Protein AF-Q6PI32-F1 (afdb_monomer_lite)

InterPro domains:
  IPR016024 Armadillo-type fold [SSF48371] (20-415)
  IPR022707 Mot1, central domain [PF12054] (116-418)
  IPR044972 TATA-binding protein-associated factor Mot1 [PTHR36498] (2-419)

Organism: Homo sapiens (NCBI:txid9606)

Structure (mmCIF, N/CA/C/O backbone):
data_AF-Q6PI32-F1
#
_entry.id   AF-Q6PI32-F1
#
loop_
_atom_site.group_PDB
_atom_site.id
_atom_site.type_symbol
_atom_site.label_atom_id
_atom_site.label_alt_id
_atom_site.label_comp_id
_atom_site.label_asym_id
_atom_site.label_entity_id
_atom_site.label_seq_id
_atom_site.pdbx_PDB_ins_code
_atom_site.Cartn_x
_atom_site.Cartn_y
_atom_site.Cartn_z
_atom_site.occupancy
_atom_site.B_iso_or_equiv
_atom_site.auth_seq_id
_atom_site.auth_comp_id
_atom_site.auth_asym_id
_atom_site.auth_atom_id
_atom_site.pdbx_PDB_model_num
ATOM 1 N N . PHE A 1 1 ? 12.747 5.910 -41.314 1.00 77.00 1 PHE A N 1
ATOM 2 C CA . PHE A 1 1 ? 11.598 6.782 -41.638 1.00 77.00 1 PHE A CA 1
ATOM 3 C C . PHE A 1 1 ? 10.379 6.405 -40.803 1.00 77.00 1 PHE A C 1
ATOM 5 O O . PHE A 1 1 ? 10.133 7.112 -39.843 1.00 77.00 1 PHE A O 1
ATOM 12 N N . ILE A 1 2 ? 9.716 5.266 -41.060 1.00 84.56 2 ILE A N 1
ATOM 13 C CA . ILE A 1 2 ? 8.474 4.855 -40.362 1.00 84.56 2 ILE A CA 1
ATOM 14 C C . ILE A 1 2 ? 8.604 4.899 -38.829 1.00 84.56 2 ILE A C 1
ATOM 16 O O . ILE A 1 2 ? 7.782 5.523 -38.170 1.00 84.56 2 ILE A O 1
ATOM 20 N N . ILE A 1 3 ? 9.660 4.302 -38.261 1.00 85.81 3 ILE A N 1
ATOM 21 C CA . ILE A 1 3 ? 9.850 4.261 -36.801 1.00 85.81 3 ILE A CA 1
ATOM 22 C C . ILE A 1 3 ? 10.022 5.658 -36.180 1.00 85.81 3 ILE A C 1
ATOM 24 O O . ILE A 1 3 ? 9.440 5.941 -35.140 1.00 85.81 3 ILE A O 1
ATOM 28 N N . ASN A 1 4 ? 10.750 6.556 -36.852 1.00 85.31 4 ASN A N 1
ATOM 29 C CA . ASN A 1 4 ? 10.937 7.934 -36.393 1.00 85.31 4 ASN A CA 1
ATOM 30 C C . ASN A 1 4 ? 9.609 8.696 -36.444 1.00 85.31 4 ASN A C 1
ATOM 32 O O . ASN A 1 4 ? 9.271 9.385 -35.494 1.00 85.31 4 ASN A O 1
ATOM 36 N N . THR A 1 5 ? 8.814 8.501 -37.503 1.00 87.56 5 THR A N 1
ATOM 37 C CA . THR A 1 5 ? 7.480 9.103 -37.618 1.00 87.56 5 THR A CA 1
ATOM 38 C C . THR A 1 5 ? 6.547 8.647 -36.498 1.00 87.56 5 THR A C 1
ATOM 40 O O . THR A 1 5 ? 5.811 9.467 -35.966 1.00 87.56 5 THR A O 1
ATOM 43 N N . LEU A 1 6 ? 6.587 7.368 -36.105 1.00 88.69 6 LEU A N 1
ATOM 44 C CA . LEU A 1 6 ? 5.784 6.870 -34.983 1.00 88.69 6 LEU A CA 1
ATOM 45 C C . LEU A 1 6 ? 6.231 7.478 -33.650 1.00 88.69 6 LEU A C 1
ATOM 47 O O . LEU A 1 6 ? 5.391 7.918 -32.872 1.00 88.69 6 LEU A O 1
ATOM 51 N N . TRP A 1 7 ? 7.541 7.564 -33.407 1.00 89.12 7 TRP A N 1
ATOM 52 C CA . TRP A 1 7 ? 8.077 8.230 -32.219 1.00 89.12 7 TRP A CA 1
ATOM 53 C C . TRP A 1 7 ? 7.748 9.723 -32.172 1.00 89.12 7 TRP A C 1
ATOM 55 O O . TRP A 1 7 ? 7.496 10.260 -31.093 1.00 89.12 7 TRP A O 1
ATOM 65 N N . ASP A 1 8 ? 7.787 10.411 -33.310 1.00 88.00 8 ASP A N 1
ATOM 66 C CA . ASP A 1 8 ? 7.443 11.831 -33.410 1.00 88.00 8 ASP A CA 1
ATOM 67 C C . ASP A 1 8 ? 5.937 12.052 -33.254 1.00 88.00 8 ASP A C 1
ATOM 69 O O . ASP A 1 8 ? 5.539 13.014 -32.603 1.00 88.00 8 ASP A O 1
ATOM 73 N N . ALA A 1 9 ? 5.103 11.123 -33.734 1.00 87.50 9 ALA A N 1
ATOM 74 C CA . ALA A 1 9 ? 3.660 11.168 -33.518 1.00 87.50 9 ALA A CA 1
ATOM 75 C C . ALA A 1 9 ? 3.305 11.164 -32.024 1.00 87.50 9 ALA A C 1
ATOM 77 O O . ALA A 1 9 ? 2.401 11.888 -31.627 1.00 87.50 9 ALA A O 1
ATOM 78 N N . LEU A 1 10 ? 4.053 10.445 -31.173 1.00 86.62 10 LEU A N 1
ATOM 79 C CA . LEU A 1 10 ? 3.825 10.447 -29.718 1.00 86.62 10 LEU A CA 1
ATOM 80 C C . LEU A 1 10 ? 3.944 11.836 -29.067 1.00 86.62 10 LEU A C 1
ATOM 82 O O . LEU A 1 10 ? 3.420 12.034 -27.977 1.00 86.62 10 LEU A O 1
ATOM 86 N N . LEU A 1 11 ? 4.623 12.793 -29.708 1.00 85.00 11 LEU A N 1
ATOM 87 C CA . LEU A 1 11 ? 4.718 14.173 -29.219 1.00 85.00 11 LEU A CA 1
ATOM 88 C C . LEU A 1 11 ? 3.478 15.017 -29.544 1.00 85.00 11 LEU A C 1
ATOM 90 O O . LEU A 1 11 ? 3.326 16.098 -28.980 1.00 85.00 11 LEU A O 1
ATOM 94 N N . GLU A 1 12 ? 2.650 14.570 -30.488 1.00 81.88 12 GLU A N 1
ATOM 95 C CA . GLU A 1 12 ? 1.494 15.313 -31.005 1.00 81.88 12 GLU A CA 1
ATOM 96 C C . GLU A 1 12 ? 0.153 14.646 -30.666 1.00 81.88 12 GLU A C 1
ATOM 98 O O . GLU A 1 12 ? -0.896 15.193 -31.000 1.00 81.88 12 GLU A O 1
ATOM 103 N N . LEU A 1 13 ? 0.172 13.470 -30.031 1.00 78.81 13 LEU A N 1
ATOM 104 C CA . LEU A 1 13 ? -1.039 12.763 -29.623 1.00 78.81 13 LEU A CA 1
ATOM 105 C C . LEU A 1 13 ? -1.577 13.322 -28.305 1.00 78.81 13 LEU A C 1
ATOM 107 O O . LEU A 1 13 ? -0.883 13.308 -27.291 1.00 78.81 13 LEU A O 1
ATOM 111 N N . ASP A 1 14 ? -2.844 13.730 -28.332 1.00 66.69 14 ASP A N 1
ATOM 112 C CA . ASP A 1 14 ? -3.612 14.102 -27.145 1.00 66.69 14 ASP A CA 1
ATOM 113 C C . ASP A 1 14 ? -4.444 12.907 -26.633 1.00 66.69 14 ASP A C 1
ATOM 115 O O . ASP A 1 14 ? -4.755 11.974 -27.390 1.00 66.69 14 ASP A O 1
ATOM 119 N N . ASP A 1 15 ? -4.884 12.975 -25.369 1.00 59.81 15 ASP A N 1
ATOM 120 C CA . ASP A 1 15 ? -5.652 11.928 -24.659 1.00 59.81 15 ASP A CA 1
ATOM 121 C C . ASP A 1 15 ? -7.009 11.563 -25.302 1.00 59.81 15 ASP A C 1
ATOM 123 O O . ASP A 1 15 ? -7.668 10.593 -24.924 1.00 59.81 15 ASP A O 1
ATOM 127 N N . LEU A 1 16 ? -7.461 12.351 -26.281 1.00 58.12 16 LEU A N 1
ATOM 128 C CA . LEU 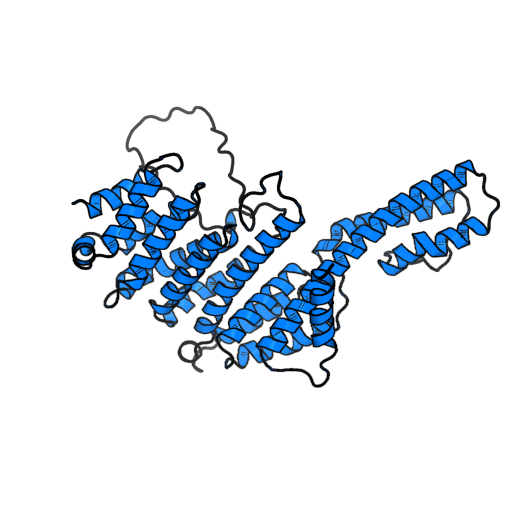A 1 16 ? -8.753 12.189 -26.957 1.00 58.12 16 LEU A CA 1
ATOM 129 C C . LEU A 1 16 ? -8.635 11.549 -28.348 1.00 58.12 16 LEU A C 1
ATOM 131 O O . LEU A 1 16 ? -9.643 11.341 -29.028 1.00 58.12 16 LEU A O 1
ATOM 135 N N . THR A 1 17 ? -7.420 11.243 -28.809 1.00 67.25 17 THR A N 1
ATOM 136 C CA . THR A 1 17 ? -7.209 10.784 -30.186 1.00 67.25 17 THR A CA 1
ATOM 137 C C . THR A 1 17 ? -7.493 9.283 -30.312 1.00 67.25 17 THR A C 1
ATOM 139 O O . THR A 1 17 ? -6.769 8.447 -29.778 1.00 67.25 17 THR A O 1
ATOM 142 N N . ALA A 1 18 ? -8.521 8.900 -31.079 1.00 68.62 18 A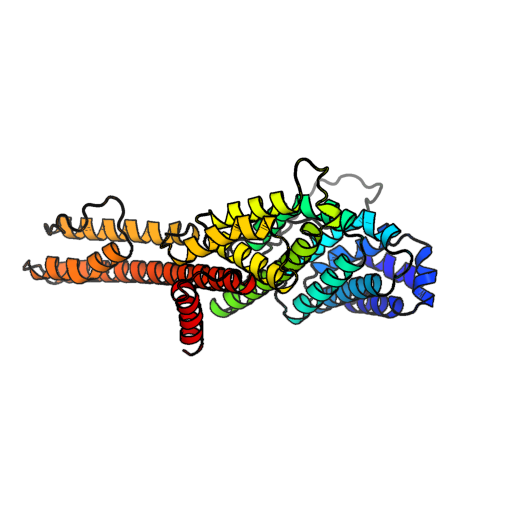LA A N 1
ATOM 143 C CA . ALA A 1 18 ? -8.895 7.490 -31.281 1.00 68.62 18 ALA A CA 1
ATOM 144 C C . ALA A 1 18 ? -7.765 6.623 -31.888 1.00 68.62 18 ALA A C 1
ATOM 146 O O . ALA A 1 18 ? -7.756 5.402 -31.735 1.00 68.62 18 ALA A O 1
ATOM 147 N N . SER A 1 19 ? -6.797 7.245 -32.569 1.00 79.69 19 SER A N 1
ATOM 148 C CA . SER A 1 19 ? -5.639 6.582 -33.179 1.00 79.69 19 SER A CA 1
ATOM 149 C C . SER A 1 19 ? -4.493 6.288 -32.206 1.00 79.69 19 SER A C 1
ATOM 151 O O . SER A 1 19 ? -3.597 5.525 -32.576 1.00 79.69 19 SER A O 1
ATOM 153 N N . THR A 1 20 ? -4.510 6.831 -30.981 1.00 83.81 20 THR A N 1
ATOM 154 C CA . THR A 1 20 ? -3.416 6.688 -30.004 1.00 83.81 20 THR A CA 1
ATOM 155 C C . THR A 1 20 ? -3.093 5.222 -29.726 1.00 83.81 20 THR A C 1
ATOM 157 O O . THR A 1 20 ? -1.938 4.805 -29.812 1.00 83.81 20 THR A O 1
ATOM 160 N N . ASN A 1 21 ? -4.123 4.403 -29.492 1.00 84.56 21 ASN A N 1
ATOM 161 C CA . ASN A 1 21 ? -3.960 2.969 -29.255 1.00 84.56 21 ASN A CA 1
ATOM 162 C C . ASN A 1 21 ? -3.295 2.255 -30.442 1.00 84.56 21 ASN A C 1
ATOM 164 O O . ASN A 1 21 ? -2.370 1.466 -30.258 1.00 84.56 21 ASN A O 1
ATOM 168 N N . SER A 1 22 ? -3.745 2.547 -31.665 1.00 87.44 22 SER A N 1
ATOM 169 C CA . SER A 1 22 ? -3.228 1.923 -32.887 1.00 87.44 22 SER A CA 1
ATOM 170 C C . SER A 1 22 ? -1.769 2.295 -33.147 1.00 87.44 22 SER A C 1
ATOM 172 O O . SER A 1 22 ? -0.979 1.427 -33.512 1.00 87.44 22 SER A O 1
ATOM 174 N N . ILE A 1 23 ? -1.396 3.561 -32.925 1.00 88.31 23 ILE A N 1
ATOM 175 C CA . ILE A 1 23 ? -0.017 4.044 -33.090 1.00 88.31 23 ILE A CA 1
ATOM 176 C C . ILE A 1 23 ? 0.908 3.376 -32.070 1.00 88.31 23 ILE A C 1
ATOM 178 O O . ILE A 1 23 ? 1.947 2.843 -32.456 1.00 88.31 23 ILE A O 1
ATOM 182 N N . MET A 1 24 ? 0.508 3.339 -30.796 1.00 87.31 24 MET A N 1
ATOM 183 C CA . MET A 1 24 ? 1.278 2.695 -29.726 1.00 87.31 24 MET A CA 1
ATOM 184 C C . MET A 1 24 ? 1.436 1.188 -29.957 1.00 87.31 24 MET A C 1
ATOM 186 O O . MET A 1 24 ? 2.535 0.650 -29.845 1.00 87.31 24 MET A O 1
ATOM 190 N N . THR A 1 25 ? 0.360 0.507 -30.356 1.00 87.38 25 THR A N 1
ATOM 191 C CA . THR A 1 25 ? 0.389 -0.935 -30.652 1.00 87.38 25 THR A CA 1
ATOM 192 C C . THR A 1 25 ? 1.296 -1.242 -31.844 1.00 87.38 25 THR A C 1
ATOM 194 O O . THR A 1 25 ? 2.084 -2.191 -31.801 1.00 87.38 25 THR A O 1
ATOM 197 N N . LEU A 1 26 ? 1.225 -0.430 -32.905 1.00 90.00 26 LEU A N 1
ATOM 198 C CA . LEU A 1 26 ? 2.095 -0.569 -34.071 1.00 90.00 26 LEU A CA 1
ATOM 199 C C . LEU A 1 26 ? 3.561 -0.323 -33.702 1.00 90.00 26 LEU A C 1
ATOM 201 O O . LEU A 1 26 ? 4.423 -1.085 -34.131 1.00 90.00 26 LEU A O 1
ATOM 205 N N . LEU A 1 27 ? 3.843 0.702 -32.893 1.00 88.69 27 LEU A N 1
ATOM 206 C CA . LEU A 1 27 ? 5.189 0.991 -32.405 1.00 88.69 27 LEU A CA 1
ATOM 207 C C . LEU A 1 27 ? 5.751 -0.191 -31.604 1.00 88.69 27 LEU A C 1
ATOM 209 O O . LEU A 1 27 ? 6.821 -0.688 -31.948 1.00 88.69 27 LEU A O 1
ATOM 213 N N . SER A 1 28 ? 5.005 -0.681 -30.609 1.00 86.88 28 SER A N 1
ATOM 214 C CA . SER A 1 28 ? 5.365 -1.867 -29.817 1.00 86.88 28 SER A CA 1
ATOM 215 C C . SER A 1 28 ? 5.679 -3.069 -30.715 1.00 86.88 28 SER A C 1
ATOM 217 O O . SER A 1 28 ? 6.752 -3.663 -30.622 1.00 86.88 28 SER A O 1
ATOM 219 N N . SER A 1 29 ? 4.790 -3.359 -31.671 1.00 88.94 29 SER A N 1
ATOM 220 C CA . SER A 1 29 ? 4.931 -4.490 -32.595 1.00 88.94 29 SER A CA 1
ATOM 221 C C . SER A 1 29 ? 6.136 -4.347 -33.524 1.00 88.94 29 SER A C 1
ATOM 223 O O . SER A 1 29 ? 6.818 -5.321 -33.810 1.00 88.94 29 SER A O 1
ATOM 225 N N . LEU A 1 30 ? 6.434 -3.144 -34.019 1.00 88.50 30 LEU A N 1
ATOM 226 C CA . LEU A 1 30 ? 7.605 -2.931 -34.872 1.00 88.50 30 LEU A CA 1
ATOM 227 C C . LEU A 1 30 ? 8.915 -3.065 -34.088 1.00 88.50 30 LEU A C 1
ATOM 229 O O . LEU A 1 30 ? 9.913 -3.525 -34.641 1.00 88.50 30 LEU A O 1
ATOM 233 N N . LEU A 1 31 ? 8.915 -2.710 -32.802 1.00 86.31 31 LEU A N 1
ATOM 234 C CA . LEU A 1 31 ? 10.084 -2.832 -31.934 1.00 86.31 31 LEU A CA 1
ATOM 235 C C . LEU A 1 31 ? 10.437 -4.286 -31.596 1.00 86.31 31 LEU A C 1
ATOM 237 O O . LEU A 1 31 ? 11.552 -4.520 -31.140 1.00 86.31 31 LEU A O 1
ATOM 241 N N . THR A 1 32 ? 9.576 -5.274 -31.869 1.00 86.94 32 THR A N 1
ATOM 242 C CA . THR A 1 32 ? 9.932 -6.695 -31.699 1.00 86.94 32 THR A CA 1
ATOM 243 C C . THR A 1 32 ? 10.891 -7.205 -32.780 1.00 86.94 32 THR A C 1
ATOM 245 O O . THR A 1 32 ? 11.496 -8.260 -32.607 1.00 86.94 32 THR A O 1
ATOM 248 N N . TYR A 1 33 ? 11.036 -6.494 -33.906 1.00 87.19 33 TYR A N 1
ATOM 249 C CA . TYR A 1 33 ? 11.891 -6.911 -35.020 1.00 87.19 33 TYR A CA 1
ATOM 250 C C . TYR A 1 33 ? 13.336 -6.406 -34.835 1.00 87.19 33 TYR A C 1
ATOM 252 O O . TYR A 1 33 ? 13.550 -5.189 -34.794 1.00 87.19 33 TYR A O 1
ATOM 260 N N . PRO A 1 34 ? 14.358 -7.289 -34.814 1.00 81.50 34 PRO A N 1
ATOM 261 C CA . PRO A 1 34 ? 15.756 -6.891 -34.606 1.00 81.50 34 PRO A CA 1
ATOM 262 C C . PRO A 1 34 ? 16.269 -5.854 -35.615 1.00 81.50 34 PRO A C 1
ATOM 264 O O . PRO A 1 34 ? 17.057 -4.974 -35.271 1.00 81.50 34 PRO A O 1
ATOM 267 N N . GLN A 1 35 ? 15.792 -5.913 -36.863 1.00 81.62 35 GLN A N 1
ATOM 268 C CA . GLN A 1 35 ? 16.173 -4.964 -37.913 1.00 81.62 35 GLN A CA 1
ATOM 269 C C . GLN A 1 35 ? 15.710 -3.536 -37.585 1.00 81.62 35 GLN A C 1
ATOM 271 O O . GLN A 1 35 ? 16.422 -2.572 -37.852 1.00 81.62 35 GLN A O 1
ATOM 276 N N . VAL A 1 36 ? 14.529 -3.391 -36.975 1.00 80.69 36 VAL A N 1
ATOM 277 C CA . VAL A 1 36 ? 13.971 -2.085 -36.593 1.00 80.69 36 VAL A CA 1
ATOM 278 C C . VAL A 1 36 ? 14.725 -1.507 -35.399 1.00 80.69 36 VAL A C 1
ATOM 280 O O . VAL A 1 36 ? 15.013 -0.311 -35.376 1.00 80.69 36 VAL A O 1
ATOM 283 N N . GLN A 1 37 ? 15.110 -2.354 -34.444 1.00 74.19 37 GLN A N 1
ATOM 284 C CA . GLN A 1 37 ? 15.891 -1.951 -33.273 1.00 74.19 37 GLN A CA 1
ATOM 285 C C . GLN A 1 37 ? 17.246 -1.354 -33.674 1.00 74.19 37 GLN A C 1
ATOM 287 O O . GLN A 1 37 ? 17.633 -0.308 -33.158 1.00 74.19 37 GLN A O 1
ATOM 292 N N . GLN A 1 38 ? 17.921 -1.956 -34.659 1.00 70.25 38 GLN A N 1
ATOM 293 C CA . GLN A 1 38 ? 19.178 -1.433 -35.207 1.00 70.25 38 GLN A CA 1
ATOM 294 C C . GLN A 1 38 ? 18.995 -0.072 -35.898 1.00 70.25 38 GLN A C 1
ATOM 296 O O . GLN A 1 38 ? 19.867 0.792 -35.821 1.00 70.25 38 GLN A O 1
ATOM 301 N N . CYS A 1 39 ? 17.848 0.163 -36.542 1.00 66.94 39 CYS A N 1
ATOM 302 C CA . CYS A 1 39 ? 17.530 1.457 -37.151 1.00 66.94 39 CYS A CA 1
ATOM 303 C C . CYS A 1 39 ? 17.144 2.537 -36.128 1.00 66.94 39 CYS A C 1
ATOM 305 O O . CYS A 1 39 ? 17.340 3.723 -36.400 1.00 66.94 39 CYS A O 1
ATOM 307 N N . SER A 1 40 ? 16.623 2.151 -34.957 1.00 61.22 40 SER A N 1
ATOM 308 C CA . SER A 1 40 ? 16.214 3.079 -33.892 1.00 61.22 40 SER A CA 1
ATOM 309 C C . SER A 1 40 ? 17.395 3.801 -33.224 1.00 61.22 40 SER A C 1
ATOM 311 O O . SER A 1 40 ? 17.173 4.689 -32.411 1.00 61.22 40 SER A O 1
ATOM 313 N N . ILE A 1 41 ? 18.638 3.467 -33.592 1.00 54.97 41 ILE A N 1
ATOM 314 C CA . ILE A 1 41 ? 19.886 4.030 -33.050 1.00 54.97 41 ILE A CA 1
ATOM 315 C C . ILE A 1 41 ? 20.146 5.476 -33.535 1.00 54.97 41 ILE A C 1
ATOM 317 O O . ILE A 1 41 ? 20.977 6.175 -32.963 1.00 54.97 41 ILE A O 1
ATOM 321 N N . GLN A 1 42 ? 19.428 5.978 -34.553 1.00 54.41 42 GLN A N 1
ATOM 322 C CA . GLN A 1 42 ? 19.621 7.358 -35.043 1.00 54.41 42 GLN A CA 1
ATOM 323 C C . GLN A 1 42 ? 19.273 8.439 -34.004 1.00 54.41 42 GLN A C 1
ATOM 325 O O . GLN A 1 42 ? 19.863 9.518 -34.025 1.00 54.41 42 GLN A O 1
ATOM 330 N N . GLN A 1 43 ? 18.333 8.163 -33.096 1.00 64.50 43 GLN A N 1
ATOM 331 C CA . GLN A 1 43 ? 18.036 8.996 -31.930 1.00 64.50 43 GLN A CA 1
ATOM 332 C C . GLN A 1 43 ? 18.175 8.130 -30.678 1.00 64.50 43 GLN A C 1
ATOM 334 O O . GLN A 1 43 ? 17.699 7.000 -30.651 1.00 64.50 43 GLN A O 1
ATOM 339 N N . SER A 1 44 ? 18.832 8.642 -29.634 1.00 82.00 44 SER A N 1
ATOM 340 C CA . SER A 1 44 ? 19.037 7.858 -28.411 1.00 82.00 44 SER A CA 1
ATOM 341 C C . SER A 1 44 ? 17.700 7.471 -27.770 1.00 82.00 44 SER A C 1
ATOM 343 O O . SER A 1 44 ? 16.821 8.321 -27.596 1.00 82.00 44 SER A O 1
ATOM 345 N N . LEU A 1 45 ? 17.575 6.213 -27.335 1.00 87.31 45 LEU A N 1
ATOM 346 C CA . LEU A 1 45 ? 16.429 5.735 -26.552 1.00 87.31 45 LEU A CA 1
ATOM 347 C C . LEU A 1 45 ? 16.219 6.560 -25.270 1.00 87.31 45 LEU A C 1
ATOM 349 O O . LEU A 1 45 ? 15.081 6.729 -24.843 1.00 87.31 45 LEU A O 1
ATOM 353 N N . THR A 1 46 ? 17.274 7.189 -24.740 1.00 88.56 46 THR A N 1
ATOM 354 C CA . THR A 1 46 ? 17.209 8.170 -23.641 1.00 88.56 46 THR A CA 1
ATOM 355 C C . THR A 1 46 ? 16.249 9.329 -23.924 1.00 88.56 46 THR A C 1
ATOM 357 O O . THR A 1 46 ? 15.725 9.919 -22.991 1.00 88.56 46 THR A O 1
ATOM 360 N N . VAL A 1 47 ? 16.022 9.673 -25.197 1.00 88.62 47 VAL A N 1
ATOM 361 C CA . VAL A 1 47 ? 15.118 10.753 -25.636 1.00 88.62 47 VAL A CA 1
ATOM 362 C C . VAL A 1 47 ? 13.762 10.211 -26.099 1.00 88.62 47 VAL A C 1
ATOM 364 O O . VAL A 1 47 ? 12.751 10.905 -25.993 1.00 88.62 47 VAL A O 1
ATOM 367 N N . LEU A 1 48 ? 13.733 8.991 -26.639 1.00 89.25 48 LEU A N 1
ATOM 368 C CA . LEU A 1 48 ? 12.539 8.397 -27.244 1.00 89.25 48 LEU A CA 1
ATOM 369 C C . LEU A 1 48 ? 11.603 7.762 -26.216 1.00 89.25 48 LEU A C 1
ATOM 371 O O . LEU A 1 48 ? 10.425 8.104 -26.184 1.00 89.25 48 LEU A O 1
ATOM 375 N N . VAL A 1 49 ? 12.127 6.891 -25.349 1.00 90.88 49 VAL A N 1
ATOM 376 C CA . VAL A 1 49 ? 11.367 6.222 -24.276 1.00 90.88 49 VAL A CA 1
ATOM 377 C C . VAL A 1 49 ? 10.575 7.212 -23.416 1.00 90.88 49 VAL A C 1
ATOM 379 O O . VAL A 1 49 ? 9.400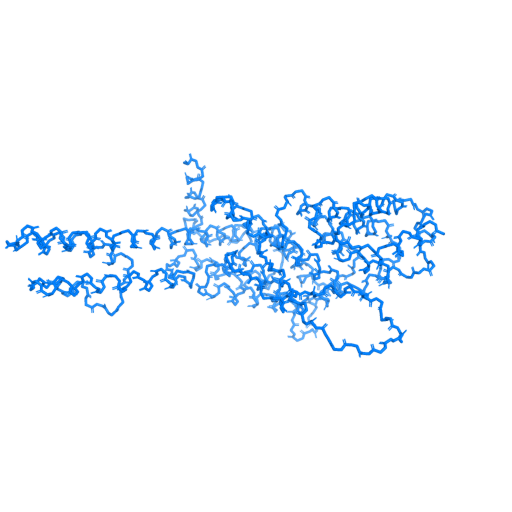 6.949 -23.160 1.00 90.88 49 VAL A O 1
ATOM 382 N N . PRO A 1 50 ? 11.135 8.387 -23.065 1.00 92.00 50 PRO A N 1
ATOM 383 C CA . PRO A 1 50 ? 10.385 9.488 -22.488 1.00 92.00 50 PRO A CA 1
ATOM 384 C C . PRO A 1 50 ? 8.998 9.798 -23.043 1.00 92.00 50 PRO A C 1
ATOM 386 O O . PRO A 1 50 ? 8.067 10.164 -22.329 1.00 92.00 50 PRO A O 1
ATOM 389 N N . ARG A 1 51 ? 8.830 9.648 -24.350 1.00 90.94 51 ARG A N 1
ATOM 390 C CA . ARG A 1 51 ? 7.582 9.995 -25.022 1.00 90.94 51 ARG A CA 1
ATOM 391 C C . ARG A 1 51 ? 6.439 9.053 -24.635 1.00 90.94 51 ARG A C 1
ATOM 393 O O . ARG A 1 51 ? 5.296 9.376 -24.907 1.00 90.94 51 ARG A O 1
ATOM 400 N N . VAL A 1 52 ? 6.729 7.922 -23.984 1.00 91.56 52 VAL A N 1
ATOM 401 C CA . VAL A 1 52 ? 5.737 6.930 -23.546 1.00 91.56 52 VAL A CA 1
ATOM 402 C C . VAL A 1 52 ? 5.067 7.303 -22.214 1.00 91.56 52 VAL A C 1
ATOM 404 O O . VAL A 1 52 ? 3.931 6.895 -21.981 1.00 91.56 52 VAL A O 1
ATOM 407 N N . TRP A 1 53 ? 5.712 8.091 -21.342 1.00 91.12 53 TRP A N 1
ATOM 408 C CA . TRP A 1 53 ? 5.193 8.374 -19.990 1.00 91.12 53 TRP A CA 1
ATOM 409 C C . TRP A 1 53 ? 3.782 8.978 -19.924 1.00 91.12 53 TRP A C 1
ATOM 411 O O . TRP A 1 53 ? 3.031 8.558 -19.038 1.00 91.12 53 TRP A O 1
ATOM 421 N N . PRO A 1 54 ? 3.370 9.900 -20.825 1.00 89.38 54 PRO A N 1
ATOM 422 C CA . PRO A 1 54 ? 2.002 10.424 -20.816 1.00 89.38 54 PRO A CA 1
ATOM 423 C C . PRO A 1 54 ? 0.966 9.306 -20.974 1.00 89.38 54 PRO A C 1
ATOM 425 O O . PRO A 1 54 ? -0.031 9.262 -20.261 1.00 89.38 54 PRO A O 1
ATOM 428 N N . PHE A 1 55 ? 1.259 8.329 -21.835 1.00 90.38 55 PHE A N 1
ATOM 429 C CA . PHE A 1 55 ? 0.337 7.246 -22.167 1.00 90.38 55 PHE A CA 1
ATOM 430 C C . PHE A 1 55 ? 0.165 6.220 -21.044 1.00 90.38 55 PHE A C 1
ATOM 432 O O . PHE A 1 55 ? -0.819 5.484 -21.052 1.00 90.38 55 PHE A O 1
ATOM 439 N N . LEU A 1 56 ? 1.072 6.185 -20.060 1.00 89.88 56 LEU A N 1
ATOM 440 C CA . LEU A 1 56 ? 0.889 5.376 -18.850 1.00 89.88 56 LEU A CA 1
ATOM 441 C C . LEU A 1 56 ? -0.275 5.886 -17.994 1.00 89.88 56 LEU A C 1
ATOM 443 O O . LEU A 1 56 ? -0.889 5.095 -17.299 1.00 89.88 56 LEU A O 1
ATOM 447 N N . HIS A 1 57 ? -0.617 7.173 -18.076 1.00 85.38 57 HIS A N 1
ATOM 448 C CA . HIS A 1 57 ? -1.692 7.791 -17.288 1.00 85.38 57 HIS A CA 1
ATOM 449 C C . HIS A 1 57 ? -2.948 8.050 -18.132 1.00 85.38 57 HIS A C 1
ATOM 451 O O . HIS A 1 57 ? -3.865 8.748 -17.714 1.00 85.38 57 HIS A O 1
ATOM 457 N N . HIS A 1 58 ? -3.000 7.480 -19.337 1.00 86.69 58 HIS A N 1
ATOM 458 C CA . HIS A 1 58 ? -4.085 7.714 -20.276 1.00 86.69 58 HIS A CA 1
ATOM 459 C C . HIS A 1 58 ? -5.418 7.161 -19.750 1.00 86.69 58 HIS A C 1
ATOM 461 O O . HIS A 1 58 ? -5.480 6.059 -19.207 1.00 86.69 58 HIS A O 1
ATOM 467 N N . THR A 1 59 ? -6.521 7.868 -19.981 1.00 85.12 59 THR A N 1
ATOM 468 C CA . THR A 1 59 ? -7.864 7.482 -19.497 1.00 85.12 59 THR A CA 1
ATOM 469 C C . THR A 1 59 ? -8.315 6.110 -20.025 1.00 85.12 59 THR A C 1
ATOM 471 O O . THR A 1 59 ? -8.889 5.301 -19.294 1.00 85.12 59 THR A O 1
ATOM 474 N N . ILE A 1 60 ? -7.988 5.802 -21.284 1.00 87.19 60 ILE A N 1
ATOM 475 C CA . ILE A 1 60 ? -8.277 4.517 -21.944 1.00 87.19 60 ILE A CA 1
ATOM 476 C C . ILE A 1 60 ? -7.277 3.424 -21.526 1.00 87.19 60 ILE A C 1
ATOM 478 O O . ILE A 1 60 ? -6.085 3.511 -21.822 1.00 87.19 60 ILE A O 1
ATOM 482 N N . SER A 1 61 ? -7.782 2.337 -20.936 1.00 90.62 61 SER A N 1
ATOM 483 C CA . SER A 1 61 ? -6.989 1.194 -20.449 1.00 90.62 61 SER A CA 1
ATOM 484 C C . SER A 1 61 ? -6.156 0.499 -21.531 1.00 90.62 61 SER A C 1
ATOM 486 O O . SER A 1 61 ? -5.014 0.118 -21.277 1.00 90.62 61 SER A O 1
ATOM 488 N N . SER A 1 62 ? -6.679 0.368 -22.755 1.00 91.00 62 SER A N 1
ATOM 489 C CA . SER A 1 62 ? -5.944 -0.253 -23.866 1.00 91.00 62 SER A CA 1
ATOM 490 C C . SER A 1 62 ? -4.695 0.547 -24.256 1.00 91.00 62 SER A C 1
ATOM 492 O O . SER A 1 62 ? -3.667 -0.047 -24.570 1.00 91.00 62 SER A O 1
ATOM 494 N N . VAL A 1 63 ? -4.751 1.882 -24.166 1.00 90.94 63 VAL A N 1
ATOM 495 C CA . VAL A 1 63 ? -3.601 2.761 -24.427 1.00 90.94 63 VAL A CA 1
ATOM 496 C C . VAL A 1 63 ? -2.534 2.570 -23.353 1.00 90.94 63 VAL A C 1
ATOM 498 O O . VAL A 1 63 ? -1.367 2.371 -23.693 1.00 90.94 63 VAL A O 1
ATOM 501 N N . ARG A 1 64 ? -2.929 2.542 -22.072 1.00 92.88 64 ARG A N 1
ATOM 502 C CA . ARG A 1 64 ? -2.000 2.278 -20.960 1.00 92.88 64 ARG A CA 1
ATOM 503 C C . ARG A 1 64 ? -1.320 0.919 -21.097 1.00 92.88 64 ARG A C 1
ATOM 505 O O . ARG A 1 64 ? -0.108 0.799 -20.927 1.00 92.88 64 ARG A O 1
ATOM 512 N N . ARG A 1 65 ? -2.088 -0.103 -21.482 1.00 93.81 65 ARG A N 1
ATOM 513 C CA . ARG A 1 65 ? -1.562 -1.436 -21.786 1.00 93.81 65 ARG A CA 1
ATOM 514 C C . ARG A 1 65 ? -0.552 -1.400 -22.938 1.00 93.81 65 ARG A C 1
ATOM 516 O O . ARG A 1 65 ? 0.550 -1.908 -22.768 1.00 93.81 65 ARG A O 1
ATOM 523 N N . ALA A 1 66 ? -0.882 -0.771 -24.067 1.00 92.50 66 ALA A N 1
ATOM 524 C CA . ALA A 1 66 ? 0.027 -0.661 -25.212 1.00 92.50 66 ALA A CA 1
ATOM 525 C C . ALA A 1 66 ? 1.324 0.098 -24.861 1.00 92.50 66 ALA A C 1
ATOM 527 O O . ALA A 1 66 ? 2.406 -0.258 -25.333 1.00 92.50 66 ALA A O 1
ATOM 528 N N . ALA A 1 67 ? 1.241 1.109 -23.990 1.00 93.75 67 ALA A N 1
ATOM 529 C CA . ALA A 1 67 ? 2.402 1.813 -23.450 1.00 93.75 67 ALA A CA 1
ATOM 530 C C . ALA A 1 67 ? 3.318 0.888 -22.644 1.00 93.75 67 ALA A C 1
ATOM 532 O O . ALA A 1 67 ? 4.520 0.831 -22.908 1.00 93.75 67 ALA A O 1
ATOM 533 N N . LEU A 1 68 ? 2.762 0.097 -21.726 1.00 96.25 68 LEU A N 1
ATOM 534 C CA . LEU A 1 68 ? 3.536 -0.891 -20.976 1.00 96.25 68 LEU A CA 1
ATOM 535 C C . LEU A 1 68 ? 4.111 -2.002 -21.863 1.00 96.25 68 LEU A C 1
ATOM 537 O O . LEU A 1 68 ? 5.258 -2.387 -21.663 1.00 96.25 68 LEU A O 1
ATOM 541 N N . GLU A 1 69 ? 3.361 -2.503 -22.849 1.00 95.06 69 GLU A N 1
ATOM 542 C CA . GLU A 1 69 ? 3.855 -3.507 -23.806 1.00 95.06 69 GLU A CA 1
ATOM 543 C C . GLU A 1 69 ? 5.036 -2.956 -24.621 1.00 95.06 69 GLU A C 1
ATOM 545 O O . GLU A 1 69 ? 6.018 -3.667 -24.854 1.00 95.06 69 GLU A O 1
ATOM 550 N N . THR A 1 70 ? 4.986 -1.668 -24.981 1.00 92.62 70 THR A N 1
ATOM 551 C CA . THR A 1 70 ? 6.098 -0.967 -25.637 1.00 92.62 70 THR A CA 1
ATOM 552 C C . THR A 1 70 ? 7.332 -0.939 -24.731 1.00 92.62 70 THR A C 1
ATOM 554 O O . THR A 1 70 ? 8.421 -1.316 -25.165 1.00 92.62 70 THR A O 1
ATOM 557 N N . LEU A 1 71 ? 7.174 -0.544 -23.459 1.00 94.00 71 LEU A N 1
ATOM 558 C CA . LEU A 1 71 ? 8.275 -0.525 -22.485 1.00 94.00 71 LEU A CA 1
ATOM 559 C C . LEU A 1 71 ? 8.847 -1.926 -22.241 1.00 94.00 71 LEU A C 1
ATOM 561 O O . LEU A 1 71 ? 10.065 -2.096 -22.243 1.00 94.00 71 LEU A O 1
ATOM 565 N N . PHE A 1 72 ? 7.986 -2.931 -22.079 1.00 94.31 72 PHE A N 1
ATOM 566 C CA . PHE A 1 72 ? 8.399 -4.319 -21.887 1.00 94.31 72 PHE A CA 1
ATOM 567 C C . PHE A 1 72 ? 9.224 -4.827 -23.071 1.00 94.31 72 PHE A C 1
ATOM 569 O O . PHE A 1 72 ? 10.294 -5.402 -22.879 1.00 94.31 72 PHE A O 1
ATOM 576 N N . THR A 1 73 ? 8.756 -4.574 -24.296 1.00 90.88 73 THR A N 1
ATOM 577 C CA . THR A 1 73 ? 9.450 -4.968 -25.530 1.00 90.88 73 THR A CA 1
ATOM 578 C C . THR A 1 73 ? 10.824 -4.310 -25.620 1.00 90.88 73 THR A C 1
ATOM 580 O O . THR A 1 73 ? 11.810 -4.983 -25.920 1.00 90.88 73 THR A O 1
ATOM 583 N N . LEU A 1 74 ? 10.918 -3.014 -25.311 1.00 89.44 74 LEU A N 1
ATOM 584 C CA . LEU A 1 74 ? 12.186 -2.281 -25.303 1.00 89.44 74 LEU A CA 1
ATOM 585 C C . LEU A 1 74 ? 13.176 -2.830 -24.273 1.00 89.44 74 LEU A C 1
ATOM 587 O O . LEU A 1 74 ? 14.353 -2.975 -24.585 1.00 89.44 74 LEU A O 1
ATOM 591 N N . LEU A 1 75 ? 12.717 -3.156 -23.064 1.00 90.00 75 LEU A N 1
ATOM 592 C CA . LEU A 1 75 ? 13.582 -3.728 -22.033 1.00 90.00 75 LEU A CA 1
ATOM 593 C C . LEU A 1 75 ? 14.034 -5.149 -22.397 1.00 90.00 75 LEU A C 1
ATOM 595 O O . LEU A 1 75 ? 15.224 -5.450 -22.330 1.00 90.00 75 LEU A O 1
ATOM 599 N N . SER A 1 76 ? 13.106 -5.993 -22.853 1.00 88.94 76 SER A N 1
ATOM 600 C CA . SER A 1 76 ? 13.358 -7.418 -23.102 1.00 88.94 76 SER A CA 1
ATOM 601 C C . SER A 1 76 ? 14.291 -7.664 -24.286 1.00 88.94 76 SER A C 1
ATOM 603 O O . SER A 1 76 ? 15.046 -8.629 -24.286 1.00 88.94 76 SER A O 1
ATOM 605 N N . THR A 1 77 ? 14.248 -6.804 -25.306 1.00 82.56 77 THR A N 1
ATOM 606 C CA . THR A 1 77 ? 14.956 -7.035 -26.578 1.00 82.56 77 THR A CA 1
ATOM 607 C C . THR A 1 77 ? 16.342 -6.397 -26.662 1.00 82.56 77 THR A C 1
ATOM 609 O O . THR A 1 77 ? 17.122 -6.734 -27.551 1.00 82.56 77 THR A O 1
ATOM 612 N N . GLN A 1 78 ? 16.673 -5.474 -25.758 1.00 73.25 78 GLN A N 1
ATOM 613 C CA . GLN A 1 78 ? 17.995 -4.856 -25.705 1.00 73.25 78 GLN A CA 1
ATOM 614 C C . GLN A 1 78 ? 18.878 -5.666 -24.743 1.00 73.25 78 GLN A C 1
ATOM 616 O O . GLN A 1 78 ? 18.643 -5.657 -23.532 1.00 73.25 78 GLN A O 1
ATOM 621 N N . ASP A 1 79 ? 19.879 -6.378 -25.274 1.00 63.34 79 ASP A N 1
ATOM 622 C CA . ASP A 1 79 ? 20.743 -7.268 -24.473 1.00 63.34 79 ASP A CA 1
ATOM 623 C C . ASP A 1 79 ? 22.184 -6.767 -24.292 1.00 63.34 79 ASP A C 1
ATOM 625 O O . ASP A 1 79 ? 22.798 -7.053 -23.270 1.00 63.34 79 ASP A O 1
ATOM 629 N N . GLN A 1 80 ? 22.748 -6.004 -25.237 1.00 61.25 80 GLN A N 1
ATOM 630 C CA . GLN A 1 80 ? 24.182 -5.652 -25.199 1.00 61.25 80 GLN A CA 1
ATOM 631 C C . GLN A 1 80 ? 24.481 -4.195 -24.801 1.00 61.25 80 GLN A C 1
ATOM 633 O O . GLN A 1 80 ? 25.592 -3.913 -24.369 1.00 61.25 80 GLN A O 1
ATOM 638 N N . ASN A 1 81 ? 23.509 -3.274 -24.892 1.00 64.06 81 ASN A N 1
ATOM 639 C CA . ASN A 1 81 ? 23.732 -1.823 -24.719 1.00 64.06 81 ASN A CA 1
ATOM 640 C C . ASN A 1 81 ? 22.711 -1.112 -23.808 1.00 64.06 81 ASN A C 1
ATOM 642 O O . ASN A 1 81 ? 22.657 0.122 -23.769 1.00 64.06 81 ASN A O 1
ATOM 646 N N . SER A 1 82 ? 21.911 -1.865 -23.055 1.00 69.88 82 SER A N 1
ATOM 647 C CA . SER A 1 82 ? 20.760 -1.351 -22.296 1.00 69.88 82 SER A CA 1
ATOM 648 C C . SER A 1 82 ? 21.156 -0.288 -21.275 1.00 69.88 82 SER A C 1
ATOM 650 O O . SER A 1 82 ? 20.508 0.748 -21.170 1.00 69.88 82 SER A O 1
ATOM 652 N N . SER A 1 83 ? 22.304 -0.469 -20.622 1.00 75.56 83 SER A N 1
ATOM 653 C CA . SER A 1 83 ? 22.845 0.468 -19.635 1.00 75.56 83 SER A CA 1
ATOM 654 C C . SER A 1 83 ? 23.045 1.887 -20.175 1.00 75.56 83 SER A C 1
ATOM 656 O O . SER A 1 83 ? 22.818 2.849 -19.448 1.00 75.56 83 SER A O 1
ATOM 658 N N . SER A 1 84 ? 23.444 2.039 -21.444 1.00 83.44 84 SER A N 1
ATOM 659 C CA . SER A 1 84 ? 23.819 3.349 -21.999 1.00 83.44 84 SER A CA 1
ATOM 660 C C . SER A 1 84 ? 22.640 4.317 -22.097 1.00 83.44 84 SER A C 1
ATOM 662 O O . SER A 1 84 ? 22.797 5.506 -21.822 1.00 83.44 84 SER A O 1
ATOM 664 N N . TRP A 1 85 ? 21.455 3.810 -22.444 1.00 87.81 85 TRP A N 1
ATOM 665 C CA . TRP A 1 85 ? 20.254 4.630 -22.551 1.00 87.81 85 TRP A CA 1
ATOM 666 C C . TRP A 1 85 ? 19.381 4.585 -21.303 1.00 87.81 85 TRP A C 1
ATOM 668 O O . TRP A 1 85 ? 18.679 5.564 -21.045 1.00 87.81 85 TRP A O 1
ATOM 678 N N . LEU A 1 86 ? 19.423 3.475 -20.556 1.00 90.62 86 LEU A N 1
ATOM 679 C CA . LEU A 1 86 ? 18.552 3.231 -19.412 1.00 90.62 86 LEU A CA 1
ATOM 680 C C . LEU A 1 86 ? 19.001 4.007 -18.178 1.00 90.62 86 LEU A C 1
ATOM 682 O O . LEU A 1 86 ? 18.171 4.655 -17.555 1.00 90.62 86 LEU A O 1
ATOM 686 N N . ILE A 1 87 ? 20.299 3.992 -17.841 1.00 91.12 87 ILE A N 1
ATOM 687 C CA . ILE A 1 87 ? 20.817 4.634 -16.618 1.00 91.12 87 ILE A CA 1
ATOM 688 C C . ILE A 1 87 ? 20.365 6.104 -16.491 1.00 91.12 87 ILE A C 1
ATOM 690 O O . ILE A 1 87 ? 19.883 6.463 -15.417 1.00 91.12 87 ILE A O 1
ATOM 694 N N . PRO A 1 88 ? 20.440 6.951 -17.541 1.00 93.19 88 PRO A N 1
ATOM 695 C CA . PRO A 1 88 ? 20.027 8.351 -17.434 1.00 93.19 88 PRO A CA 1
ATOM 696 C C . PRO A 1 88 ? 18.534 8.572 -17.150 1.00 93.19 88 PRO A C 1
ATOM 698 O O . PRO A 1 88 ? 18.187 9.615 -16.608 1.00 93.19 88 PRO A O 1
ATOM 701 N N . ILE A 1 89 ? 17.657 7.629 -17.517 1.00 94.00 89 ILE A N 1
ATOM 702 C CA . ILE A 1 89 ? 16.198 7.738 -17.314 1.00 94.00 89 ILE A CA 1
ATOM 703 C C . ILE A 1 89 ? 15.659 6.763 -16.263 1.00 94.00 89 ILE A C 1
ATOM 705 O O . ILE A 1 89 ? 14.464 6.765 -15.981 1.00 94.00 89 ILE A O 1
ATOM 709 N N . LEU A 1 90 ? 16.522 5.930 -15.679 1.00 94.94 90 LEU A N 1
ATOM 710 C CA . LEU A 1 90 ? 16.153 4.901 -14.712 1.00 94.94 90 LEU A CA 1
ATOM 711 C C . LEU A 1 90 ? 15.395 5.470 -13.500 1.00 94.94 90 LEU A C 1
ATOM 713 O O . LEU A 1 90 ? 14.366 4.887 -13.154 1.00 94.94 90 LEU A O 1
ATOM 717 N N . PRO A 1 91 ? 15.812 6.600 -12.880 1.00 95.25 91 PRO A N 1
ATOM 718 C CA . PRO A 1 91 ? 15.062 7.179 -11.767 1.00 95.25 91 PRO A CA 1
ATOM 719 C C . PRO A 1 91 ? 13.621 7.532 -12.151 1.00 95.25 91 PRO A C 1
ATOM 721 O O . PRO A 1 91 ? 12.688 7.146 -11.452 1.00 95.25 91 PRO A O 1
ATOM 724 N N . ASP A 1 92 ? 13.421 8.206 -13.285 1.00 94.81 92 ASP A N 1
ATOM 725 C CA . ASP A 1 92 ? 12.088 8.624 -13.732 1.00 94.81 92 ASP A CA 1
ATOM 726 C C . ASP A 1 92 ? 11.241 7.428 -14.175 1.00 94.81 92 ASP A C 1
ATOM 728 O O . ASP A 1 92 ? 10.051 7.365 -13.874 1.00 94.81 92 ASP A O 1
ATOM 732 N N . MET A 1 93 ? 11.850 6.433 -14.826 1.00 95.50 93 MET A N 1
ATOM 733 C CA . MET A 1 93 ? 11.158 5.215 -15.243 1.00 95.50 93 MET A CA 1
ATOM 734 C C . MET A 1 93 ? 10.644 4.413 -14.041 1.00 95.50 93 MET A C 1
ATOM 736 O O . MET A 1 93 ? 9.476 4.024 -14.034 1.00 95.50 93 MET A O 1
ATOM 740 N N . LEU A 1 94 ? 11.467 4.224 -13.002 1.00 97.50 94 LEU A N 1
ATOM 741 C CA . LEU A 1 94 ? 11.036 3.583 -11.755 1.00 97.50 94 LEU A CA 1
ATOM 742 C C . LEU A 1 94 ? 9.891 4.368 -11.101 1.00 97.50 94 LEU A C 1
ATOM 744 O O . LEU A 1 94 ? 8.874 3.787 -10.728 1.00 97.50 94 LEU A O 1
ATOM 748 N N . ARG A 1 95 ? 10.013 5.698 -11.010 1.00 96.25 95 ARG A N 1
ATOM 749 C CA . ARG A 1 95 ? 8.973 6.552 -10.415 1.00 96.25 95 ARG A CA 1
ATOM 750 C C . ARG A 1 95 ? 7.652 6.462 -11.177 1.00 96.25 95 ARG A C 1
ATOM 752 O O . ARG A 1 95 ? 6.615 6.267 -10.548 1.00 96.25 95 ARG A O 1
ATOM 759 N N . HIS A 1 96 ? 7.685 6.546 -12.507 1.00 95.56 96 HIS A N 1
ATOM 760 C CA . HIS A 1 96 ? 6.487 6.460 -13.341 1.00 95.56 96 HIS A CA 1
ATOM 761 C C . HIS A 1 96 ? 5.813 5.089 -13.277 1.00 95.56 96 HIS A C 1
ATOM 763 O O . HIS A 1 96 ? 4.591 5.024 -13.185 1.00 95.56 96 HIS A O 1
ATOM 769 N N . ILE A 1 97 ? 6.575 3.992 -13.286 1.00 97.38 97 ILE A N 1
ATOM 770 C CA . ILE A 1 97 ? 5.983 2.652 -13.175 1.00 97.38 97 ILE A CA 1
ATOM 771 C C . ILE A 1 97 ? 5.375 2.451 -11.783 1.00 97.38 97 ILE A C 1
ATOM 773 O O . ILE A 1 97 ? 4.263 1.935 -11.675 1.00 97.38 97 ILE A O 1
ATOM 777 N N . PHE A 1 98 ? 6.063 2.888 -10.723 1.00 98.19 98 PHE A N 1
ATOM 778 C CA . PHE A 1 98 ? 5.557 2.737 -9.362 1.00 98.19 98 PHE A CA 1
ATOM 779 C C . PHE A 1 98 ? 4.296 3.574 -9.113 1.00 98.19 98 PHE A C 1
ATOM 781 O O . PHE A 1 98 ? 3.301 3.042 -8.626 1.00 98.19 98 PHE A O 1
ATOM 788 N N . GLN A 1 99 ? 4.296 4.861 -9.478 1.00 95.50 99 GLN A N 1
ATOM 789 C CA . GLN A 1 99 ? 3.105 5.699 -9.305 1.00 95.50 99 GLN A CA 1
ATOM 790 C C . GLN A 1 99 ? 1.931 5.152 -10.124 1.00 95.50 99 GLN A C 1
ATOM 792 O O . GLN A 1 99 ? 0.815 5.078 -9.620 1.00 95.50 99 GLN A O 1
ATOM 797 N N . PHE A 1 100 ? 2.190 4.673 -11.345 1.00 94.94 100 PHE A N 1
ATOM 798 C CA . PHE A 1 100 ? 1.145 4.097 -12.177 1.00 94.94 100 PHE A CA 1
ATOM 799 C C . PHE A 1 100 ? 0.579 2.803 -11.574 1.00 94.94 100 PHE A C 1
ATOM 801 O O . PHE A 1 100 ? -0.632 2.614 -11.557 1.00 94.94 100 PHE A O 1
ATOM 808 N N . CYS A 1 101 ? 1.425 1.959 -10.977 1.00 97.56 101 CYS A N 1
ATOM 809 C CA . CYS A 1 101 ? 0.977 0.789 -10.220 1.00 97.56 101 CYS A CA 1
ATOM 810 C C . CYS A 1 101 ? -0.025 1.152 -9.119 1.00 97.56 101 CYS A C 1
ATOM 812 O O . CYS A 1 101 ? -0.989 0.425 -8.890 1.00 97.56 101 CYS A O 1
ATOM 814 N N . VAL A 1 102 ? 0.219 2.258 -8.416 1.00 96.62 102 VAL A N 1
ATOM 815 C CA . VAL A 1 102 ? -0.638 2.716 -7.320 1.00 96.62 102 VAL A CA 1
ATOM 816 C C . VAL A 1 102 ? -1.974 3.264 -7.837 1.00 96.62 102 VAL A C 1
ATOM 818 O O . VAL A 1 102 ? -2.987 3.132 -7.150 1.00 96.62 102 VAL A O 1
ATOM 821 N N . LEU A 1 103 ? -1.990 3.845 -9.038 1.00 94.06 103 LEU A N 1
ATOM 822 C CA . LEU A 1 103 ? -3.167 4.457 -9.665 1.00 94.06 103 LEU A CA 1
ATOM 823 C C . LEU A 1 103 ? -3.972 3.490 -10.554 1.00 94.06 103 LEU A C 1
ATOM 825 O O . LEU A 1 103 ? -5.065 3.832 -10.992 1.00 94.06 103 LEU A O 1
ATOM 829 N N . GLU A 1 104 ? -3.476 2.286 -10.839 1.00 94.38 104 GLU A N 1
ATOM 830 C CA . GLU A 1 104 ? -4.145 1.352 -11.750 1.00 94.38 104 GLU A CA 1
ATOM 831 C C . GLU A 1 104 ? -5.156 0.446 -11.030 1.00 94.38 104 GLU A C 1
ATOM 833 O O . GLU A 1 104 ? -4.864 -0.178 -10.007 1.00 94.38 104 GLU A O 1
ATOM 838 N N . SER A 1 105 ? -6.351 0.323 -11.611 1.00 92.12 105 SER A N 1
ATOM 839 C CA . SER A 1 105 ? -7.418 -0.544 -11.109 1.00 92.12 105 SER A CA 1
ATOM 840 C C . SER A 1 105 ? -7.431 -1.916 -11.779 1.00 92.12 105 SER A C 1
ATOM 842 O O . SER A 1 105 ? -7.820 -2.894 -11.143 1.00 92.12 105 SER A O 1
ATOM 844 N N . SER A 1 106 ? -7.011 -2.036 -13.038 1.00 93.44 106 SER A N 1
ATOM 845 C CA . SER A 1 106 ? -7.108 -3.264 -13.830 1.00 93.44 106 SER A CA 1
ATOM 846 C C . SER A 1 106 ? -6.075 -4.321 -13.429 1.00 93.44 106 SER A C 1
ATOM 848 O O . SER A 1 106 ? -4.870 -4.090 -13.505 1.00 93.44 106 SER A O 1
ATOM 850 N N . GLN A 1 107 ? -6.542 -5.530 -13.090 1.00 94.56 107 GLN A N 1
ATOM 851 C CA . GLN A 1 107 ? -5.678 -6.679 -12.772 1.00 94.56 107 GLN A CA 1
ATOM 852 C C . GLN A 1 107 ? -4.718 -7.018 -13.921 1.00 94.56 107 GLN A C 1
ATOM 854 O O . GLN A 1 107 ? -3.532 -7.212 -13.679 1.00 94.56 107 GLN A O 1
ATOM 859 N N . GLU A 1 108 ? -5.208 -7.054 -15.163 1.00 96.25 108 GLU A N 1
ATOM 860 C CA . GLU A 1 108 ? -4.378 -7.400 -16.325 1.00 96.25 108 GLU A CA 1
ATOM 861 C C . GLU A 1 108 ? -3.232 -6.402 -16.528 1.00 96.25 108 GLU A C 1
ATOM 863 O O . GLU A 1 108 ? -2.113 -6.788 -16.871 1.00 96.25 108 GLU A O 1
ATOM 868 N N . ILE A 1 109 ? -3.506 -5.113 -16.299 1.00 96.88 109 ILE A N 1
ATOM 869 C CA . ILE A 1 109 ? -2.501 -4.056 -16.422 1.00 96.88 109 ILE A CA 1
ATOM 870 C C . ILE A 1 109 ? -1.523 -4.129 -15.251 1.00 96.88 109 ILE A C 1
ATOM 872 O O . ILE A 1 109 ? -0.321 -4.069 -15.482 1.00 96.88 109 ILE A O 1
ATOM 876 N N . LEU A 1 110 ? -1.999 -4.341 -14.020 1.00 98.00 110 LEU A N 1
ATOM 877 C CA . LEU A 1 110 ? -1.137 -4.551 -12.852 1.00 98.00 110 LEU A CA 1
ATOM 878 C C . LEU A 1 110 ? -0.168 -5.729 -13.057 1.00 98.00 110 LEU A C 1
ATOM 880 O O . LEU A 1 110 ? 1.015 -5.619 -12.733 1.00 98.00 110 LEU A O 1
ATOM 884 N N . ASP A 1 111 ? -0.628 -6.838 -13.640 1.00 98.31 111 ASP A N 1
ATOM 885 C CA . ASP A 1 111 ? 0.236 -7.984 -13.952 1.00 98.31 111 ASP A CA 1
ATOM 886 C C . ASP A 1 111 ? 1.309 -7.634 -14.992 1.00 98.31 111 ASP A C 1
ATOM 888 O O . ASP A 1 111 ? 2.451 -8.093 -14.898 1.00 98.31 111 ASP A O 1
ATOM 892 N N . LEU A 1 112 ? 0.969 -6.800 -15.977 1.00 98.25 112 LEU A N 1
ATOM 893 C CA . LEU A 1 112 ? 1.929 -6.300 -16.956 1.00 98.25 112 LEU A CA 1
ATOM 894 C C . LEU A 1 112 ? 2.916 -5.296 -16.337 1.00 98.25 112 LEU A C 1
ATOM 896 O O . LEU A 1 112 ? 4.107 -5.373 -16.630 1.00 98.25 112 LEU A O 1
ATOM 900 N N . ILE A 1 113 ? 2.458 -4.414 -15.444 1.00 98.50 113 ILE A N 1
ATOM 901 C CA . ILE A 1 113 ? 3.309 -3.504 -14.664 1.00 98.50 113 ILE A CA 1
ATOM 902 C C . ILE A 1 113 ? 4.364 -4.303 -13.899 1.00 98.50 113 ILE A C 1
ATOM 904 O O . ILE A 1 113 ? 5.546 -3.973 -13.964 1.00 98.50 113 ILE A O 1
ATOM 908 N N . HIS A 1 114 ? 3.961 -5.385 -13.231 1.00 98.56 114 HIS A N 1
ATOM 909 C CA . HIS A 1 114 ? 4.892 -6.252 -12.516 1.00 98.56 114 HIS A CA 1
ATOM 910 C C . HIS A 1 114 ? 5.943 -6.871 -13.444 1.00 98.56 114 HIS A C 1
ATOM 912 O O . HIS A 1 114 ? 7.126 -6.857 -13.113 1.00 98.56 114 HIS A O 1
ATOM 918 N N . LYS A 1 115 ? 5.549 -7.347 -14.633 1.00 98.00 115 LYS A N 1
ATOM 919 C CA . LYS A 1 115 ? 6.504 -7.859 -15.634 1.00 98.00 115 LYS A CA 1
ATOM 920 C C . LYS A 1 115 ? 7.502 -6.789 -16.074 1.00 98.00 115 LYS A C 1
ATOM 922 O O . LYS A 1 115 ? 8.699 -7.055 -16.088 1.00 98.00 115 LYS A O 1
ATOM 927 N N . VAL A 1 116 ? 7.022 -5.584 -16.395 1.00 97.94 116 VAL A N 1
ATOM 928 C CA . VAL A 1 116 ? 7.877 -4.447 -16.778 1.00 97.94 116 VAL A CA 1
ATOM 929 C C . VAL A 1 116 ? 8.836 -4.088 -15.646 1.00 97.94 116 VAL A C 1
ATOM 931 O O . VAL A 1 116 ? 10.013 -3.861 -15.901 1.00 97.94 116 VAL A O 1
ATOM 934 N N . TRP A 1 117 ? 8.357 -4.063 -14.403 1.00 98.25 117 TRP A N 1
ATOM 935 C CA . TRP A 1 117 ? 9.177 -3.769 -13.232 1.00 98.25 117 TRP A CA 1
ATOM 936 C C . TRP A 1 117 ? 10.294 -4.795 -13.037 1.00 98.25 117 TRP A C 1
ATOM 938 O O . TRP A 1 117 ? 11.450 -4.415 -12.885 1.00 98.25 117 TRP A O 1
ATOM 948 N N . MET A 1 118 ? 9.975 -6.090 -13.095 1.00 97.38 118 MET A N 1
ATOM 949 C CA . MET A 1 118 ? 10.977 -7.150 -12.952 1.00 97.38 118 MET A CA 1
ATOM 950 C C . MET A 1 118 ? 12.024 -7.105 -14.069 1.00 97.38 118 MET A C 1
ATOM 952 O O . MET A 1 118 ? 13.214 -7.241 -13.792 1.00 97.38 118 MET A O 1
ATOM 956 N N . GLU A 1 119 ? 11.598 -6.854 -15.309 1.00 95.56 119 GLU A N 1
ATOM 957 C CA . GLU A 1 119 ? 12.512 -6.689 -16.443 1.00 95.56 119 GLU A CA 1
ATOM 958 C C . GLU A 1 119 ? 13.388 -5.435 -16.288 1.00 95.56 119 GLU A C 1
ATOM 960 O O . GLU A 1 119 ? 14.579 -5.442 -16.583 1.00 95.56 119 GLU A O 1
ATOM 965 N N . LEU A 1 120 ? 12.829 -4.344 -15.764 1.00 95.25 120 LEU A N 1
ATOM 966 C CA . LEU A 1 120 ? 13.575 -3.117 -15.500 1.00 95.25 120 LEU A CA 1
ATOM 967 C C . LEU A 1 120 ? 14.672 -3.334 -14.448 1.00 95.25 120 LEU A C 1
ATOM 969 O O . LEU A 1 120 ? 15.811 -2.906 -14.652 1.00 95.25 120 LEU A O 1
ATOM 973 N N . LEU A 1 121 ? 14.341 -4.012 -13.343 1.00 95.12 121 LEU A N 1
ATOM 974 C CA . LEU A 1 121 ? 15.300 -4.324 -12.282 1.00 95.12 121 LEU A CA 1
ATOM 975 C C . LEU A 1 121 ? 16.394 -5.296 -12.750 1.00 95.12 121 LEU A C 1
ATOM 977 O O . LEU A 1 121 ? 17.520 -5.198 -12.270 1.00 95.12 121 LEU A O 1
ATOM 981 N N . SER A 1 122 ? 16.093 -6.213 -13.678 1.00 92.81 122 SER A N 1
ATOM 982 C CA . SER A 1 122 ? 17.067 -7.191 -14.186 1.00 92.81 122 SER A CA 1
ATOM 983 C C . SER A 1 122 ? 18.037 -6.606 -15.220 1.00 92.81 122 SER A C 1
ATOM 985 O O . SER A 1 122 ? 19.175 -7.067 -15.324 1.00 92.81 122 SER A O 1
ATOM 987 N N . LYS A 1 123 ? 17.615 -5.585 -15.982 1.00 90.69 123 LYS A N 1
ATOM 988 C CA . LYS A 1 123 ? 18.409 -4.991 -17.074 1.00 90.69 123 LYS A CA 1
ATOM 989 C C . LYS A 1 123 ? 19.409 -3.929 -16.618 1.00 90.69 123 LYS A C 1
ATOM 991 O O . LYS A 1 123 ? 20.402 -3.698 -17.309 1.00 90.69 123 LYS A O 1
ATOM 996 N N . ALA A 1 124 ? 19.168 -3.264 -15.490 1.00 89.62 124 ALA A N 1
ATOM 997 C CA . ALA A 1 124 ? 20.110 -2.312 -14.903 1.00 89.62 124 ALA A CA 1
ATOM 998 C C . ALA A 1 124 ? 20.997 -3.002 -13.857 1.00 89.62 124 ALA A C 1
ATOM 1000 O O . ALA A 1 124 ? 20.544 -3.873 -13.120 1.00 89.62 124 ALA A O 1
ATOM 1001 N N . SER A 1 125 ? 22.269 -2.601 -13.745 1.00 91.44 125 SER A N 1
ATOM 1002 C CA . SER A 1 125 ? 23.104 -3.149 -12.673 1.00 91.44 125 SER A CA 1
ATOM 1003 C C . SER A 1 125 ? 22.595 -2.692 -11.303 1.00 91.44 125 SER A C 1
ATOM 1005 O O . SER A 1 125 ? 22.149 -1.552 -11.134 1.00 91.44 125 SER A O 1
ATOM 1007 N N . VAL A 1 126 ? 22.692 -3.583 -10.313 1.00 93.31 126 VAL A N 1
ATOM 1008 C CA . VAL A 1 126 ? 22.111 -3.392 -8.974 1.00 93.31 126 VAL A CA 1
ATOM 1009 C C . VAL A 1 126 ? 22.535 -2.073 -8.319 1.00 93.31 126 VAL A C 1
ATOM 1011 O O . VAL A 1 126 ? 21.711 -1.385 -7.727 1.00 93.31 126 VAL A O 1
ATOM 1014 N N . GLN A 1 127 ? 23.787 -1.649 -8.513 1.00 93.38 127 GLN A N 1
ATOM 1015 C CA . GLN A 1 127 ? 24.301 -0.372 -8.006 1.00 93.38 127 GLN A CA 1
ATOM 1016 C C . GLN A 1 127 ? 23.522 0.844 -8.538 1.00 93.38 127 GLN A C 1
ATOM 1018 O O . GLN A 1 127 ? 23.239 1.767 -7.777 1.00 93.38 127 GLN A O 1
ATOM 1023 N N . TYR A 1 128 ? 23.141 0.849 -9.823 1.00 93.88 128 TYR A N 1
ATOM 1024 C CA . TYR A 1 128 ? 22.400 1.960 -10.423 1.00 93.88 128 TYR A CA 1
ATOM 1025 C C . TYR A 1 128 ? 20.928 1.919 -10.027 1.00 93.88 128 TYR A C 1
ATOM 1027 O O . TYR A 1 128 ? 20.350 2.971 -9.768 1.00 93.88 128 TYR A O 1
ATOM 1035 N N . VAL A 1 129 ? 20.342 0.721 -9.916 1.00 95.69 129 VAL A N 1
ATOM 1036 C CA . VAL A 1 129 ? 18.981 0.537 -9.389 1.00 95.69 129 VAL A CA 1
ATOM 1037 C C . VAL A 1 129 ? 18.883 1.099 -7.973 1.00 95.69 129 VAL A C 1
ATOM 1039 O O . VAL A 1 129 ? 18.028 1.936 -7.699 1.00 95.69 129 VAL A O 1
ATOM 1042 N N . VAL A 1 130 ? 19.792 0.695 -7.085 1.00 95.31 130 VAL A N 1
ATOM 1043 C CA . VAL A 1 130 ? 19.805 1.130 -5.683 1.00 95.31 130 VAL A CA 1
ATOM 1044 C C . VAL A 1 130 ? 20.042 2.635 -5.580 1.00 95.31 130 VAL A C 1
ATOM 1046 O O . VAL A 1 130 ? 19.295 3.314 -4.879 1.00 95.31 130 VAL A O 1
ATOM 1049 N N . ALA A 1 131 ? 21.004 3.185 -6.327 1.00 94.56 131 ALA A N 1
ATOM 1050 C CA . ALA A 1 131 ? 21.260 4.625 -6.347 1.00 94.56 131 ALA A CA 1
ATOM 1051 C C . ALA A 1 131 ? 20.052 5.441 -6.847 1.00 94.56 131 ALA A C 1
ATOM 1053 O O . ALA A 1 131 ? 19.765 6.507 -6.304 1.00 94.56 131 ALA A O 1
ATOM 1054 N N . ALA A 1 132 ? 19.331 4.940 -7.855 1.00 96.19 132 ALA A N 1
ATOM 1055 C CA . ALA A 1 132 ? 18.148 5.597 -8.404 1.00 96.19 132 ALA A CA 1
ATOM 1056 C C . ALA A 1 132 ? 16.923 5.492 -7.481 1.00 96.19 132 ALA A C 1
ATOM 1058 O O . ALA A 1 132 ? 16.111 6.413 -7.443 1.00 96.19 132 ALA A O 1
ATOM 1059 N N . ALA A 1 133 ? 16.778 4.383 -6.754 1.00 96.25 133 ALA A N 1
ATOM 1060 C CA . ALA A 1 133 ? 15.556 4.041 -6.035 1.00 96.25 133 ALA A CA 1
ATOM 1061 C C . ALA A 1 133 ? 15.585 4.373 -4.536 1.00 96.25 133 ALA A C 1
ATOM 1063 O O . ALA A 1 133 ? 14.572 4.813 -3.994 1.00 96.25 133 ALA A O 1
ATOM 1064 N N . CYS A 1 134 ? 16.723 4.192 -3.851 1.00 93.12 134 CYS A N 1
ATOM 1065 C CA . CYS A 1 134 ? 16.820 4.392 -2.399 1.00 93.12 134 CYS A CA 1
ATOM 1066 C C . CYS A 1 134 ? 16.305 5.761 -1.919 1.00 93.12 134 CYS A C 1
ATOM 1068 O O . CYS A 1 134 ? 15.549 5.774 -0.945 1.00 93.12 134 CYS A O 1
ATOM 1070 N N . PRO A 1 135 ? 16.620 6.895 -2.584 1.00 94.50 135 PRO A N 1
ATOM 1071 C CA . PRO A 1 135 ? 16.098 8.203 -2.179 1.00 94.50 135 PRO A CA 1
ATOM 1072 C C . PRO A 1 135 ? 14.565 8.307 -2.215 1.00 94.50 135 PRO A C 1
ATOM 1074 O O . PRO A 1 135 ? 13.989 9.128 -1.506 1.00 94.50 135 PRO A O 1
ATOM 1077 N N . TRP A 1 136 ? 13.901 7.476 -3.023 1.00 95.75 136 TRP A N 1
ATOM 1078 C CA . TRP A 1 136 ? 12.453 7.504 -3.235 1.00 95.75 136 TRP A CA 1
ATOM 1079 C C . TRP A 1 136 ? 11.691 6.440 -2.447 1.00 95.75 136 TRP A C 1
ATOM 1081 O O . TRP A 1 136 ? 10.471 6.540 -2.353 1.00 95.75 136 TRP A O 1
ATOM 1091 N N . MET A 1 137 ? 12.372 5.467 -1.832 1.00 96.62 137 MET A N 1
ATOM 1092 C CA . MET A 1 137 ? 11.729 4.367 -1.100 1.00 96.62 137 MET A CA 1
ATOM 1093 C C . MET A 1 137 ? 10.720 4.871 -0.053 1.00 96.62 137 MET A C 1
ATOM 1095 O O . MET A 1 137 ? 9.583 4.406 -0.013 1.00 96.62 137 MET A O 1
ATOM 1099 N N . GLY A 1 138 ? 11.100 5.867 0.755 1.00 97.19 138 GLY A N 1
ATOM 1100 C CA . GLY A 1 138 ? 10.193 6.467 1.740 1.00 97.19 138 GLY A CA 1
ATOM 1101 C C . GLY A 1 138 ? 8.986 7.158 1.096 1.00 97.19 138 GLY A C 1
ATOM 1102 O O . GLY A 1 138 ? 7.857 6.965 1.535 1.00 97.19 138 GLY A O 1
ATOM 1103 N N . ALA A 1 139 ? 9.199 7.908 0.011 1.00 97.06 139 ALA A N 1
ATOM 1104 C CA . ALA A 1 139 ? 8.120 8.582 -0.712 1.00 97.06 139 ALA A CA 1
ATOM 1105 C C . ALA A 1 139 ? 7.139 7.583 -1.354 1.00 97.06 139 ALA A C 1
ATOM 1107 O O . ALA A 1 139 ? 5.929 7.794 -1.319 1.00 97.06 139 ALA A O 1
ATOM 1108 N N . TRP A 1 140 ? 7.643 6.474 -1.893 1.00 98.12 140 TRP A N 1
ATOM 1109 C CA . TRP A 1 140 ? 6.837 5.410 -2.491 1.00 98.12 140 TRP A CA 1
ATOM 1110 C C . TRP A 1 140 ? 6.027 4.622 -1.461 1.00 98.12 140 TRP A C 1
ATOM 1112 O O . TRP A 1 140 ? 4.852 4.337 -1.702 1.00 98.12 140 TRP A O 1
ATOM 1122 N N . LEU A 1 141 ? 6.602 4.353 -0.285 1.00 98.19 141 LEU A N 1
ATOM 1123 C CA . LEU A 1 141 ? 5.848 3.832 0.855 1.00 98.19 141 LEU A CA 1
ATOM 1124 C C . LEU A 1 141 ? 4.715 4.795 1.236 1.00 98.19 141 LEU A C 1
ATOM 1126 O O . LEU A 1 141 ? 3.558 4.384 1.284 1.00 98.19 141 LEU A O 1
ATOM 1130 N N . CYS A 1 142 ? 5.012 6.086 1.405 1.00 97.31 142 CYS A N 1
ATOM 1131 C CA . CYS A 1 142 ? 3.996 7.096 1.708 1.00 97.31 142 CYS A CA 1
ATOM 1132 C C . CYS A 1 142 ? 2.900 7.190 0.634 1.00 97.31 142 CYS A C 1
ATOM 1134 O O . CYS A 1 142 ? 1.737 7.409 0.977 1.00 97.31 142 CYS A O 1
ATOM 1136 N N . LEU A 1 143 ? 3.243 7.015 -0.647 1.00 96.94 143 LEU A N 1
ATOM 1137 C CA . LEU A 1 143 ? 2.288 7.046 -1.754 1.00 96.94 143 LEU A CA 1
ATOM 1138 C C . LEU A 1 143 ? 1.291 5.880 -1.677 1.00 96.94 143 LEU A C 1
ATOM 1140 O O . LEU A 1 14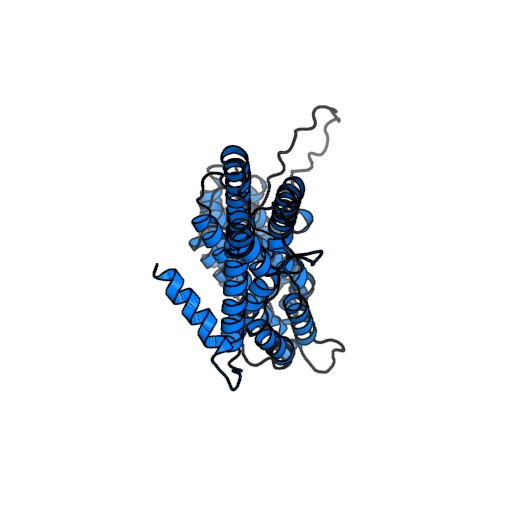3 ? 0.086 6.106 -1.732 1.00 96.94 143 LEU A O 1
ATOM 1144 N N . MET A 1 144 ? 1.750 4.639 -1.476 1.00 96.81 144 MET A N 1
ATOM 1145 C CA . MET A 1 144 ? 0.827 3.496 -1.341 1.00 96.81 144 MET A CA 1
ATOM 1146 C C . MET A 1 144 ? 0.030 3.506 -0.020 1.00 96.81 144 MET A C 1
ATOM 1148 O O . MET A 1 144 ? -1.034 2.885 0.076 1.00 96.81 144 MET A O 1
ATOM 1152 N N . MET A 1 145 ? 0.533 4.228 0.988 1.00 96.62 145 MET A N 1
ATOM 1153 C CA . MET A 1 145 ? -0.104 4.444 2.291 1.00 96.62 145 MET A CA 1
ATOM 1154 C C . MET A 1 145 ? -1.133 5.585 2.292 1.00 96.62 145 MET A C 1
ATOM 1156 O O . MET A 1 145 ? -1.672 5.888 3.355 1.00 96.62 145 MET A O 1
ATOM 1160 N N . GLN A 1 146 ? -1.435 6.231 1.159 1.00 94.88 146 GLN A N 1
ATOM 1161 C CA . GLN A 1 146 ? -2.486 7.252 1.142 1.00 94.88 146 GLN A CA 1
ATOM 1162 C C . GLN A 1 146 ? -3.869 6.634 1.426 1.00 94.88 146 GLN A C 1
ATOM 1164 O O . GLN A 1 146 ? -4.161 5.527 0.944 1.00 94.88 146 GLN A O 1
ATOM 1169 N N . PRO A 1 147 ? -4.742 7.315 2.194 1.00 92.62 147 PRO A N 1
ATOM 1170 C CA . PRO A 1 147 ? -6.135 6.911 2.360 1.00 92.62 147 PRO A CA 1
ATOM 1171 C C . PRO A 1 147 ? -6.843 6.846 1.004 1.00 92.62 147 PRO A C 1
ATOM 1173 O O . PRO A 1 147 ? -6.718 7.748 0.188 1.00 92.62 147 PRO A O 1
ATOM 1176 N N . SER A 1 148 ? -7.611 5.787 0.752 1.00 91.25 148 SER A N 1
ATOM 1177 C CA . SER A 1 148 ? -8.219 5.564 -0.570 1.00 91.25 148 SER A CA 1
ATOM 1178 C C . SER A 1 148 ? -9.390 6.490 -0.892 1.00 91.25 148 SER A C 1
ATOM 1180 O O . SER A 1 148 ? -9.727 6.652 -2.058 1.00 91.25 148 SER A O 1
ATOM 1182 N N . HIS A 1 149 ? -10.014 7.072 0.131 1.00 87.94 149 HIS A N 1
ATOM 1183 C CA . HIS A 1 149 ? -11.143 7.993 -0.002 1.00 87.94 149 HIS A CA 1
ATOM 1184 C C . HIS A 1 149 ? -10.703 9.460 -0.132 1.00 87.94 149 HIS A C 1
ATOM 1186 O O . HIS A 1 149 ? -11.549 10.339 -0.275 1.00 87.94 149 HIS A O 1
ATOM 1192 N N . LEU A 1 150 ? -9.396 9.740 -0.052 1.00 89.94 150 LEU A N 1
ATOM 1193 C CA . LEU A 1 150 ? -8.847 11.081 -0.220 1.00 89.94 150 LEU A CA 1
ATOM 1194 C C . LEU A 1 150 ? -8.066 11.167 -1.534 1.00 89.94 150 LEU A C 1
ATOM 1196 O O . LEU A 1 150 ? -7.388 10.202 -1.898 1.00 89.94 150 LEU A O 1
ATOM 1200 N N . PRO A 1 151 ? -8.143 12.309 -2.239 1.00 91.06 151 PRO A N 1
ATOM 1201 C CA . PRO A 1 151 ? -7.300 12.542 -3.398 1.00 91.06 151 PRO A CA 1
ATOM 1202 C C . PRO A 1 151 ? -5.828 12.601 -2.971 1.00 91.06 151 PRO A C 1
ATOM 1204 O O . PRO A 1 151 ? -5.491 13.133 -1.910 1.00 91.06 151 PRO A O 1
ATOM 1207 N N . ILE A 1 152 ? -4.954 12.057 -3.812 1.00 91.50 152 ILE A N 1
ATOM 1208 C CA . ILE A 1 152 ? -3.504 12.075 -3.619 1.00 91.50 152 ILE A CA 1
ATOM 1209 C C . ILE A 1 152 ? -2.999 13.506 -3.824 1.00 91.50 152 ILE A C 1
ATOM 1211 O O . ILE A 1 152 ? -3.369 14.174 -4.791 1.00 91.50 152 ILE A O 1
ATOM 1215 N N . ASP A 1 153 ? -2.119 13.969 -2.933 1.00 89.56 153 ASP A N 1
ATOM 1216 C CA . ASP A 1 153 ? -1.399 15.224 -3.146 1.00 89.56 153 ASP A CA 1
ATOM 1217 C C . ASP A 1 153 ? -0.516 15.098 -4.394 1.00 89.56 153 ASP A C 1
ATOM 1219 O O . ASP A 1 153 ? 0.397 14.271 -4.454 1.00 89.56 153 ASP A O 1
ATOM 1223 N N . LEU A 1 154 ? -0.776 15.941 -5.393 1.00 86.62 154 LEU A N 1
ATOM 1224 C CA . LEU A 1 154 ? -0.064 15.935 -6.669 1.00 86.62 154 LEU A CA 1
ATOM 1225 C C . LEU A 1 154 ? 1.444 16.172 -6.512 1.00 86.62 154 LEU A C 1
ATOM 1227 O O . LEU A 1 154 ? 2.209 15.712 -7.354 1.00 86.62 154 LEU A O 1
ATOM 1231 N N . ASN A 1 155 ? 1.897 16.793 -5.416 1.00 87.69 155 ASN A N 1
ATOM 1232 C CA . ASN A 1 155 ? 3.327 16.937 -5.120 1.00 87.69 155 ASN A CA 1
ATOM 1233 C C . ASN A 1 155 ? 4.030 15.592 -4.860 1.00 87.69 155 ASN A C 1
ATOM 1235 O O . ASN A 1 155 ? 5.258 15.508 -4.934 1.00 87.69 155 ASN A O 1
ATOM 1239 N N . MET A 1 156 ? 3.271 14.536 -4.550 1.00 88.06 156 MET A N 1
ATOM 1240 C CA . MET A 1 156 ? 3.789 13.173 -4.404 1.00 88.06 156 MET A CA 1
ATOM 1241 C C . MET A 1 156 ? 4.008 12.480 -5.754 1.00 88.06 156 MET A C 1
ATOM 1243 O O . MET A 1 156 ? 4.709 11.467 -5.812 1.00 88.06 156 MET A O 1
ATOM 1247 N N . LEU A 1 157 ? 3.411 13.001 -6.827 1.00 88.69 157 LEU A N 1
ATOM 1248 C CA . LEU A 1 157 ? 3.456 12.419 -8.162 1.00 88.69 157 LEU A CA 1
ATOM 1249 C C . LEU A 1 157 ? 4.507 13.120 -9.021 1.00 88.69 157 LEU A C 1
ATOM 1251 O O . LEU A 1 157 ? 4.739 14.326 -8.932 1.00 88.69 157 LEU A O 1
ATOM 1255 N N . LEU A 1 158 ? 5.161 12.350 -9.888 1.00 87.81 158 LEU A N 1
ATOM 1256 C CA . LEU A 1 158 ? 6.011 12.923 -10.918 1.00 87.81 158 LEU A CA 1
ATOM 1257 C C . LEU A 1 158 ? 5.123 13.428 -12.057 1.00 87.81 158 LEU A C 1
ATOM 1259 O O . LEU A 1 158 ? 4.541 12.628 -12.796 1.00 87.81 158 LEU A O 1
ATOM 1263 N N . GLU A 1 159 ? 5.046 14.752 -12.204 1.00 79.94 159 GLU A N 1
ATOM 1264 C CA . GLU A 1 159 ? 4.364 15.379 -13.333 1.00 79.94 159 GLU A CA 1
ATOM 1265 C C . GLU A 1 159 ? 5.014 14.967 -14.654 1.00 79.94 159 GLU A C 1
ATOM 1267 O O . GLU A 1 159 ? 6.193 15.232 -14.914 1.00 79.94 159 GLU A O 1
ATOM 1272 N N . VAL A 1 160 ? 4.210 14.388 -15.542 1.00 72.25 160 VAL A N 1
ATOM 1273 C CA . VAL A 1 160 ? 4.605 14.224 -16.935 1.00 72.25 160 VAL A CA 1
ATOM 1274 C C . VAL A 1 160 ? 4.412 15.570 -17.623 1.00 72.25 160 VAL A C 1
ATOM 1276 O O . VAL A 1 160 ? 3.308 15.930 -18.030 1.00 72.25 160 VAL A O 1
ATOM 1279 N N . LYS A 1 161 ? 5.487 16.350 -17.759 1.00 58.28 161 LYS A N 1
ATOM 1280 C CA . LYS A 1 161 ? 5.441 17.574 -18.566 1.00 58.28 161 LYS A CA 1
ATOM 1281 C C . LYS A 1 161 ? 5.227 17.191 -20.027 1.00 58.28 161 LYS A C 1
ATOM 1283 O O . LYS A 1 161 ? 6.188 16.891 -20.736 1.00 58.28 161 LYS A O 1
ATOM 1288 N N . ALA A 1 162 ? 3.984 17.248 -20.499 1.00 52.34 162 ALA A N 1
ATOM 1289 C CA . ALA A 1 162 ? 3.719 17.324 -21.926 1.00 52.34 162 ALA A CA 1
ATOM 1290 C C . ALA A 1 162 ? 4.463 18.563 -22.439 1.00 52.34 162 ALA A C 1
ATOM 1292 O O . ALA A 1 162 ? 4.150 19.691 -22.048 1.00 52.34 162 ALA A O 1
ATOM 1293 N N . ARG A 1 163 ? 5.515 18.374 -23.244 1.00 42.88 163 ARG A N 1
ATOM 1294 C CA . ARG A 1 163 ? 6.192 19.488 -23.916 1.00 42.88 163 ARG A CA 1
ATOM 1295 C C . ARG A 1 163 ? 5.224 20.060 -24.947 1.00 42.88 163 ARG A C 1
ATOM 1297 O O . ARG A 1 163 ? 5.316 19.756 -26.131 1.00 42.88 163 ARG A O 1
ATOM 1304 N N . ALA A 1 164 ? 4.300 20.904 -24.500 1.00 38.19 164 ALA A N 1
ATOM 1305 C CA . ALA A 1 164 ? 3.593 21.805 -25.384 1.00 38.19 164 ALA A CA 1
ATOM 1306 C C . ALA A 1 164 ? 4.663 22.638 -26.099 1.00 38.19 164 ALA A C 1
ATOM 1308 O O . ALA A 1 164 ? 5.496 23.265 -25.442 1.00 38.19 164 ALA A O 1
ATOM 1309 N N . LYS A 1 165 ? 4.688 22.586 -27.437 1.00 40.44 165 LYS A N 1
ATOM 1310 C CA . LYS A 1 165 ? 5.559 23.426 -28.269 1.00 40.44 165 LYS A CA 1
ATOM 1311 C C . LYS A 1 165 ? 5.502 24.859 -27.729 1.00 40.44 165 LYS A C 1
ATOM 1313 O O . LYS A 1 165 ? 4.446 25.489 -27.801 1.00 40.44 165 LYS A O 1
ATOM 1318 N N . GLU A 1 166 ? 6.621 25.380 -27.222 1.00 32.72 166 GLU A N 1
ATOM 1319 C CA . GLU A 1 166 ? 6.810 26.823 -27.094 1.00 32.72 166 GLU A CA 1
ATOM 1320 C C . GLU A 1 166 ? 6.637 27.399 -28.501 1.00 32.72 166 GLU A C 1
ATOM 1322 O O . GLU A 1 166 ? 7.526 27.313 -29.349 1.00 32.72 166 GLU A O 1
ATOM 1327 N N . LYS A 1 167 ? 5.444 27.922 -28.795 1.00 37.25 167 LYS A N 1
ATOM 1328 C CA . LYS A 1 167 ? 5.226 28.722 -29.994 1.00 37.25 167 LYS A CA 1
ATOM 1329 C C . LYS A 1 167 ? 6.017 30.006 -29.799 1.00 37.25 167 LYS A C 1
ATOM 1331 O O . LYS A 1 167 ? 5.573 30.936 -29.130 1.00 37.25 167 LYS A O 1
ATOM 1336 N N . THR A 1 168 ? 7.207 30.036 -30.375 1.00 36.56 168 THR A N 1
ATOM 1337 C CA . THR A 1 168 ? 7.967 31.254 -30.606 1.00 36.56 168 THR A CA 1
ATOM 1338 C C . THR A 1 168 ? 7.089 32.259 -31.357 1.00 36.56 168 THR A C 1
ATOM 1340 O O . THR A 1 168 ? 6.668 32.026 -32.485 1.00 36.56 168 THR A O 1
ATOM 1343 N N . GLY A 1 169 ? 6.814 33.393 -30.707 1.00 41.91 169 GLY A N 1
ATOM 1344 C CA . GLY A 1 169 ? 6.301 34.607 -31.344 1.00 41.91 169 GLY A CA 1
ATOM 1345 C C . GLY A 1 169 ? 4.779 34.699 -31.498 1.00 41.91 169 GLY A C 1
ATOM 1346 O O . GLY A 1 169 ? 4.208 34.281 -32.499 1.00 41.91 169 GLY A O 1
ATOM 1347 N N . GLY A 1 170 ? 4.122 35.383 -30.560 1.00 36.25 170 GLY A N 1
ATOM 1348 C CA . GLY A 1 170 ? 2.743 35.843 -30.733 1.00 36.25 170 GLY A CA 1
ATOM 1349 C C . GLY A 1 170 ? 2.250 36.621 -29.519 1.00 36.25 170 GLY A C 1
ATOM 1350 O O . GLY A 1 170 ? 2.159 36.070 -28.431 1.00 36.25 170 GLY A O 1
ATOM 1351 N N . LYS A 1 171 ? 1.977 37.916 -29.705 1.00 35.78 171 LYS A N 1
ATOM 1352 C CA . LYS A 1 171 ? 1.600 38.903 -28.679 1.00 35.78 171 LYS A CA 1
ATOM 1353 C C . LYS A 1 171 ? 0.622 38.372 -27.619 1.00 35.78 171 LYS A C 1
ATOM 1355 O O . LYS A 1 171 ? -0.438 37.845 -27.941 1.00 35.78 171 LYS A O 1
ATOM 1360 N N . VAL A 1 172 ? 0.973 38.648 -26.363 1.00 38.38 172 VAL A N 1
ATOM 1361 C CA . VAL A 1 172 ? 0.160 38.495 -25.151 1.00 38.38 172 VAL A CA 1
ATOM 1362 C C . VAL A 1 172 ? -1.233 39.099 -25.362 1.00 38.38 172 VAL A C 1
ATOM 1364 O O . VAL A 1 172 ? -1.392 40.317 -25.416 1.00 38.38 172 VAL A O 1
ATOM 1367 N N . ARG A 1 173 ? -2.254 38.243 -25.450 1.00 32.47 173 ARG A N 1
ATOM 1368 C CA . ARG A 1 173 ? -3.627 38.599 -25.083 1.00 32.47 173 ARG A CA 1
ATOM 1369 C C . ARG A 1 173 ? -3.873 38.032 -23.689 1.00 32.47 173 ARG A C 1
ATOM 1371 O O . ARG A 1 173 ? -4.025 36.828 -23.529 1.00 32.47 173 ARG A O 1
ATOM 1378 N N . GLN A 1 174 ? -3.876 38.915 -22.691 1.00 40.66 174 GLN A N 1
ATOM 1379 C CA . GLN A 1 174 ? -4.491 38.640 -21.396 1.00 40.66 174 GLN A CA 1
ATOM 1380 C C . GLN A 1 174 ? -5.974 38.348 -21.635 1.00 40.66 174 GLN A C 1
ATOM 1382 O O . GLN A 1 174 ? -6.698 39.199 -22.148 1.00 40.66 174 GLN A O 1
ATOM 1387 N N . GLY A 1 175 ? -6.414 37.138 -21.307 1.00 32.62 175 GLY A N 1
ATOM 1388 C CA . GLY A 1 175 ? -7.810 36.757 -21.440 1.00 32.62 175 GLY A CA 1
ATOM 1389 C C . GLY A 1 175 ? -8.043 35.301 -21.071 1.00 32.62 175 GLY A C 1
ATOM 1390 O O . GLY A 1 175 ? -7.677 34.416 -21.830 1.00 32.62 175 GLY A O 1
ATOM 1391 N N . GLN A 1 176 ? -8.717 35.119 -19.934 1.00 30.58 176 GLN A N 1
ATOM 1392 C CA . GLN A 1 176 ? -9.360 33.897 -19.438 1.00 30.58 176 GLN A CA 1
ATOM 1393 C C . GLN A 1 176 ? -8.423 32.827 -18.860 1.00 30.58 176 GLN A C 1
ATOM 1395 O O . GLN A 1 176 ? -7.880 31.974 -19.553 1.00 30.58 176 GLN A O 1
ATOM 1400 N N . SER A 1 177 ? -8.324 32.858 -17.526 1.00 33.03 177 SER A N 1
ATOM 1401 C CA . SER A 1 177 ? -8.022 31.693 -16.696 1.00 33.03 177 SER A CA 1
ATOM 1402 C C . SER A 1 177 ? -9.021 30.591 -17.045 1.00 33.03 177 SER A C 1
ATOM 1404 O O . SER A 1 177 ? -10.145 30.583 -16.546 1.00 33.03 177 SER A O 1
ATOM 1406 N N . GLN A 1 178 ? -8.642 29.698 -17.958 1.00 36.62 178 GLN A N 1
ATOM 1407 C CA . GLN A 1 178 ? -9.305 28.412 -18.085 1.00 36.62 178 GLN A CA 1
ATOM 1408 C C . GLN A 1 178 ? -9.090 27.710 -16.747 1.00 36.62 178 GLN A C 1
ATOM 1410 O O . GLN A 1 178 ? -7.951 27.425 -16.378 1.00 36.62 178 GLN A O 1
ATOM 1415 N N . ASN A 1 179 ? -10.171 27.495 -15.997 1.00 34.59 179 ASN A N 1
ATOM 1416 C CA . ASN A 1 179 ? -10.181 26.543 -14.897 1.00 34.59 179 ASN A CA 1
ATOM 1417 C C . ASN A 1 179 ? -9.757 25.194 -15.490 1.00 34.59 179 ASN A C 1
ATOM 1419 O O . ASN A 1 179 ? -10.586 24.480 -16.045 1.00 34.59 179 ASN A O 1
ATOM 1423 N N . LYS A 1 180 ? -8.459 24.873 -15.445 1.00 42.44 180 LYS A N 1
ATOM 1424 C CA . LYS A 1 180 ? -8.006 23.493 -15.579 1.00 42.44 180 LYS A CA 1
ATOM 1425 C C . LYS A 1 180 ? -8.651 22.774 -14.406 1.00 42.44 180 LYS A C 1
ATOM 1427 O O . LYS A 1 180 ? -8.243 23.002 -13.270 1.00 42.44 180 LYS A O 1
ATOM 1432 N N . GLU A 1 181 ? -9.694 21.994 -14.670 1.00 48.69 181 GLU A N 1
ATOM 1433 C CA . GLU A 1 181 ? -10.144 20.986 -13.719 1.00 48.69 181 GLU A CA 1
ATOM 1434 C C . GLU A 1 181 ? -8.906 20.169 -13.357 1.00 48.69 181 GLU A C 1
ATOM 1436 O O . GLU A 1 181 ? -8.295 19.520 -14.208 1.00 48.69 181 GLU A O 1
ATOM 1441 N N . VAL A 1 182 ? -8.442 20.331 -12.121 1.00 58.94 182 VAL A N 1
ATOM 1442 C CA . VAL A 1 182 ? -7.309 19.571 -11.615 1.00 58.94 182 VAL A CA 1
ATOM 1443 C C . VAL A 1 182 ? -7.828 18.152 -11.468 1.00 58.94 182 VAL A C 1
ATOM 1445 O O . VAL A 1 182 ? -8.645 17.890 -10.585 1.00 58.94 182 VAL A O 1
ATOM 1448 N N . LEU A 1 183 ? -7.420 17.271 -12.382 1.00 72.38 183 LEU A N 1
ATOM 1449 C CA . LEU A 1 183 ? -7.776 15.860 -12.330 1.00 72.38 183 LEU A CA 1
ATOM 1450 C C . LEU A 1 183 ? -7.300 15.314 -10.978 1.00 72.38 183 LEU A C 1
ATOM 1452 O O . LEU A 1 183 ? -6.107 15.343 -10.674 1.00 72.38 183 LEU A O 1
ATOM 1456 N N . GLN A 1 184 ? -8.248 14.910 -10.137 1.00 85.19 184 GLN A N 1
ATOM 1457 C CA . GLN A 1 184 ? -7.948 14.330 -8.836 1.00 85.19 184 GLN A CA 1
ATOM 1458 C C . GLN A 1 184 ? -7.578 12.863 -9.025 1.00 85.19 184 GLN A C 1
ATOM 1460 O O . GLN A 1 184 ? -8.354 12.086 -9.579 1.00 85.19 184 GLN A O 1
ATOM 1465 N N . GLU A 1 185 ? -6.396 12.497 -8.546 1.00 89.06 185 GLU A N 1
ATOM 1466 C CA . GLU A 1 185 ? -5.892 11.130 -8.597 1.00 89.06 185 GLU A CA 1
ATOM 1467 C C . GLU A 1 185 ? -6.164 10.417 -7.274 1.00 89.06 185 GLU A C 1
ATOM 1469 O O . GLU A 1 185 ? -6.007 10.993 -6.196 1.00 89.06 185 GLU A O 1
ATOM 1474 N N . TYR A 1 186 ? -6.548 9.147 -7.350 1.00 92.44 186 TYR A N 1
ATOM 1475 C CA . TYR A 1 186 ? -6.873 8.318 -6.190 1.00 92.44 186 TYR A CA 1
ATOM 1476 C C . TYR A 1 186 ? -6.162 6.970 -6.290 1.00 92.44 186 TYR A C 1
ATOM 1478 O O . TYR A 1 186 ? -5.839 6.492 -7.379 1.00 92.44 186 TYR A O 1
ATOM 1486 N N . ILE A 1 187 ? -5.960 6.314 -5.142 1.00 93.25 187 ILE A N 1
ATOM 1487 C CA . ILE A 1 187 ? -5.438 4.943 -5.116 1.00 93.25 187 ILE A CA 1
ATOM 1488 C C . ILE A 1 187 ? -6.367 4.036 -5.923 1.00 93.25 187 ILE A C 1
ATOM 1490 O O . ILE A 1 187 ? -7.570 3.974 -5.653 1.00 93.25 187 ILE A O 1
ATOM 1494 N N . ALA A 1 188 ? -5.775 3.298 -6.857 1.00 92.50 188 ALA A N 1
ATOM 1495 C CA . ALA A 1 188 ? -6.446 2.428 -7.810 1.00 92.50 188 ALA A CA 1
ATOM 1496 C C . ALA A 1 188 ? -7.467 3.152 -8.708 1.00 92.50 188 ALA A C 1
ATOM 1498 O O . ALA A 1 188 ? -8.511 2.591 -9.034 1.00 92.50 188 ALA A O 1
ATOM 1499 N N . GLY A 1 189 ? -7.156 4.388 -9.103 1.00 87.31 189 GLY A N 1
ATOM 1500 C CA . GLY A 1 189 ? -7.911 5.156 -10.086 1.00 87.31 189 GLY A CA 1
ATOM 1501 C C . GLY A 1 189 ? -9.083 5.918 -9.479 1.00 87.31 189 GLY A C 1
ATOM 1502 O O . GLY A 1 189 ? -9.398 5.770 -8.296 1.00 87.31 189 GLY A O 1
ATOM 1503 N N . ALA A 1 190 ? -9.697 6.772 -10.304 1.00 73.69 190 ALA A N 1
ATOM 1504 C CA . ALA A 1 190 ? -10.768 7.665 -9.885 1.00 73.69 190 ALA A CA 1
ATOM 1505 C C . ALA A 1 190 ? -11.910 6.913 -9.192 1.00 73.69 190 ALA A C 1
ATOM 1507 O O . ALA A 1 190 ? -12.338 5.844 -9.631 1.00 73.69 190 ALA A O 1
ATOM 1508 N N . ASP A 1 191 ? -12.417 7.534 -8.130 1.00 62.28 191 ASP A N 1
ATOM 1509 C CA . ASP A 1 191 ? -13.610 7.116 -7.411 1.00 62.28 191 ASP A CA 1
ATOM 1510 C C . ASP A 1 191 ? -14.815 7.306 -8.340 1.00 62.28 191 ASP A C 1
ATOM 1512 O O . ASP A 1 191 ? -15.462 8.353 -8.353 1.00 62.28 191 ASP A O 1
ATOM 1516 N N . THR A 1 192 ? -15.077 6.346 -9.232 1.00 58.28 192 THR A N 1
ATOM 1517 C CA . THR A 1 192 ? -16.345 6.380 -9.957 1.00 58.28 192 THR A CA 1
ATOM 1518 C C . THR A 1 192 ? -17.426 6.229 -8.894 1.00 58.28 192 THR A C 1
ATOM 1520 O O . THR A 1 192 ? -17.461 5.234 -8.177 1.00 58.28 192 THR A O 1
ATOM 1523 N N . ILE A 1 193 ? -18.257 7.266 -8.753 1.00 51.06 193 ILE A N 1
ATOM 1524 C CA . ILE A 1 193 ? -19.213 7.546 -7.658 1.00 51.06 193 ILE A CA 1
ATOM 1525 C C . ILE A 1 193 ? -20.295 6.438 -7.490 1.00 51.06 193 ILE A C 1
ATOM 1527 O O . ILE A 1 193 ? -21.294 6.603 -6.798 1.00 51.06 193 ILE A O 1
ATOM 1531 N N . MET A 1 194 ? -20.121 5.280 -8.127 1.00 53.03 194 MET A N 1
ATOM 1532 C CA . MET A 1 194 ? -21.079 4.185 -8.232 1.00 53.03 194 MET A CA 1
ATOM 1533 C C . MET A 1 194 ? -20.524 2.804 -7.847 1.00 53.03 194 MET A C 1
ATOM 1535 O O . MET A 1 194 ? -21.284 1.839 -7.912 1.00 53.03 194 MET A O 1
ATOM 1539 N N . GLU A 1 195 ? -19.249 2.664 -7.464 1.00 64.50 195 GLU A N 1
ATOM 1540 C CA . GLU A 1 195 ? -18.740 1.371 -6.980 1.00 64.50 195 GLU A CA 1
ATOM 1541 C C . GLU A 1 195 ? -19.175 1.109 -5.532 1.00 64.50 195 GLU A C 1
ATOM 1543 O O . GLU A 1 195 ? -19.129 1.991 -4.673 1.00 64.50 195 GLU A O 1
ATOM 1548 N N . ASP A 1 196 ? -19.609 -0.120 -5.243 1.00 83.31 196 ASP A N 1
ATOM 1549 C CA . ASP A 1 196 ? -19.929 -0.511 -3.876 1.00 83.31 196 ASP A CA 1
ATOM 1550 C C . ASP A 1 196 ? -18.659 -0.492 -2.993 1.00 83.31 196 ASP A C 1
ATOM 1552 O O . ASP A 1 196 ? -17.564 -0.818 -3.472 1.00 83.31 196 ASP A O 1
ATOM 1556 N N . PRO A 1 197 ? -18.766 -0.149 -1.691 1.00 86.69 197 PRO A N 1
ATOM 1557 C CA . PRO A 1 197 ? -17.597 -0.006 -0.821 1.00 86.69 197 PRO A CA 1
ATOM 1558 C C . PRO A 1 197 ? -16.707 -1.255 -0.740 1.00 86.69 197 PRO A C 1
ATOM 1560 O O . PRO A 1 197 ? -15.500 -1.134 -0.520 1.00 86.69 197 PRO A O 1
ATOM 1563 N N . ALA A 1 198 ? -17.274 -2.453 -0.923 1.00 88.31 198 ALA A N 1
ATOM 1564 C CA . ALA A 1 198 ? -16.513 -3.697 -0.882 1.00 88.31 198 ALA A CA 1
ATOM 1565 C C . ALA A 1 198 ? -15.679 -3.904 -2.154 1.00 88.31 198 ALA A C 1
ATOM 1567 O O . ALA A 1 198 ? -14.505 -4.270 -2.054 1.00 88.31 198 ALA A O 1
ATOM 1568 N N . THR A 1 199 ? -16.231 -3.617 -3.335 1.00 89.12 199 THR A N 1
ATOM 1569 C CA . THR A 1 199 ? -15.473 -3.605 -4.593 1.00 89.12 199 THR A CA 1
ATOM 1570 C C . THR A 1 199 ? -14.359 -2.566 -4.547 1.00 89.12 199 THR A C 1
ATOM 1572 O O . THR A 1 199 ? -13.212 -2.892 -4.863 1.00 89.12 199 THR A O 1
ATOM 1575 N N . ARG A 1 200 ? -14.644 -1.353 -4.057 1.00 90.19 200 ARG A N 1
ATOM 1576 C CA . ARG A 1 200 ? -13.630 -0.299 -3.917 1.00 90.19 200 ARG A CA 1
ATOM 1577 C C . ARG A 1 200 ? -12.476 -0.744 -3.015 1.00 90.19 200 ARG A C 1
ATOM 1579 O O . ARG A 1 200 ? -11.313 -0.642 -3.409 1.00 90.19 200 ARG A O 1
ATOM 1586 N N . ASP A 1 201 ? -12.777 -1.295 -1.837 1.00 91.62 201 ASP A N 1
ATOM 1587 C CA . ASP A 1 201 ? -11.766 -1.835 -0.917 1.00 91.62 201 ASP A CA 1
ATOM 1588 C C . ASP A 1 201 ? -10.949 -2.971 -1.554 1.00 91.62 201 ASP A C 1
ATOM 1590 O O . ASP A 1 201 ? -9.723 -2.996 -1.422 1.00 91.62 201 ASP A O 1
ATOM 1594 N N . PHE A 1 202 ? -11.595 -3.870 -2.302 1.00 92.62 202 PHE A N 1
ATOM 1595 C CA . PHE A 1 202 ? -10.921 -4.959 -3.008 1.00 92.62 202 PHE A CA 1
ATOM 1596 C C . PHE A 1 202 ? -9.919 -4.444 -4.050 1.00 92.62 202 PHE A C 1
ATOM 1598 O O . PHE A 1 202 ? -8.771 -4.898 -4.083 1.00 92.62 202 PHE A O 1
ATOM 1605 N N . VAL A 1 203 ? -10.325 -3.482 -4.883 1.00 93.38 203 VAL A N 1
ATOM 1606 C CA . VAL A 1 203 ? -9.482 -2.915 -5.945 1.00 93.38 203 VAL A CA 1
ATOM 1607 C C . VAL A 1 203 ? -8.316 -2.111 -5.355 1.00 93.38 203 VAL A C 1
ATOM 1609 O O . VAL A 1 203 ? -7.173 -2.285 -5.782 1.00 93.38 203 VAL A O 1
ATOM 1612 N N . VAL A 1 204 ? -8.565 -1.318 -4.307 1.00 94.94 204 VAL A N 1
ATOM 1613 C CA . VAL A 1 204 ? -7.523 -0.599 -3.549 1.00 94.94 204 VAL A CA 1
ATOM 1614 C C . VAL A 1 204 ? -6.520 -1.567 -2.939 1.00 94.94 204 VAL A C 1
ATOM 1616 O O . VAL A 1 204 ? -5.307 -1.373 -3.050 1.00 94.94 204 VAL A O 1
ATOM 1619 N N . MET A 1 205 ? -7.011 -2.620 -2.282 1.00 95.12 205 MET A N 1
ATOM 1620 C CA . MET A 1 205 ? -6.149 -3.615 -1.661 1.00 95.12 205 MET A CA 1
ATOM 1621 C C . MET A 1 205 ? -5.302 -4.328 -2.717 1.00 95.12 205 MET A C 1
ATOM 1623 O O . MET A 1 205 ? -4.110 -4.527 -2.502 1.00 95.12 205 MET A O 1
ATOM 1627 N N . ARG A 1 206 ? -5.874 -4.651 -3.883 1.00 96.12 206 ARG A N 1
ATOM 1628 C CA . ARG A 1 206 ? -5.136 -5.214 -5.020 1.00 96.12 206 ARG A CA 1
ATOM 1629 C C . ARG A 1 206 ? -4.013 -4.287 -5.496 1.00 96.12 206 ARG A C 1
ATOM 1631 O O . ARG A 1 206 ? -2.891 -4.763 -5.662 1.00 96.12 206 ARG A O 1
ATOM 1638 N N . ALA A 1 207 ? -4.280 -2.994 -5.682 1.00 97.12 207 ALA A N 1
ATOM 1639 C CA . ALA A 1 207 ? -3.254 -2.033 -6.092 1.00 97.12 207 ALA A CA 1
ATOM 1640 C C . ALA A 1 207 ? -2.124 -1.935 -5.051 1.00 97.12 207 ALA A C 1
ATOM 1642 O O . ALA A 1 207 ? -0.949 -2.015 -5.404 1.00 97.12 207 ALA A O 1
ATOM 1643 N N . ARG A 1 208 ? -2.458 -1.878 -3.752 1.00 97.94 208 ARG A N 1
ATOM 1644 C CA . ARG A 1 208 ? -1.464 -1.888 -2.660 1.00 97.94 208 ARG A CA 1
ATOM 1645 C C . ARG A 1 208 ? -0.655 -3.182 -2.601 1.00 97.94 208 ARG A C 1
ATOM 1647 O O . ARG A 1 208 ? 0.550 -3.122 -2.387 1.00 97.94 208 ARG A O 1
ATOM 1654 N N . MET A 1 209 ? -1.287 -4.338 -2.814 1.00 97.94 209 MET A N 1
ATOM 1655 C CA . MET A 1 209 ? -0.585 -5.623 -2.924 1.00 97.94 209 MET A CA 1
ATOM 1656 C C . MET A 1 209 ? 0.401 -5.615 -4.094 1.00 97.94 209 MET A C 1
ATOM 1658 O O . MET A 1 209 ? 1.524 -6.085 -3.946 1.00 97.94 209 MET A O 1
ATOM 1662 N N . MET A 1 210 ? 0.006 -5.079 -5.253 1.00 98.69 210 MET A N 1
ATOM 1663 C CA . MET A 1 210 ? 0.908 -4.998 -6.401 1.00 98.69 210 MET A CA 1
ATOM 1664 C C . MET A 1 210 ? 2.058 -4.019 -6.146 1.00 98.69 210 MET A C 1
ATOM 1666 O O . MET A 1 210 ? 3.211 -4.364 -6.385 1.00 98.69 210 MET A O 1
ATOM 1670 N N . ALA A 1 211 ? 1.783 -2.848 -5.569 1.00 98.69 211 ALA A N 1
ATOM 1671 C CA . ALA A 1 211 ? 2.821 -1.906 -5.159 1.00 98.69 211 ALA A CA 1
ATOM 1672 C C . ALA A 1 211 ? 3.799 -2.544 -4.154 1.00 98.69 211 ALA A C 1
ATOM 1674 O O . ALA A 1 211 ? 5.013 -2.391 -4.290 1.00 98.69 211 ALA A O 1
ATOM 1675 N N . ALA A 1 212 ? 3.289 -3.331 -3.198 1.00 98.69 212 ALA A N 1
ATOM 1676 C CA . ALA A 1 212 ? 4.115 -4.090 -2.265 1.00 98.69 212 ALA A CA 1
ATOM 1677 C C . ALA A 1 212 ? 4.997 -5.132 -2.965 1.00 98.69 212 ALA A C 1
ATOM 1679 O O . ALA A 1 212 ? 6.151 -5.282 -2.578 1.00 98.69 212 ALA A O 1
ATOM 1680 N N . LYS A 1 213 ? 4.502 -5.802 -4.017 1.00 98.50 213 LYS A N 1
ATOM 1681 C CA . LYS A 1 213 ? 5.313 -6.707 -4.852 1.00 98.50 213 LYS A CA 1
ATOM 1682 C C . LYS A 1 213 ? 6.468 -5.981 -5.521 1.00 98.50 213 LYS A C 1
ATOM 1684 O O . LYS A 1 213 ? 7.598 -6.462 -5.475 1.00 98.50 213 LYS A O 1
ATOM 1689 N N . LEU A 1 214 ? 6.200 -4.806 -6.095 1.00 98.75 214 LEU A N 1
ATOM 1690 C CA . LEU A 1 214 ? 7.232 -4.004 -6.753 1.00 98.75 214 LEU A CA 1
ATOM 1691 C C . LEU A 1 214 ? 8.316 -3.577 -5.753 1.00 98.75 214 LEU A C 1
ATOM 1693 O O . LEU A 1 214 ? 9.508 -3.781 -5.997 1.00 98.75 214 LEU A O 1
ATOM 1697 N N . LEU A 1 215 ? 7.909 -3.037 -4.598 1.00 98.56 215 LEU A N 1
ATOM 1698 C CA . LEU A 1 215 ? 8.853 -2.641 -3.551 1.00 98.56 215 LEU A CA 1
ATOM 1699 C C . LEU A 1 215 ? 9.566 -3.842 -2.931 1.00 98.56 215 LEU A C 1
ATOM 1701 O O . LEU A 1 215 ? 10.752 -3.739 -2.652 1.00 98.56 215 LEU A O 1
ATOM 1705 N N . GLY A 1 216 ? 8.895 -4.983 -2.770 1.00 97.88 216 GLY A N 1
ATOM 1706 C CA . GLY A 1 216 ? 9.501 -6.215 -2.272 1.00 97.88 216 GLY A CA 1
ATOM 1707 C C . GLY A 1 216 ? 10.629 -6.714 -3.177 1.00 97.88 216 GLY A C 1
ATOM 1708 O O . GLY A 1 216 ? 11.716 -7.024 -2.691 1.00 97.88 216 GLY A O 1
ATOM 1709 N N . ALA A 1 217 ? 10.420 -6.693 -4.498 1.00 97.94 217 ALA A N 1
ATOM 1710 C CA . ALA A 1 217 ? 11.466 -6.994 -5.475 1.00 97.94 217 ALA A CA 1
ATOM 1711 C C . ALA A 1 217 ? 12.620 -5.980 -5.428 1.00 97.94 217 ALA A C 1
ATOM 1713 O O . ALA A 1 217 ? 13.790 -6.356 -5.492 1.00 97.94 217 ALA A O 1
ATOM 1714 N N . LEU A 1 218 ? 12.316 -4.693 -5.250 1.00 97.62 218 LEU A N 1
ATOM 1715 C CA . LEU A 1 218 ? 13.338 -3.660 -5.084 1.00 97.62 218 LEU A CA 1
ATOM 1716 C C . LEU A 1 218 ? 14.132 -3.823 -3.778 1.00 97.62 218 LEU A C 1
ATOM 1718 O O . LEU A 1 218 ? 15.342 -3.588 -3.759 1.00 97.62 218 LEU A O 1
ATOM 1722 N N . CYS A 1 219 ? 13.488 -4.255 -2.692 1.00 97.38 219 CYS A N 1
ATOM 1723 C CA . CYS A 1 219 ? 14.163 -4.587 -1.443 1.00 97.38 219 CYS A CA 1
ATOM 1724 C C . CYS A 1 219 ? 15.219 -5.677 -1.660 1.00 97.38 219 CYS A C 1
ATOM 1726 O O . CYS A 1 219 ? 16.273 -5.599 -1.036 1.00 97.38 219 CYS A O 1
ATOM 1728 N N . CYS A 1 220 ? 15.018 -6.626 -2.584 1.00 96.25 220 CYS A N 1
ATOM 1729 C CA . CYS A 1 220 ? 16.059 -7.594 -2.938 1.00 96.25 220 CYS A CA 1
ATOM 1730 C C . CYS A 1 220 ? 17.317 -6.914 -3.498 1.00 96.25 220 CYS A C 1
ATOM 1732 O O . CYS A 1 220 ? 18.425 -7.207 -3.054 1.00 96.25 220 CYS A O 1
ATOM 1734 N N . CYS A 1 221 ? 17.156 -5.940 -4.400 1.00 95.69 221 CYS A N 1
ATOM 1735 C CA . CYS A 1 221 ? 18.275 -5.151 -4.926 1.00 95.69 221 CYS A CA 1
ATOM 1736 C C . CYS A 1 221 ? 18.990 -4.360 -3.819 1.00 95.69 221 CYS A C 1
ATOM 1738 O O . CYS A 1 221 ? 20.216 -4.331 -3.764 1.00 95.69 221 CYS A O 1
ATOM 1740 N N . ILE A 1 222 ? 18.233 -3.734 -2.912 1.00 95.56 222 ILE A N 1
ATOM 1741 C CA . ILE A 1 222 ? 18.785 -2.954 -1.789 1.00 95.56 222 ILE A CA 1
ATOM 1742 C C . ILE A 1 222 ? 19.515 -3.854 -0.786 1.00 95.56 222 ILE A C 1
ATOM 1744 O O . ILE A 1 222 ? 20.495 -3.431 -0.175 1.00 95.56 222 ILE A O 1
ATOM 1748 N N . CYS A 1 223 ? 19.057 -5.092 -0.620 1.00 95.12 223 CYS A N 1
ATOM 1749 C CA . CYS A 1 223 ? 19.657 -6.097 0.249 1.00 95.12 223 CYS A CA 1
ATOM 1750 C C . CYS A 1 223 ? 20.798 -6.889 -0.405 1.00 95.12 223 CYS A C 1
ATOM 1752 O O . CYS A 1 223 ? 21.351 -7.777 0.248 1.00 95.12 223 CYS A O 1
ATOM 1754 N N . ASP A 1 224 ? 21.152 -6.601 -1.659 1.00 93.44 224 ASP A N 1
ATOM 1755 C CA . ASP A 1 224 ? 22.202 -7.322 -2.371 1.00 93.44 224 ASP A CA 1
ATOM 1756 C C . ASP A 1 224 ? 23.563 -7.179 -1.650 1.00 93.44 224 ASP A C 1
ATOM 1758 O O . ASP A 1 224 ? 23.956 -6.067 -1.272 1.00 93.44 224 ASP A O 1
ATOM 1762 N N . PRO A 1 225 ? 24.318 -8.272 -1.429 1.00 91.00 225 PRO A N 1
ATOM 1763 C CA . PRO A 1 225 ? 25.608 -8.202 -0.744 1.00 91.00 225 PRO A CA 1
ATOM 1764 C C . PRO A 1 225 ? 26.629 -7.289 -1.437 1.00 91.00 225 PRO A C 1
ATOM 1766 O O . PRO A 1 225 ? 27.445 -6.666 -0.758 1.00 91.00 225 PRO A O 1
ATOM 1769 N N . GLY A 1 226 ? 26.572 -7.176 -2.768 1.00 90.56 226 GLY A N 1
ATOM 1770 C CA . GLY A 1 226 ? 27.479 -6.363 -3.574 1.00 90.56 226 GLY A CA 1
ATOM 1771 C C . GLY A 1 226 ? 27.339 -4.861 -3.333 1.00 90.56 226 GLY A C 1
ATOM 1772 O O . GLY A 1 226 ? 28.319 -4.134 -3.486 1.00 90.56 226 GLY A O 1
ATOM 1773 N N . VAL A 1 227 ? 26.166 -4.390 -2.895 1.00 91.31 227 VAL A N 1
ATOM 1774 C CA . VAL A 1 227 ? 25.945 -2.977 -2.524 1.00 91.31 227 VAL A CA 1
ATOM 1775 C C . VAL A 1 227 ? 26.056 -2.723 -1.016 1.00 91.31 227 VAL A C 1
ATOM 1777 O O . VAL A 1 227 ? 26.101 -1.570 -0.603 1.00 91.31 227 VAL A O 1
ATOM 1780 N N . ASN A 1 228 ? 26.141 -3.775 -0.192 1.00 91.31 228 ASN A N 1
ATOM 1781 C CA . ASN A 1 228 ? 26.207 -3.705 1.277 1.00 91.31 228 ASN A CA 1
ATOM 1782 C C . ASN A 1 228 ? 27.594 -4.093 1.833 1.00 91.31 228 ASN A C 1
ATOM 1784 O O . ASN A 1 228 ? 27.713 -4.724 2.890 1.00 91.31 228 ASN A O 1
ATOM 1788 N N . VAL A 1 229 ? 28.660 -3.728 1.119 1.00 84.62 229 VAL A N 1
ATOM 1789 C CA . VAL A 1 229 ? 30.045 -4.025 1.515 1.00 84.62 229 VAL A CA 1
ATOM 1790 C C . VAL A 1 229 ? 30.440 -3.230 2.771 1.00 84.62 229 VAL A C 1
ATOM 1792 O O . VAL A 1 229 ? 29.989 -2.110 2.999 1.00 84.62 229 VAL A O 1
ATOM 1795 N N . VAL A 1 230 ? 31.307 -3.818 3.604 1.00 64.00 230 VAL A N 1
ATOM 1796 C CA . VAL A 1 230 ? 31.686 -3.352 4.958 1.00 64.00 230 VAL A CA 1
ATOM 1797 C C . VAL A 1 230 ? 32.303 -1.941 4.999 1.00 64.00 230 VAL A C 1
ATOM 1799 O O . VAL A 1 230 ? 32.348 -1.334 6.060 1.00 64.00 230 VAL A O 1
ATOM 1802 N N . THR A 1 231 ? 32.756 -1.395 3.870 1.00 71.94 231 THR A N 1
ATOM 1803 C CA . THR A 1 231 ? 33.450 -0.098 3.803 1.00 71.94 231 THR A CA 1
ATOM 1804 C C . THR A 1 231 ? 32.531 1.128 3.837 1.00 71.94 231 THR A C 1
ATOM 1806 O O . THR A 1 231 ? 33.039 2.242 3.905 1.00 71.94 231 THR A O 1
ATOM 1809 N N . GLN A 1 232 ? 31.207 0.962 3.754 1.00 71.94 232 GLN A N 1
ATOM 1810 C CA . GLN A 1 232 ? 30.249 2.072 3.843 1.00 71.94 232 GLN A CA 1
ATOM 1811 C C . GLN A 1 232 ? 29.831 2.326 5.301 1.00 71.94 232 GLN A C 1
ATOM 1813 O O . GLN A 1 232 ? 29.513 1.377 6.014 1.00 71.94 232 GLN A O 1
ATOM 1818 N N . GLU A 1 233 ? 29.787 3.597 5.728 1.00 74.38 233 GLU A N 1
ATOM 1819 C CA . GLU A 1 233 ? 29.354 3.985 7.087 1.00 74.38 233 GLU A CA 1
ATOM 1820 C C . GLU A 1 233 ? 27.882 3.651 7.363 1.00 74.38 233 GLU A C 1
ATOM 1822 O O . GLU A 1 233 ? 27.539 3.267 8.477 1.00 74.38 233 GLU A O 1
ATOM 1827 N N . ILE A 1 234 ? 27.017 3.775 6.350 1.00 81.94 234 ILE A N 1
ATOM 1828 C CA . ILE A 1 234 ? 25.597 3.423 6.430 1.00 81.94 234 ILE A CA 1
ATOM 1829 C C . ILE A 1 234 ? 25.267 2.522 5.248 1.00 81.94 234 ILE A C 1
ATOM 1831 O O . ILE A 1 234 ? 25.367 2.939 4.092 1.00 81.94 234 ILE A O 1
ATOM 1835 N N . LYS A 1 235 ? 24.858 1.286 5.535 1.00 91.19 235 LYS A N 1
ATOM 1836 C CA . LYS A 1 235 ? 24.511 0.315 4.495 1.00 91.19 235 LYS A CA 1
ATOM 1837 C C . LYS A 1 235 ? 23.065 0.502 4.026 1.00 91.19 235 LYS A C 1
ATOM 1839 O O . LYS A 1 235 ? 22.181 0.669 4.871 1.00 91.19 235 LYS A O 1
ATOM 1844 N N . PRO A 1 236 ? 22.773 0.387 2.715 1.00 93.88 236 PRO A N 1
ATOM 1845 C CA . PRO A 1 236 ? 21.409 0.487 2.193 1.00 93.88 236 PRO A CA 1
ATOM 1846 C C . PRO A 1 236 ? 20.402 -0.435 2.898 1.00 93.88 236 PRO A C 1
ATOM 1848 O O . PRO A 1 236 ? 19.286 -0.013 3.198 1.00 93.88 236 PRO A O 1
ATOM 1851 N N . ALA A 1 237 ? 20.804 -1.667 3.228 1.00 94.31 237 ALA A N 1
ATOM 1852 C CA . ALA A 1 237 ? 19.959 -2.617 3.948 1.00 94.31 237 ALA A CA 1
ATOM 1853 C C . ALA A 1 237 ? 19.638 -2.179 5.390 1.00 94.31 237 ALA A C 1
ATOM 1855 O O . ALA A 1 237 ? 18.541 -2.433 5.879 1.00 94.31 237 ALA A O 1
ATOM 1856 N N . GLU A 1 238 ? 20.563 -1.510 6.080 1.00 93.94 238 GLU A N 1
ATOM 1857 C CA . GLU A 1 238 ? 20.334 -1.013 7.443 1.00 93.94 238 GLU A CA 1
ATOM 1858 C C . GLU A 1 238 ? 19.346 0.161 7.428 1.00 93.94 238 GLU A C 1
ATOM 1860 O O . GLU A 1 238 ? 18.373 0.150 8.184 1.00 93.94 238 GLU A O 1
ATOM 1865 N N . SER A 1 239 ? 19.522 1.107 6.498 1.00 95.31 239 SER A N 1
ATOM 1866 C CA . SER A 1 239 ? 18.573 2.207 6.273 1.00 95.31 239 SER A CA 1
ATOM 1867 C C . SER A 1 239 ? 17.178 1.701 5.906 1.00 95.31 239 SER A C 1
ATOM 1869 O O . SER A 1 239 ? 16.179 2.213 6.411 1.00 95.31 239 SER A O 1
ATOM 1871 N N . LEU A 1 240 ? 17.095 0.666 5.061 1.00 97.00 240 LEU A N 1
ATOM 1872 C CA . LEU A 1 240 ? 15.829 0.015 4.730 1.00 97.00 240 LEU A CA 1
ATOM 1873 C C . LEU A 1 240 ? 15.178 -0.587 5.981 1.00 97.00 240 LEU A C 1
ATOM 1875 O O . LEU A 1 240 ? 14.005 -0.328 6.239 1.00 97.00 240 LEU A O 1
ATOM 1879 N N . GLY A 1 241 ? 15.932 -1.339 6.788 1.00 96.56 241 GLY A N 1
ATOM 1880 C CA . GLY A 1 241 ? 15.432 -1.912 8.040 1.00 96.56 241 GLY A CA 1
ATOM 1881 C C . GLY A 1 241 ? 14.877 -0.850 8.996 1.00 96.56 241 GLY A C 1
ATOM 1882 O O . GLY A 1 241 ? 13.784 -1.023 9.533 1.00 96.56 241 GLY A O 1
ATOM 1883 N N . GLN A 1 242 ? 15.580 0.275 9.153 1.00 97.19 242 GLN A N 1
ATOM 1884 C CA . GLN A 1 242 ? 15.131 1.402 9.979 1.00 97.19 242 GLN A CA 1
ATOM 1885 C C . GLN A 1 242 ? 13.856 2.061 9.439 1.00 97.19 242 GLN A C 1
ATOM 1887 O O . GLN A 1 242 ? 12.948 2.356 10.216 1.00 97.19 242 GLN A O 1
ATOM 1892 N N . LEU A 1 243 ? 13.756 2.253 8.121 1.00 98.19 243 LEU A N 1
ATOM 1893 C CA . LEU A 1 243 ? 12.573 2.825 7.476 1.00 98.19 243 LEU A CA 1
ATOM 1894 C C . LEU A 1 243 ? 11.334 1.935 7.657 1.00 98.19 243 LEU A C 1
ATOM 1896 O O . LEU A 1 243 ? 10.263 2.423 8.021 1.00 98.19 243 LEU A O 1
ATOM 1900 N N . LEU A 1 244 ? 11.472 0.623 7.446 1.00 98.44 244 LEU A N 1
ATOM 1901 C CA . LEU A 1 244 ? 10.373 -0.322 7.658 1.00 98.44 244 LEU A CA 1
ATOM 1902 C C . LEU A 1 244 ? 9.970 -0.365 9.140 1.00 98.44 244 LEU A C 1
ATOM 1904 O O . LEU A 1 244 ? 8.784 -0.297 9.465 1.00 98.44 244 LEU A O 1
ATOM 1908 N N . LEU A 1 245 ? 10.948 -0.403 10.050 1.00 98.56 245 LEU A N 1
ATOM 1909 C CA . LEU A 1 245 ? 10.706 -0.378 11.492 1.00 98.56 245 LEU A CA 1
ATOM 1910 C C . LEU A 1 245 ? 9.986 0.906 11.941 1.00 98.56 245 LEU A C 1
ATOM 1912 O O . LEU A 1 245 ? 9.073 0.833 12.764 1.00 98.56 245 LEU A O 1
ATOM 1916 N N . PHE A 1 246 ? 10.347 2.067 11.389 1.00 98.50 246 PHE A N 1
ATOM 1917 C CA . PHE A 1 246 ? 9.684 3.343 11.674 1.00 98.50 246 PHE A CA 1
ATOM 1918 C C . PHE A 1 246 ? 8.169 3.263 11.427 1.00 98.50 246 PHE A C 1
ATOM 1920 O O . PHE A 1 246 ? 7.377 3.584 12.313 1.00 98.50 246 PHE A O 1
ATOM 1927 N N . HIS A 1 247 ? 7.755 2.748 10.270 1.00 98.56 247 HIS A N 1
ATOM 1928 C CA . HIS A 1 247 ? 6.337 2.605 9.936 1.00 98.56 247 HIS A CA 1
ATOM 1929 C C . HIS A 1 247 ? 5.633 1.485 10.719 1.00 98.56 247 HIS A C 1
ATOM 1931 O O . HIS A 1 247 ? 4.459 1.628 11.054 1.00 98.56 247 HIS A O 1
ATOM 1937 N N . LEU A 1 248 ? 6.326 0.400 11.086 1.00 98.38 248 LEU A N 1
ATOM 1938 C CA . LEU A 1 248 ? 5.764 -0.624 11.983 1.00 98.38 248 LEU A CA 1
ATOM 1939 C C . LEU A 1 248 ? 5.508 -0.087 13.406 1.00 98.38 248 LEU A C 1
ATOM 1941 O O . LEU A 1 248 ? 4.605 -0.557 14.103 1.00 98.38 248 LEU A O 1
ATOM 1945 N N . ASN A 1 249 ? 6.277 0.911 13.845 1.00 98.12 249 ASN A N 1
ATOM 1946 C CA . ASN A 1 249 ? 6.077 1.602 15.123 1.00 98.12 249 ASN A CA 1
ATOM 1947 C C . ASN A 1 249 ? 4.941 2.637 15.101 1.00 98.12 249 ASN A C 1
ATOM 1949 O O . ASN A 1 249 ? 4.495 3.068 16.163 1.00 98.12 249 ASN A O 1
ATOM 1953 N N . SER A 1 250 ? 4.445 3.007 13.920 1.00 97.56 250 SER A N 1
ATOM 1954 C CA . SER A 1 250 ? 3.352 3.967 13.746 1.00 97.56 250 SER A CA 1
ATOM 1955 C C . SER A 1 250 ? 2.056 3.533 14.438 1.00 97.56 250 SER A C 1
ATOM 1957 O O . SER A 1 250 ? 1.851 2.348 14.715 1.00 97.56 250 SER A O 1
ATOM 1959 N N . LYS A 1 251 ? 1.151 4.486 14.686 1.00 97.12 251 LYS A N 1
ATOM 1960 C CA . LYS A 1 251 ? -0.230 4.217 15.117 1.00 97.12 251 LYS A CA 1
ATOM 1961 C C . LYS A 1 251 ? -1.220 4.087 13.956 1.00 97.12 251 LYS A C 1
ATOM 1963 O O . LYS A 1 251 ? -2.374 3.741 14.187 1.00 97.12 251 LYS A O 1
ATOM 1968 N N . SER A 1 252 ? -0.768 4.271 12.719 1.00 98.06 252 SER A N 1
ATOM 1969 C CA . SER A 1 252 ? -1.580 4.032 11.527 1.00 98.06 252 SER A CA 1
ATOM 1970 C C . SER A 1 252 ? -1.643 2.539 11.198 1.00 98.06 252 SER A C 1
ATOM 1972 O O . SER A 1 252 ? -0.615 1.882 10.988 1.00 98.06 252 SER A O 1
ATOM 1974 N N . ALA A 1 253 ? -2.862 2.006 11.100 1.00 97.81 253 ALA A N 1
ATOM 1975 C CA . ALA A 1 253 ? -3.100 0.657 10.598 1.00 97.81 253 ALA A CA 1
ATOM 1976 C C . ALA A 1 253 ? -2.579 0.514 9.165 1.00 97.81 253 ALA A C 1
ATOM 1978 O O . ALA A 1 253 ? -1.952 -0.489 8.826 1.00 97.81 253 ALA A O 1
ATOM 1979 N N . LEU A 1 254 ? -2.800 1.528 8.327 1.00 97.06 254 LEU A N 1
ATOM 1980 C CA . LEU A 1 254 ? -2.428 1.516 6.920 1.00 97.06 254 LEU A CA 1
ATOM 1981 C C . LEU A 1 254 ? -0.910 1.473 6.712 1.00 97.06 254 LEU A C 1
ATOM 1983 O O . LEU A 1 254 ? -0.436 0.722 5.854 1.00 97.06 254 LEU A O 1
ATOM 1987 N N . GLN A 1 255 ? -0.139 2.203 7.523 1.00 98.44 255 GLN A N 1
ATOM 1988 C CA . GLN A 1 255 ? 1.325 2.128 7.495 1.00 98.44 255 GLN A CA 1
ATOM 1989 C C . GLN A 1 255 ? 1.822 0.732 7.888 1.00 98.44 255 GLN A C 1
ATOM 1991 O O . GLN A 1 255 ? 2.628 0.141 7.164 1.00 98.44 255 GLN A O 1
ATOM 1996 N N . ARG A 1 256 ? 1.291 0.164 8.982 1.00 98.44 256 ARG A N 1
ATOM 1997 C CA . ARG A 1 256 ? 1.651 -1.189 9.442 1.00 98.44 256 ARG A CA 1
ATOM 1998 C C . ARG A 1 256 ? 1.303 -2.259 8.411 1.00 98.44 256 ARG A C 1
ATOM 2000 O O . ARG A 1 256 ? 2.133 -3.121 8.134 1.00 98.44 256 ARG A O 1
ATOM 2007 N N . ILE A 1 257 ? 0.105 -2.191 7.827 1.00 98.38 257 ILE A N 1
ATOM 2008 C CA . ILE A 1 257 ? -0.342 -3.111 6.774 1.00 98.38 257 ILE A CA 1
ATOM 2009 C C . ILE A 1 257 ? 0.593 -3.009 5.570 1.00 98.38 257 ILE A C 1
ATOM 2011 O O . ILE A 1 257 ? 1.139 -4.022 5.148 1.00 98.38 257 ILE A O 1
ATOM 2015 N N . SER A 1 258 ? 0.820 -1.802 5.047 1.00 98.44 258 SER A N 1
ATOM 2016 C CA . SER A 1 258 ? 1.618 -1.600 3.831 1.00 98.44 258 SER A CA 1
ATOM 2017 C C . SER A 1 258 ? 3.048 -2.115 3.993 1.00 98.44 258 SER A C 1
ATOM 2019 O O . SER A 1 258 ? 3.539 -2.833 3.127 1.00 98.44 258 SER A O 1
ATOM 2021 N N . VAL A 1 259 ? 3.699 -1.837 5.128 1.00 98.56 259 VAL A N 1
ATOM 2022 C CA . VAL A 1 259 ? 5.042 -2.369 5.397 1.00 98.56 259 VAL A CA 1
ATOM 2023 C C . VAL A 1 259 ? 5.039 -3.880 5.599 1.00 98.56 259 VAL A C 1
ATOM 2025 O O . VAL A 1 259 ? 5.920 -4.556 5.072 1.00 98.56 259 VAL A O 1
ATOM 2028 N N . ALA A 1 260 ? 4.051 -4.439 6.299 1.00 98.44 260 ALA A N 1
ATOM 2029 C CA . ALA A 1 260 ? 3.949 -5.887 6.444 1.00 98.44 260 ALA A CA 1
ATOM 2030 C C . ALA A 1 260 ? 3.804 -6.588 5.080 1.00 98.44 260 ALA A C 1
ATOM 2032 O O . ALA A 1 260 ? 4.432 -7.623 4.866 1.00 98.44 260 ALA A O 1
ATOM 2033 N N . LEU A 1 261 ? 3.057 -6.005 4.134 1.00 98.50 261 LEU A N 1
ATOM 2034 C CA . LEU A 1 261 ? 2.971 -6.505 2.757 1.00 98.50 261 LEU A CA 1
ATOM 2035 C C . LEU A 1 261 ? 4.319 -6.474 2.039 1.00 98.50 261 LEU A C 1
ATOM 2037 O O . LEU A 1 261 ? 4.717 -7.482 1.463 1.00 98.50 261 LEU A O 1
ATOM 2041 N N . VAL A 1 262 ? 5.036 -5.347 2.098 1.00 98.56 262 VAL A N 1
ATOM 2042 C CA . VAL A 1 262 ? 6.366 -5.219 1.476 1.00 98.56 262 VAL A CA 1
ATOM 2043 C C . VAL A 1 262 ? 7.324 -6.266 2.044 1.00 98.56 262 VAL A C 1
ATOM 2045 O O . VAL A 1 262 ? 8.033 -6.918 1.285 1.00 98.56 262 VAL A O 1
ATOM 2048 N N . ILE A 1 263 ? 7.299 -6.489 3.363 1.00 98.00 263 ILE A N 1
ATOM 2049 C CA . ILE A 1 263 ? 8.111 -7.523 4.017 1.00 98.00 263 ILE A CA 1
ATOM 2050 C C . ILE A 1 263 ? 7.715 -8.926 3.539 1.00 98.00 263 ILE A C 1
ATOM 2052 O O . ILE A 1 263 ? 8.605 -9.738 3.302 1.00 98.00 263 ILE A O 1
ATOM 2056 N N . CYS A 1 264 ? 6.418 -9.222 3.372 1.00 96.69 264 CYS A N 1
ATOM 2057 C CA . CYS A 1 264 ? 5.967 -10.510 2.831 1.00 96.69 264 CYS A CA 1
ATOM 2058 C C . CYS A 1 264 ? 6.553 -10.767 1.440 1.00 96.69 264 CYS A C 1
ATOM 2060 O O . CYS A 1 264 ? 7.146 -11.817 1.205 1.00 96.69 264 CYS A O 1
ATOM 2062 N N . GLU A 1 265 ? 6.390 -9.805 0.532 1.00 97.31 265 GLU A N 1
ATOM 2063 C CA . GLU A 1 265 ? 6.808 -9.945 -0.865 1.00 97.31 265 GLU A CA 1
ATOM 2064 C C . GLU A 1 265 ? 8.336 -9.976 -0.994 1.00 97.31 265 GLU A C 1
ATOM 2066 O O . GLU A 1 265 ? 8.886 -10.785 -1.739 1.00 97.31 265 GLU A O 1
ATOM 2071 N N . TRP A 1 266 ? 9.042 -9.172 -0.197 1.00 96.88 266 TRP A N 1
ATOM 2072 C CA . TRP A 1 266 ? 10.498 -9.230 -0.102 1.00 96.88 266 TRP A CA 1
ATOM 2073 C C . TRP A 1 266 ? 10.987 -10.596 0.402 1.00 96.88 266 TRP A C 1
ATOM 2075 O O . TRP A 1 266 ? 11.813 -11.237 -0.246 1.00 96.88 266 TRP A O 1
ATOM 2085 N N . ALA A 1 267 ? 10.441 -11.083 1.520 1.00 94.81 267 ALA A N 1
ATOM 2086 C CA . ALA A 1 267 ? 10.835 -12.358 2.119 1.00 94.81 267 ALA A CA 1
ATOM 2087 C C . ALA A 1 267 ? 10.460 -13.573 1.249 1.00 94.81 267 ALA A C 1
ATOM 2089 O O . ALA A 1 267 ? 11.097 -14.627 1.335 1.00 94.81 267 ALA A O 1
ATOM 2090 N N . ALA A 1 268 ? 9.447 -13.441 0.386 1.00 92.88 268 ALA A N 1
ATOM 2091 C CA . ALA A 1 268 ? 9.112 -14.455 -0.608 1.00 92.88 268 ALA A CA 1
ATOM 2092 C C . ALA A 1 268 ? 10.209 -14.608 -1.679 1.00 92.88 268 ALA A C 1
ATOM 2094 O O . ALA A 1 268 ? 10.431 -15.723 -2.156 1.00 92.88 268 ALA A O 1
ATOM 2095 N N . LEU A 1 269 ? 10.909 -13.521 -2.022 1.00 91.06 269 LEU A N 1
ATOM 2096 C CA . LEU A 1 269 ? 11.956 -13.486 -3.048 1.00 91.06 269 LEU A CA 1
ATOM 2097 C C . LEU A 1 269 ? 13.364 -13.721 -2.483 1.00 91.06 269 LEU A C 1
ATOM 2099 O O . LEU A 1 269 ? 14.148 -14.459 -3.078 1.00 91.06 269 LEU A O 1
ATOM 2103 N N . GLN A 1 270 ? 13.700 -13.120 -1.338 1.00 80.75 270 GLN A N 1
ATOM 2104 C CA . GLN A 1 270 ? 15.032 -13.203 -0.740 1.00 80.75 270 GLN A CA 1
ATOM 2105 C C . GLN A 1 270 ? 14.957 -13.252 0.787 1.00 80.75 270 GLN A C 1
ATOM 2107 O O . GLN A 1 270 ? 14.387 -12.379 1.430 1.00 80.75 270 GLN A O 1
ATOM 2112 N N . LYS A 1 271 ? 15.600 -14.263 1.382 1.00 66.06 271 LYS A N 1
ATOM 2113 C CA . LYS A 1 271 ? 15.476 -14.578 2.820 1.00 66.06 271 LYS A CA 1
ATOM 2114 C C . LYS A 1 271 ? 16.733 -14.302 3.643 1.00 66.06 271 LYS A C 1
ATOM 2116 O O . LYS A 1 271 ? 16.743 -14.501 4.852 1.00 66.06 271 LYS A O 1
ATOM 2121 N N . GLU A 1 272 ? 17.815 -13.875 2.999 1.00 70.19 272 GLU A N 1
ATOM 2122 C CA . GLU A 1 272 ? 19.152 -13.935 3.603 1.00 70.19 272 GLU A CA 1
ATOM 2123 C C . GLU A 1 272 ? 19.648 -12.608 4.198 1.00 70.19 272 GLU A C 1
ATOM 2125 O O . GLU A 1 272 ? 20.682 -12.589 4.871 1.00 70.19 272 GLU A O 1
ATOM 2130 N N . CYS A 1 273 ? 18.925 -11.490 4.029 1.00 86.38 273 CYS A N 1
ATOM 2131 C CA . CYS A 1 273 ? 19.352 -10.229 4.640 1.00 86.38 273 CYS A CA 1
ATOM 2132 C C . CYS A 1 273 ? 19.041 -10.210 6.141 1.00 86.38 273 CYS A C 1
ATOM 2134 O O . CYS A 1 273 ? 17.950 -9.831 6.585 1.00 86.38 273 CYS A O 1
ATOM 2136 N N . LYS A 1 274 ? 20.039 -10.591 6.943 1.00 88.50 274 LYS A N 1
ATOM 2137 C CA . LYS A 1 274 ? 19.942 -10.581 8.408 1.00 88.50 274 LYS A CA 1
ATOM 2138 C C . LYS A 1 274 ? 19.684 -9.182 8.967 1.00 88.50 274 LYS A C 1
ATOM 2140 O O . LYS A 1 274 ? 18.907 -9.066 9.903 1.00 88.50 274 LYS A O 1
ATOM 2145 N N . ALA A 1 275 ? 20.288 -8.140 8.388 1.00 90.56 275 ALA A N 1
ATOM 2146 C CA . ALA A 1 275 ? 20.164 -6.766 8.883 1.00 90.56 275 ALA A CA 1
ATOM 2147 C C . ALA A 1 275 ? 18.702 -6.288 8.904 1.00 90.56 275 ALA A C 1
ATOM 2149 O O . ALA A 1 275 ? 18.204 -5.878 9.950 1.00 90.56 275 ALA A O 1
ATOM 2150 N N . VAL A 1 276 ? 17.993 -6.421 7.778 1.00 94.06 276 VAL A N 1
ATOM 2151 C CA . VAL A 1 276 ? 16.574 -6.040 7.683 1.00 94.06 276 VAL A CA 1
ATOM 2152 C C . VAL A 1 276 ? 15.710 -6.954 8.547 1.00 94.06 276 VAL A C 1
ATOM 2154 O O . VAL A 1 276 ? 14.878 -6.468 9.309 1.00 94.06 276 VAL A O 1
ATOM 2157 N N . THR A 1 277 ? 15.934 -8.271 8.479 1.00 93.62 277 THR A N 1
ATOM 2158 C CA . THR A 1 277 ? 15.124 -9.251 9.219 1.00 93.62 277 THR A CA 1
ATOM 2159 C C . THR A 1 277 ? 15.176 -9.014 10.729 1.00 93.62 277 THR A C 1
ATOM 2161 O O . THR A 1 277 ? 14.131 -8.945 11.372 1.00 93.62 277 THR A O 1
ATOM 2164 N N . LEU A 1 278 ? 16.375 -8.816 11.290 1.00 93.06 278 LEU A N 1
ATOM 2165 C CA . LEU A 1 278 ? 16.568 -8.556 12.720 1.00 93.06 278 LEU A CA 1
ATOM 2166 C C . LEU A 1 278 ? 15.953 -7.224 13.166 1.00 93.06 278 LEU A C 1
ATOM 2168 O O . LEU A 1 278 ? 15.525 -7.114 14.312 1.00 93.06 278 LEU A O 1
ATOM 2172 N N . ALA A 1 279 ? 15.887 -6.226 12.280 1.00 95.25 279 ALA A N 1
ATOM 2173 C CA . ALA A 1 279 ? 15.276 -4.939 12.594 1.00 95.25 279 ALA A CA 1
ATOM 2174 C C . ALA A 1 279 ? 13.743 -5.027 12.705 1.00 95.25 279 ALA A C 1
ATOM 2176 O O . ALA A 1 279 ? 13.157 -4.403 13.587 1.00 95.25 279 ALA A O 1
ATOM 2177 N N . VAL A 1 280 ? 13.082 -5.790 11.825 1.00 96.56 280 VAL A N 1
ATOM 2178 C CA . VAL A 1 280 ? 11.610 -5.775 11.708 1.00 96.56 280 VAL A CA 1
ATOM 2179 C C . VAL A 1 280 ? 10.911 -6.911 12.456 1.00 96.56 280 VAL A C 1
ATOM 2181 O O . VAL A 1 280 ? 9.789 -6.728 12.929 1.00 96.56 280 VAL A O 1
ATOM 2184 N N . GLN A 1 281 ? 11.543 -8.081 12.580 1.00 95.31 281 GLN A N 1
ATOM 2185 C CA . GLN A 1 281 ? 10.894 -9.286 13.106 1.00 95.31 281 GLN A CA 1
ATOM 2186 C C . GLN A 1 281 ? 10.408 -9.140 14.561 1.00 95.31 281 GLN A C 1
ATOM 2188 O O . GLN A 1 281 ? 9.241 -9.465 14.800 1.00 95.31 281 GLN A O 1
ATOM 2193 N N . PRO A 1 282 ? 11.200 -8.612 15.520 1.00 96.31 282 PRO A N 1
ATOM 2194 C CA . PRO A 1 282 ? 10.721 -8.434 16.893 1.00 96.31 282 PRO A CA 1
ATOM 2195 C C . PRO A 1 282 ? 9.462 -7.566 16.942 1.00 96.31 282 PRO A C 1
ATOM 2197 O O . PRO A 1 282 ? 8.462 -7.928 17.558 1.00 96.31 282 PRO A O 1
ATOM 2200 N N . ARG A 1 283 ? 9.466 -6.472 16.174 1.00 97.62 283 ARG A N 1
ATOM 2201 C CA . ARG A 1 283 ? 8.341 -5.547 16.126 1.00 97.62 283 ARG A CA 1
ATOM 2202 C C . ARG A 1 283 ? 7.083 -6.180 15.530 1.00 97.62 283 ARG A C 1
ATOM 2204 O O . ARG A 1 283 ? 5.990 -5.935 16.033 1.00 97.62 283 ARG A O 1
ATOM 2211 N N . LEU A 1 284 ? 7.216 -6.993 14.480 1.00 97.25 284 LEU A N 1
ATOM 2212 C CA . LEU A 1 284 ? 6.087 -7.725 13.895 1.00 97.25 284 LEU A CA 1
ATOM 2213 C C . LEU A 1 284 ? 5.439 -8.684 14.903 1.00 97.25 284 LEU A C 1
ATOM 2215 O O . LEU A 1 284 ? 4.216 -8.806 14.918 1.00 97.25 284 LEU A O 1
ATOM 2219 N N . LEU A 1 285 ? 6.236 -9.339 15.753 1.00 96.19 285 LEU A N 1
ATOM 2220 C CA . LEU A 1 285 ? 5.728 -10.219 16.809 1.00 96.19 285 LEU A CA 1
ATOM 2221 C C . LEU A 1 285 ? 4.973 -9.438 17.889 1.00 96.19 285 LEU A C 1
ATOM 2223 O O . LEU A 1 285 ? 3.896 -9.868 18.305 1.00 96.19 285 LEU A O 1
ATOM 2227 N N . ASP A 1 286 ? 5.490 -8.277 18.290 1.00 96.31 286 ASP A N 1
ATOM 2228 C CA . ASP A 1 286 ? 4.821 -7.400 19.255 1.00 96.31 286 ASP A CA 1
ATOM 2229 C C . ASP A 1 286 ? 3.448 -6.942 18.737 1.00 96.31 286 ASP A C 1
ATOM 2231 O O . ASP A 1 286 ? 2.455 -7.007 19.466 1.00 96.31 286 ASP A O 1
ATOM 2235 N N . ILE A 1 287 ? 3.354 -6.572 17.450 1.00 97.25 287 ILE A N 1
ATOM 2236 C CA . ILE A 1 287 ? 2.093 -6.161 16.808 1.00 97.25 287 ILE A CA 1
ATOM 2237 C C . ILE A 1 287 ? 0.998 -7.220 16.991 1.00 97.25 287 ILE A C 1
ATOM 2239 O O . ILE A 1 287 ? -0.145 -6.850 17.251 1.00 97.25 287 ILE A O 1
ATOM 2243 N N . LEU A 1 288 ? 1.324 -8.516 16.912 1.00 95.00 288 LEU A N 1
ATOM 2244 C CA . LEU A 1 288 ? 0.349 -9.613 17.045 1.00 95.00 288 LEU A CA 1
ATOM 2245 C C . LEU A 1 288 ? -0.307 -9.697 18.432 1.00 95.00 288 LEU A C 1
ATOM 2247 O O . LEU A 1 288 ? -1.343 -10.344 18.579 1.00 95.00 288 LEU A O 1
ATOM 2251 N N . SER A 1 289 ? 0.280 -9.058 19.445 1.00 92.62 289 SER A N 1
ATOM 2252 C CA . SER A 1 289 ? -0.261 -9.022 20.811 1.00 92.62 289 SER A CA 1
ATOM 2253 C C . SER A 1 289 ? -0.885 -7.666 21.171 1.00 92.62 289 SER A C 1
ATOM 2255 O O . SER A 1 289 ? -1.600 -7.552 22.168 1.00 92.62 289 SER A O 1
ATOM 2257 N N . GLU A 1 290 ? -0.650 -6.633 20.361 1.00 93.81 290 GLU A N 1
ATOM 2258 C CA . GLU A 1 290 ? -1.135 -5.275 20.605 1.00 93.81 290 GLU A CA 1
ATOM 2259 C C . GLU A 1 290 ? -2.625 -5.100 20.314 1.00 93.81 290 GLU A C 1
ATOM 2261 O O . GLU A 1 290 ? -3.163 -5.656 19.358 1.00 93.81 290 GLU A O 1
ATOM 2266 N N . HIS A 1 291 ? -3.264 -4.242 21.112 1.00 90.50 291 HIS A N 1
ATOM 2267 C CA . HIS A 1 291 ? -4.639 -3.777 20.934 1.00 90.50 291 HIS A CA 1
ATOM 2268 C C . HIS A 1 291 ? -4.631 -2.246 20.943 1.00 90.50 291 HIS A C 1
ATOM 2270 O O . HIS A 1 291 ? -4.756 -1.610 21.989 1.00 90.50 291 HIS A O 1
ATOM 2276 N N . LEU A 1 292 ? -4.389 -1.658 19.773 1.00 91.94 292 LEU A N 1
ATOM 2277 C CA . LEU A 1 292 ? -4.196 -0.221 19.600 1.00 91.94 292 LEU A CA 1
ATOM 2278 C C . LEU A 1 292 ? -5.444 0.425 18.981 1.00 91.94 292 LEU A C 1
ATOM 2280 O O . LEU A 1 292 ? -6.063 -0.154 18.091 1.00 91.94 292 LEU A O 1
ATOM 2284 N N . TYR A 1 293 ? -5.775 1.648 19.402 1.00 94.88 293 TYR A N 1
ATOM 2285 C CA . TYR A 1 293 ? -6.675 2.529 18.653 1.00 94.88 293 TYR A CA 1
ATOM 2286 C C . TYR A 1 293 ? -5.897 3.211 17.528 1.00 94.88 293 TYR A C 1
ATOM 2288 O O . TYR A 1 293 ? -4.964 3.971 17.795 1.00 94.88 293 TYR A O 1
ATOM 2296 N N . TYR A 1 294 ? -6.259 2.897 16.288 1.00 97.62 294 TYR A N 1
ATOM 2297 C CA . TYR A 1 294 ? -5.557 3.370 15.101 1.00 97.62 294 TYR A CA 1
ATOM 2298 C C . TYR A 1 294 ? -5.923 4.812 14.738 1.00 97.62 294 TYR A C 1
ATOM 2300 O O . TYR A 1 294 ? -7.036 5.263 15.012 1.00 97.62 294 TYR A O 1
ATOM 2308 N N . ASP A 1 295 ? -5.009 5.519 14.074 1.00 97.06 295 ASP A N 1
ATOM 2309 C CA . ASP A 1 295 ? -5.249 6.900 13.631 1.00 97.06 295 ASP A CA 1
ATOM 2310 C C . ASP A 1 295 ? -6.459 6.993 12.677 1.00 97.06 295 ASP A C 1
ATOM 2312 O O . ASP A 1 295 ? -7.208 7.968 12.703 1.00 97.06 295 ASP A O 1
ATOM 2316 N N . GLU A 1 296 ? -6.711 5.943 11.888 1.00 96.19 296 GLU A N 1
ATOM 2317 C CA . GLU A 1 296 ? -7.812 5.864 10.923 1.00 96.19 296 GLU A CA 1
ATOM 2318 C C . GLU A 1 296 ? -9.207 5.922 11.567 1.00 96.19 296 GLU A C 1
ATOM 2320 O O . GLU A 1 296 ? -10.153 6.352 10.913 1.00 96.19 296 GLU A O 1
ATOM 2325 N N . ILE A 1 297 ? -9.347 5.548 12.845 1.00 96.38 297 ILE A N 1
ATOM 2326 C CA . ILE A 1 297 ? -10.630 5.622 13.565 1.00 96.38 297 ILE A CA 1
ATOM 2327 C C . ILE A 1 297 ? -10.755 6.880 14.430 1.00 96.38 297 ILE A C 1
ATOM 2329 O O . ILE A 1 297 ? -11.720 7.007 15.178 1.00 96.38 297 ILE A O 1
ATOM 2333 N N . ALA A 1 298 ? -9.818 7.831 14.360 1.00 96.25 298 ALA A N 1
ATOM 2334 C CA . ALA A 1 298 ? -9.829 9.004 15.237 1.00 96.25 298 ALA A CA 1
ATOM 2335 C C . ALA A 1 298 ? -11.119 9.840 15.109 1.00 96.25 298 ALA A C 1
ATOM 2337 O O . ALA A 1 298 ? -11.678 10.283 16.117 1.00 96.25 298 ALA A O 1
ATOM 2338 N N . VAL A 1 299 ? -11.621 10.025 13.882 1.00 96.00 299 VAL A N 1
ATOM 2339 C CA . VAL A 1 299 ? -12.864 10.765 13.602 1.00 96.00 299 VAL A CA 1
ATOM 2340 C C . VAL A 1 299 ? -14.105 10.034 14.140 1.00 96.00 299 VAL A C 1
ATOM 2342 O O . VAL A 1 299 ? -14.801 10.627 14.973 1.00 96.00 299 VAL A O 1
ATOM 2345 N N . PRO A 1 300 ? -14.397 8.775 13.747 1.00 96.44 300 PRO A N 1
ATOM 2346 C CA . PRO A 1 300 ? -15.552 8.048 14.279 1.00 96.44 300 PRO A CA 1
ATOM 2347 C C . PRO A 1 300 ? -15.455 7.848 15.795 1.00 96.44 300 PRO A C 1
ATOM 2349 O O . PRO A 1 300 ? -16.442 8.042 16.503 1.00 96.44 300 PRO A O 1
ATOM 2352 N N . PHE A 1 301 ? -14.257 7.606 16.333 1.00 97.06 301 PHE A N 1
ATOM 2353 C CA . PHE A 1 301 ? -14.043 7.518 17.775 1.00 97.06 301 PHE A CA 1
ATOM 2354 C C . PHE A 1 301 ? -14.373 8.834 18.491 1.00 97.06 301 PHE A C 1
ATOM 2356 O O . PHE A 1 301 ? -15.067 8.819 19.504 1.00 97.06 301 PHE A O 1
ATOM 2363 N N . THR A 1 302 ? -13.953 9.988 17.960 1.00 97.12 302 THR A N 1
ATOM 2364 C CA . THR A 1 302 ? -14.302 11.303 18.534 1.00 97.12 302 THR A CA 1
ATOM 2365 C C . THR A 1 302 ? -15.809 11.553 18.492 1.00 97.12 302 THR A C 1
ATOM 2367 O O . THR A 1 302 ? -16.385 12.044 19.466 1.00 97.12 302 THR A O 1
ATOM 2370 N N . ARG A 1 303 ? -16.472 11.176 17.393 1.00 97.56 303 ARG A N 1
ATOM 2371 C CA . ARG A 1 303 ? -17.933 11.241 17.283 1.00 97.56 303 ARG A CA 1
ATOM 2372 C C . ARG A 1 303 ? -18.608 10.377 18.351 1.00 97.56 303 ARG A C 1
ATOM 2374 O O . ARG A 1 303 ? -19.466 10.882 19.072 1.00 97.56 303 ARG A O 1
ATOM 2381 N N . MET A 1 304 ? -18.162 9.132 18.516 1.00 97.69 304 MET A N 1
ATOM 2382 C CA . MET A 1 304 ? -18.636 8.219 19.558 1.00 97.69 304 MET A CA 1
ATOM 2383 C C . MET A 1 304 ? -18.482 8.829 20.959 1.00 97.69 304 MET A C 1
ATOM 2385 O O . MET A 1 304 ? -19.434 8.806 21.739 1.00 97.69 304 MET A O 1
ATOM 2389 N N . GLN A 1 305 ? -17.325 9.431 21.273 1.00 96.44 305 GLN A N 1
ATOM 2390 C CA . GLN A 1 305 ? -17.101 10.107 22.561 1.00 96.44 305 GLN A CA 1
ATOM 2391 C C . GLN A 1 305 ? -18.122 11.219 22.811 1.00 96.44 305 GLN A C 1
ATOM 2393 O O . GLN A 1 305 ? -18.675 11.321 23.907 1.00 96.44 305 GLN A O 1
ATOM 2398 N N . ASN A 1 306 ? -18.367 12.061 21.806 1.00 95.94 306 ASN A N 1
ATOM 2399 C CA . ASN A 1 306 ? -19.281 13.192 21.927 1.00 95.94 306 ASN A CA 1
ATOM 2400 C C . ASN A 1 306 ? -20.728 12.729 22.117 1.00 95.94 306 ASN A C 1
ATOM 2402 O O . ASN A 1 306 ? -21.419 13.241 22.995 1.00 95.94 306 ASN A O 1
ATOM 2406 N N . GLU A 1 307 ? -21.171 11.736 21.347 1.00 96.75 307 GLU A N 1
ATOM 2407 C CA . GLU A 1 307 ? -22.520 11.179 21.466 1.00 96.75 307 GLU A CA 1
ATOM 2408 C C . GLU A 1 307 ? -22.732 10.482 22.823 1.00 96.75 307 GLU A C 1
ATOM 2410 O O . GLU A 1 307 ? -23.758 10.700 23.470 1.00 96.75 307 GLU A O 1
ATOM 2415 N N . CYS A 1 308 ? -21.733 9.748 23.332 1.00 95.56 308 CYS A N 1
ATOM 2416 C CA . CYS A 1 308 ? -21.778 9.170 24.680 1.00 95.56 308 CYS A CA 1
ATOM 2417 C C . CYS A 1 308 ? -21.896 10.251 25.764 1.00 95.56 308 CYS A C 1
ATOM 2419 O O . CYS A 1 308 ? -22.747 10.151 26.646 1.00 95.56 308 CYS A O 1
ATOM 2421 N N . LYS A 1 309 ? -21.092 11.319 25.681 1.00 93.50 309 LYS A N 1
ATOM 2422 C CA . LYS A 1 309 ? -21.160 12.455 26.618 1.00 93.50 309 LYS A CA 1
ATOM 2423 C C . LYS A 1 309 ? -22.527 13.128 26.592 1.00 93.50 309 LYS A C 1
ATOM 2425 O O . LYS A 1 309 ? -23.093 13.397 27.644 1.00 93.50 309 LYS A O 1
ATOM 2430 N N . GLN A 1 310 ? -23.091 13.334 25.404 1.00 94.06 310 GLN A N 1
ATOM 2431 C CA . GLN A 1 310 ? -24.434 13.890 25.257 1.00 94.06 310 GLN A CA 1
ATOM 2432 C C . GLN A 1 310 ? -25.519 12.982 25.851 1.00 94.06 310 GLN A C 1
ATOM 2434 O O . GLN A 1 310 ? -26.505 13.497 26.379 1.00 94.06 310 GLN A O 1
ATOM 2439 N N . LEU A 1 311 ? -25.383 11.657 25.748 1.00 94.56 311 LEU A N 1
ATOM 2440 C CA . LEU A 1 311 ? -26.305 10.713 26.384 1.00 94.56 311 LEU A CA 1
ATOM 2441 C C . LEU A 1 311 ? -26.216 10.796 27.913 1.00 94.56 311 LEU A C 1
ATOM 2443 O O . LEU A 1 311 ? -27.247 10.894 28.569 1.00 94.56 311 LEU A O 1
ATOM 2447 N N . ILE A 1 312 ? -24.999 10.832 28.464 1.00 92.62 312 ILE A N 1
ATOM 2448 C CA . ILE A 1 312 ? -24.762 10.983 29.909 1.00 92.62 312 ILE A CA 1
ATOM 2449 C C . ILE A 1 312 ? -25.367 12.292 30.422 1.00 92.62 312 ILE A C 1
ATOM 2451 O O . ILE A 1 312 ? -26.060 12.280 31.434 1.00 92.62 312 ILE A O 1
ATOM 2455 N N . SER A 1 313 ? -25.172 13.407 29.709 1.00 92.12 313 SER A N 1
ATOM 2456 C CA . SER A 1 313 ? -25.798 14.685 30.066 1.00 92.12 313 SER A CA 1
ATOM 2457 C C . SER A 1 313 ? -27.324 14.594 30.066 1.00 92.12 313 SER A C 1
ATOM 2459 O O . SER A 1 313 ? -27.951 15.039 31.016 1.00 92.12 313 SER A O 1
ATOM 2461 N N . SER A 1 314 ? -27.927 13.945 29.065 1.00 92.69 314 SER A N 1
ATOM 2462 C CA . SER A 1 314 ? -29.385 13.771 29.029 1.00 92.69 314 SER A CA 1
ATOM 2463 C C . SER A 1 314 ? -29.926 12.871 30.139 1.00 92.69 314 SER A C 1
ATOM 2465 O O . SER A 1 314 ? -31.049 13.082 30.576 1.00 92.69 314 SER A O 1
ATOM 2467 N N . LEU A 1 315 ? -29.155 11.889 30.612 1.00 90.94 315 LEU A N 1
ATOM 2468 C CA . LEU A 1 315 ? -29.517 11.111 31.801 1.00 90.94 315 LEU A CA 1
ATOM 2469 C C . LEU A 1 315 ? -29.441 11.980 33.067 1.00 90.94 315 LEU A C 1
ATOM 2471 O O . LEU A 1 315 ? -30.369 11.969 33.877 1.00 90.94 315 LEU A O 1
ATOM 2475 N N . ALA A 1 316 ? -28.391 12.796 33.191 1.00 90.38 316 ALA A N 1
ATOM 2476 C CA . ALA A 1 316 ? -28.209 13.710 34.315 1.00 90.38 316 ALA A CA 1
ATOM 2477 C C . ALA A 1 316 ? -29.308 14.789 34.395 1.00 90.38 316 ALA A C 1
ATOM 2479 O O . ALA A 1 316 ? -29.758 15.104 35.494 1.00 90.38 316 ALA A O 1
ATOM 2480 N N . ASP A 1 317 ? -29.806 15.295 33.259 1.00 90.50 317 ASP A N 1
ATOM 2481 C CA . ASP A 1 317 ? -30.921 16.258 33.207 1.00 90.50 317 ASP A CA 1
ATOM 2482 C C . ASP A 1 317 ? -32.211 15.697 33.845 1.00 90.50 317 ASP A C 1
ATOM 2484 O O . ASP A 1 317 ? -33.028 16.435 34.400 1.00 90.50 317 ASP A O 1
ATOM 2488 N N . VAL A 1 318 ? -32.381 14.371 33.817 1.00 89.12 318 VAL A N 1
ATOM 2489 C CA . VAL A 1 318 ? -33.503 13.646 34.442 1.00 89.12 318 VAL A CA 1
ATOM 2490 C C . VAL A 1 318 ? -33.110 13.078 35.817 1.00 89.12 318 VAL A C 1
ATOM 2492 O O . VAL A 1 318 ? -33.824 12.262 36.387 1.00 89.12 318 VAL A O 1
ATOM 2495 N N . HIS A 1 319 ? -32.003 13.557 36.392 1.00 86.38 319 HIS A N 1
ATOM 2496 C CA . HIS A 1 319 ? -31.484 13.178 37.712 1.00 86.38 319 HIS A CA 1
ATOM 2497 C C . HIS A 1 319 ? -31.062 11.700 37.819 1.00 86.38 319 HIS A C 1
ATOM 2499 O O . HIS A 1 319 ? -31.028 11.134 38.912 1.00 86.38 319 HIS A O 1
ATOM 2505 N N . ILE A 1 320 ? -30.711 11.076 36.689 1.00 85.69 320 ILE A N 1
ATOM 2506 C CA . ILE A 1 320 ? -30.160 9.721 36.636 1.00 85.69 320 ILE A CA 1
ATOM 2507 C C . ILE A 1 320 ? -28.639 9.822 36.564 1.00 85.69 320 ILE A C 1
ATOM 2509 O O . ILE A 1 320 ? -28.064 10.185 35.535 1.00 85.69 320 ILE A O 1
ATOM 2513 N N . GLU A 1 321 ? -27.970 9.470 37.656 1.00 82.06 321 GLU A N 1
ATOM 2514 C CA . GLU A 1 321 ? -26.512 9.425 37.691 1.00 82.06 321 GLU A CA 1
ATOM 2515 C C . GLU A 1 321 ? -25.991 8.063 37.233 1.00 82.06 321 GLU A C 1
ATOM 2517 O O . GLU A 1 321 ? -26.295 7.019 37.806 1.00 82.06 321 GLU A O 1
ATOM 2522 N N . VAL A 1 322 ? -25.129 8.080 36.219 1.00 78.56 322 VAL A N 1
ATOM 2523 C CA . VAL A 1 322 ? -24.531 6.877 35.613 1.00 78.56 322 VAL A CA 1
ATOM 2524 C C . VAL A 1 322 ? -23.371 6.299 36.467 1.00 78.56 322 VAL A C 1
ATOM 2526 O O . VAL A 1 322 ? -22.728 5.308 36.117 1.00 78.56 322 VAL A O 1
ATOM 2529 N N . GLY A 1 323 ? -23.121 6.896 37.639 1.00 67.31 323 GLY A N 1
ATOM 2530 C CA . GLY A 1 323 ? -22.131 6.470 38.628 1.00 67.31 323 GLY A CA 1
ATOM 2531 C C . GLY A 1 323 ? -20.669 6.555 38.164 1.00 67.31 323 GLY A C 1
ATOM 2532 O O . GLY A 1 323 ? -20.341 7.006 37.068 1.00 67.31 323 GLY A O 1
ATOM 2533 N N . ASN A 1 324 ? -19.754 6.054 39.005 1.00 64.25 324 ASN A N 1
ATOM 2534 C CA . ASN A 1 324 ? -18.307 6.051 38.735 1.00 64.25 324 ASN A CA 1
ATOM 2535 C C . ASN A 1 324 ? -17.872 5.143 37.564 1.00 64.25 324 ASN A C 1
ATOM 2537 O O . ASN A 1 324 ? -16.701 5.161 37.189 1.00 64.25 324 ASN A O 1
ATOM 2541 N N . ARG A 1 325 ? -18.781 4.350 36.976 1.00 61.12 325 ARG A N 1
ATOM 2542 C CA . ARG A 1 325 ? -18.474 3.404 35.882 1.00 61.12 325 ARG A CA 1
ATOM 2543 C C . ARG A 1 325 ? -18.051 4.103 34.584 1.00 61.12 325 ARG A C 1
ATOM 2545 O O . ARG A 1 325 ? -17.409 3.490 33.739 1.00 61.12 325 ARG A O 1
ATOM 2552 N N . VAL A 1 326 ? -18.371 5.391 34.459 1.00 65.38 326 VAL A N 1
ATOM 2553 C CA . VAL A 1 326 ? -18.160 6.215 33.257 1.00 65.38 326 VAL A CA 1
ATOM 2554 C C . VAL A 1 326 ? -17.274 7.436 33.574 1.00 65.38 326 VAL A C 1
ATOM 2556 O O . VAL A 1 326 ? -17.165 8.359 32.777 1.00 65.38 326 VAL A O 1
ATOM 2559 N N . ASN A 1 327 ? -16.589 7.445 34.727 1.00 62.78 327 ASN A N 1
ATOM 2560 C CA . ASN A 1 327 ? -15.825 8.592 35.254 1.00 62.78 327 ASN A CA 1
ATOM 2561 C C . ASN A 1 327 ? -14.497 8.881 34.511 1.00 62.78 327 ASN A C 1
ATOM 2563 O O . ASN A 1 327 ? -13.568 9.470 35.061 1.00 62.78 327 ASN A O 1
ATOM 2567 N N . ASN A 1 328 ? -14.385 8.442 33.257 1.00 64.12 328 ASN A N 1
ATOM 2568 C CA . ASN A 1 328 ? -13.228 8.679 32.409 1.00 64.12 328 ASN A CA 1
ATOM 2569 C C . ASN A 1 328 ? -13.520 9.824 31.434 1.00 64.12 328 ASN A C 1
ATOM 2571 O O . ASN A 1 328 ? -14.546 9.839 30.759 1.00 64.12 328 ASN A O 1
ATOM 2575 N N . ASN A 1 329 ? -12.557 10.736 31.268 1.00 78.81 329 ASN A N 1
ATOM 2576 C CA . ASN A 1 329 ? -12.632 11.800 30.256 1.00 78.81 329 ASN A CA 1
ATOM 2577 C C . ASN A 1 329 ? -12.770 11.259 28.815 1.00 78.81 329 ASN A C 1
ATOM 2579 O O . ASN A 1 329 ? -13.267 11.971 27.931 1.00 78.81 329 ASN A O 1
ATOM 2583 N N . VAL A 1 330 ? -12.315 10.019 28.588 1.00 89.88 330 VAL A N 1
ATOM 2584 C CA . VAL A 1 330 ? -12.369 9.281 27.321 1.00 89.88 330 VAL A CA 1
ATOM 2585 C C . VAL A 1 330 ? -12.781 7.835 27.606 1.00 89.88 330 VAL A C 1
ATOM 2587 O O . VAL A 1 330 ? -12.133 7.156 28.402 1.00 89.88 330 VAL A O 1
ATOM 2590 N N . LEU A 1 331 ? -13.839 7.365 26.951 1.00 91.81 331 LEU A N 1
ATOM 2591 C CA . LEU A 1 331 ? -14.352 5.999 27.073 1.00 91.81 331 LEU A CA 1
ATOM 2592 C C . LEU A 1 331 ? -13.656 5.062 26.083 1.00 91.81 331 LEU A C 1
ATOM 2594 O O . LEU A 1 331 ? -13.445 5.429 24.930 1.00 91.81 331 LEU A O 1
ATOM 2598 N N . THR A 1 332 ? -13.337 3.834 26.485 1.00 93.94 332 THR A N 1
ATOM 2599 C CA . THR A 1 332 ? -13.008 2.780 25.508 1.00 93.94 332 THR A CA 1
ATOM 2600 C C . THR A 1 332 ? -14.255 2.392 24.706 1.00 93.94 332 THR A C 1
ATOM 2602 O O . THR A 1 332 ? -15.376 2.682 25.124 1.00 93.94 332 THR A O 1
ATOM 2605 N N . ILE A 1 333 ? -14.089 1.713 23.565 1.00 95.50 333 ILE A N 1
ATOM 2606 C CA . ILE A 1 333 ? -15.238 1.175 22.808 1.00 95.50 333 ILE A CA 1
ATOM 2607 C C . ILE A 1 333 ? -16.060 0.213 23.680 1.00 95.50 333 ILE A C 1
ATOM 2609 O O . ILE A 1 333 ? -17.286 0.279 23.662 1.00 95.50 333 ILE A O 1
ATOM 2613 N N . ASP A 1 334 ? -15.406 -0.614 24.500 1.00 94.12 334 ASP A N 1
ATOM 2614 C CA . ASP A 1 334 ? -16.094 -1.531 25.419 1.00 94.12 334 ASP A CA 1
ATOM 2615 C C . ASP A 1 334 ? -16.901 -0.779 26.485 1.00 94.12 334 ASP A C 1
ATOM 2617 O O . ASP A 1 334 ? -18.052 -1.118 26.742 1.00 94.12 334 ASP A O 1
ATOM 2621 N N . GLN A 1 335 ? -16.336 0.286 27.066 1.00 93.94 335 GLN A N 1
ATOM 2622 C CA . GLN A 1 335 ? -17.043 1.139 28.027 1.00 93.94 335 GLN A CA 1
ATOM 2623 C C . GLN A 1 335 ? -18.214 1.879 27.379 1.00 93.94 335 GLN A C 1
ATOM 2625 O O . GLN A 1 335 ? -19.278 1.998 27.980 1.00 93.94 335 GLN A O 1
ATOM 2630 N N . ALA A 1 336 ? -18.034 2.366 26.150 1.00 95.25 336 ALA A N 1
ATOM 2631 C CA . ALA A 1 336 ? -19.103 2.998 25.391 1.00 95.25 336 ALA A CA 1
ATOM 2632 C C . ALA A 1 336 ? -20.218 1.995 25.061 1.00 95.25 336 ALA A C 1
ATOM 2634 O O . ALA A 1 336 ? -21.388 2.342 25.171 1.00 95.25 336 ALA A O 1
ATOM 2635 N N . SER A 1 337 ? -19.871 0.747 24.730 1.00 95.94 337 SER A N 1
ATOM 2636 C CA . SER A 1 337 ? -20.832 -0.340 24.516 1.00 95.94 337 SER A CA 1
ATOM 2637 C C . SER A 1 337 ? -21.589 -0.696 25.793 1.00 95.94 337 SER A C 1
ATOM 2639 O O . SER A 1 337 ? -22.802 -0.888 25.743 1.00 95.94 337 SER A O 1
ATOM 2641 N N . ASP A 1 338 ? -20.907 -0.775 26.935 1.00 94.56 338 ASP A N 1
ATOM 2642 C CA . ASP A 1 338 ? -21.540 -1.043 28.231 1.00 94.56 338 ASP A CA 1
ATOM 2643 C C . ASP A 1 338 ? -22.480 0.101 28.652 1.00 94.56 338 ASP A C 1
ATOM 2645 O O . ASP A 1 338 ? -23.593 -0.149 29.119 1.00 94.56 338 ASP A O 1
ATOM 2649 N N . LEU A 1 339 ? -22.089 1.358 28.378 1.00 94.00 339 LEU A N 1
ATOM 2650 C CA . LEU A 1 339 ? -22.916 2.551 28.592 1.00 94.00 339 LEU A CA 1
ATOM 2651 C C . LEU A 1 339 ? -24.283 2.434 27.903 1.00 94.00 339 LEU A C 1
ATOM 2653 O O . LEU A 1 339 ? -25.309 2.649 28.541 1.00 94.00 339 LEU A O 1
ATOM 2657 N N . VAL A 1 340 ? -24.306 2.097 26.610 1.00 95.25 340 VAL A N 1
ATOM 2658 C CA . VAL A 1 340 ? -25.542 2.042 25.800 1.00 95.25 340 VAL A CA 1
ATOM 2659 C C . VAL A 1 340 ? -26.333 0.736 25.949 1.00 95.25 340 VAL A C 1
ATOM 2661 O O . VAL A 1 340 ? -27.411 0.601 25.359 1.00 95.25 340 VAL A O 1
ATOM 2664 N N . THR A 1 341 ? -25.817 -0.215 26.733 1.00 94.44 341 THR A N 1
ATOM 2665 C CA . THR A 1 341 ? -26.456 -1.507 27.008 1.00 94.44 341 THR A CA 1
ATOM 2666 C C . THR A 1 341 ? -26.751 -1.664 28.499 1.00 94.44 341 THR A C 1
ATOM 2668 O O . THR A 1 341 ? -27.778 -1.175 28.969 1.00 94.44 341 THR A O 1
ATOM 2671 N N . THR A 1 342 ? -25.877 -2.340 29.245 1.00 92.56 342 THR A N 1
ATOM 2672 C CA . THR A 1 342 ? -26.070 -2.708 30.652 1.00 92.56 342 THR A CA 1
ATOM 2673 C C . THR A 1 342 ? -26.356 -1.488 31.511 1.00 92.56 342 THR A C 1
ATOM 2675 O O . THR A 1 342 ? -27.352 -1.447 32.228 1.00 92.56 342 THR A O 1
ATOM 2678 N N . VAL A 1 343 ? -25.510 -0.466 31.396 1.00 91.19 343 VAL A N 1
ATOM 2679 C CA . VAL A 1 343 ? -25.548 0.707 32.265 1.00 91.19 343 VAL A CA 1
ATOM 2680 C C . VAL A 1 343 ? -26.814 1.523 32.031 1.00 91.19 343 VAL A C 1
ATOM 2682 O O . VAL A 1 343 ? -27.475 1.896 32.995 1.00 91.19 343 VAL A O 1
ATOM 2685 N N . PHE A 1 344 ? -27.196 1.768 30.774 1.00 91.88 344 PHE A N 1
ATOM 2686 C CA . PHE A 1 344 ? -28.447 2.463 30.467 1.00 91.88 344 PHE A CA 1
ATOM 2687 C C . PHE A 1 344 ? -29.666 1.699 30.996 1.00 91.88 344 PHE A C 1
ATOM 2689 O O . PHE A 1 344 ? -30.561 2.306 31.586 1.00 91.88 344 PHE A O 1
ATOM 2696 N N . ASN A 1 345 ? -29.706 0.377 30.806 1.00 91.25 345 ASN A N 1
ATOM 2697 C CA . ASN A 1 345 ? -30.829 -0.447 31.247 1.00 91.25 345 ASN A CA 1
ATOM 2698 C C . ASN A 1 345 ? -30.961 -0.442 32.775 1.00 91.25 345 ASN A C 1
ATOM 2700 O O . ASN A 1 345 ? -32.049 -0.190 33.281 1.00 91.25 345 ASN A O 1
ATOM 2704 N N . GLU A 1 346 ? -29.860 -0.646 33.506 1.00 89.50 346 GLU A N 1
ATOM 2705 C CA . GLU A 1 346 ? -29.840 -0.583 34.976 1.00 89.50 346 GLU A CA 1
ATOM 2706 C C . GLU A 1 346 ? -30.258 0.805 35.486 1.00 89.50 346 GLU A C 1
ATOM 2708 O O . GLU A 1 346 ? -31.087 0.928 36.397 1.00 89.50 346 GLU A O 1
ATOM 2713 N N . ALA A 1 347 ? -29.714 1.858 34.872 1.00 86.50 347 ALA A N 1
ATOM 2714 C CA . ALA A 1 347 ? -29.957 3.237 35.269 1.00 86.50 347 ALA A CA 1
ATOM 2715 C C . ALA A 1 347 ? -31.402 3.677 35.006 1.00 86.50 347 ALA A C 1
ATOM 2717 O O . ALA A 1 347 ? -31.948 4.432 35.796 1.00 86.50 347 ALA A O 1
ATOM 2718 N N . THR A 1 348 ? -32.049 3.197 33.943 1.00 87.50 348 THR A N 1
ATOM 2719 C CA . THR A 1 348 ? -33.445 3.551 33.629 1.00 87.50 348 THR A CA 1
ATOM 2720 C C . THR A 1 348 ? -34.466 2.639 34.301 1.00 87.50 348 THR A C 1
ATOM 2722 O O . THR A 1 348 ? -35.553 3.106 34.623 1.00 87.50 348 THR A O 1
ATOM 2725 N N . SER A 1 349 ? -34.128 1.377 34.595 1.00 85.44 349 SER A N 1
ATOM 2726 C CA . SER A 1 349 ? -35.020 0.470 35.337 1.00 85.44 349 SER A CA 1
ATOM 2727 C C . SER A 1 349 ? -35.180 0.843 36.810 1.00 85.44 349 SER A C 1
ATOM 2729 O O . SER A 1 349 ? -36.136 0.422 37.454 1.00 85.44 349 SER A O 1
ATOM 2731 N N . SER A 1 350 ? -34.228 1.607 37.352 1.00 76.62 350 SER A N 1
ATOM 2732 C CA . SER A 1 350 ? -34.194 1.982 38.770 1.00 76.62 350 SER A CA 1
ATOM 2733 C C . SER A 1 350 ? -35.097 3.175 39.115 1.00 76.62 350 SER A C 1
ATOM 2735 O O . SER A 1 350 ? -35.248 3.490 40.294 1.00 76.62 350 SER A O 1
ATOM 2737 N N . PHE A 1 351 ? -35.691 3.844 38.119 1.00 74.38 351 PHE A N 1
ATOM 2738 C CA . PHE A 1 351 ? -36.496 5.054 38.306 1.00 74.38 351 PHE A CA 1
ATOM 2739 C C . PHE A 1 351 ? -37.848 4.939 37.590 1.00 74.38 351 PHE A C 1
ATOM 2741 O O . PHE A 1 351 ? -37.913 4.548 36.426 1.00 74.38 351 PHE A O 1
ATOM 2748 N N . ASP A 1 352 ? -38.925 5.365 38.255 1.00 76.62 352 ASP A N 1
ATOM 2749 C CA . ASP A 1 352 ? -40.250 5.510 37.639 1.00 76.62 352 ASP A CA 1
ATOM 2750 C C . ASP A 1 352 ? -40.294 6.784 36.778 1.00 76.62 352 ASP A C 1
ATOM 2752 O O . ASP A 1 352 ? -40.709 7.862 37.211 1.00 76.62 352 ASP A O 1
ATOM 2756 N N . LEU A 1 353 ? -39.805 6.674 35.542 1.00 79.75 353 LEU A N 1
ATOM 2757 C CA . LEU A 1 353 ? -39.749 7.778 34.584 1.00 79.75 353 LEU A CA 1
ATOM 2758 C C . LEU A 1 353 ? -41.056 7.920 33.796 1.00 79.75 353 LEU A C 1
ATOM 2760 O O . LEU A 1 353 ? -41.733 6.943 33.477 1.00 79.75 353 LEU A O 1
ATOM 2764 N N . ASN A 1 354 ? -41.376 9.155 33.393 1.00 86.38 354 ASN A N 1
ATOM 2765 C CA . ASN A 1 354 ? -42.461 9.403 32.443 1.00 86.38 354 ASN A CA 1
ATOM 2766 C C . ASN A 1 354 ? -42.185 8.638 31.125 1.00 86.38 354 ASN A C 1
ATOM 2768 O O . ASN A 1 354 ? -41.102 8.815 30.554 1.00 86.38 354 ASN A O 1
ATOM 2772 N N . PRO A 1 355 ? -43.153 7.863 30.591 1.00 87.31 355 PRO A N 1
ATOM 2773 C CA . PRO A 1 355 ? -42.996 7.109 29.346 1.00 87.31 355 PRO A CA 1
ATOM 2774 C C . PRO A 1 355 ? -42.471 7.927 28.158 1.00 87.31 355 PRO A C 1
ATOM 2776 O O . PRO A 1 355 ? -41.681 7.419 27.365 1.00 87.31 355 PRO A O 1
ATOM 2779 N N . GLN A 1 356 ? -42.861 9.201 28.039 1.00 89.94 356 GLN A N 1
ATOM 2780 C CA . GLN A 1 356 ? -42.391 10.076 26.957 1.00 89.94 356 GLN A CA 1
ATOM 2781 C C . GLN A 1 356 ? -40.902 10.424 27.093 1.00 89.94 356 GLN A C 1
ATOM 2783 O O . GLN A 1 356 ? -40.182 10.461 26.098 1.00 89.94 356 GLN A O 1
ATOM 2788 N N . VAL A 1 357 ? -40.429 10.649 28.323 1.00 88.94 357 VAL A N 1
ATOM 2789 C CA . VAL A 1 357 ? -39.016 10.948 28.608 1.00 88.94 357 VAL A CA 1
ATOM 2790 C C . VAL A 1 357 ? -38.163 9.704 28.378 1.00 88.94 357 VAL A C 1
ATOM 2792 O O . VAL A 1 357 ? -37.123 9.779 27.727 1.00 88.94 357 VAL A O 1
ATOM 2795 N N . LEU A 1 358 ? -38.642 8.540 28.828 1.00 88.88 358 LEU A N 1
ATOM 2796 C CA . LEU A 1 358 ? -37.974 7.262 28.591 1.00 88.88 358 LEU A CA 1
ATOM 2797 C C . LEU A 1 358 ? -37.839 6.964 27.089 1.00 88.88 358 LEU A C 1
ATOM 2799 O O . LEU A 1 358 ? -36.773 6.551 26.642 1.00 88.88 358 LEU A O 1
ATOM 2803 N N . GLN A 1 359 ? -38.877 7.241 26.293 1.00 92.38 359 GLN A N 1
ATOM 2804 C CA . GLN A 1 359 ? -38.836 7.065 24.839 1.00 92.38 359 GLN A CA 1
ATOM 2805 C C . GLN A 1 359 ? -37.795 7.975 24.162 1.00 92.38 359 GLN A C 1
ATOM 2807 O O . GLN A 1 359 ? -37.100 7.542 23.239 1.00 92.38 359 GLN A O 1
ATOM 2812 N N . GLN A 1 360 ? -37.663 9.228 24.609 1.00 93.19 360 GLN A N 1
ATOM 2813 C CA . GLN A 1 360 ? -36.660 10.162 24.083 1.00 93.19 360 GLN A CA 1
ATOM 2814 C C . GLN A 1 360 ? -35.234 9.716 24.427 1.00 93.19 360 GLN A C 1
ATOM 2816 O O . GLN A 1 360 ? -34.358 9.728 23.559 1.00 93.19 360 GLN A O 1
ATOM 2821 N N . LEU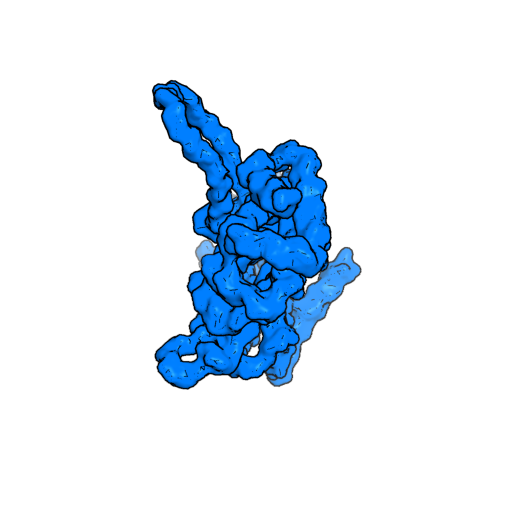 A 1 361 ? -35.010 9.280 25.671 1.00 93.31 361 LEU A N 1
ATOM 2822 C CA . LEU A 1 361 ? -33.725 8.743 26.117 1.00 93.31 361 LEU A CA 1
ATOM 2823 C C . LEU A 1 361 ? -33.353 7.467 25.354 1.00 93.31 361 LEU A C 1
ATOM 2825 O O . LEU A 1 361 ? -32.218 7.353 24.896 1.00 93.31 361 LEU A O 1
ATOM 2829 N N . ASP A 1 362 ? -34.301 6.545 25.159 1.00 94.25 362 ASP A N 1
ATOM 2830 C CA . ASP A 1 362 ? -34.051 5.321 24.393 1.00 94.25 362 ASP A CA 1
ATOM 2831 C C . ASP A 1 362 ? -33.757 5.622 22.918 1.00 94.25 362 ASP A C 1
ATOM 2833 O O . ASP A 1 362 ? -32.811 5.072 22.362 1.00 94.25 362 ASP A O 1
ATOM 2837 N N . SER A 1 363 ? -34.471 6.566 22.298 1.00 95.88 363 SER A N 1
ATOM 2838 C CA . SER A 1 363 ? -34.179 6.999 20.920 1.00 95.88 363 SER A CA 1
ATOM 2839 C C . SER A 1 363 ? -32.750 7.546 20.793 1.00 95.88 363 SER A C 1
ATOM 2841 O O . SER A 1 363 ? -32.024 7.198 19.861 1.00 95.88 363 SER A O 1
ATOM 2843 N N . LYS A 1 364 ? -32.304 8.353 21.766 1.00 95.75 364 LYS A N 1
ATOM 2844 C CA . LYS A 1 364 ? -30.928 8.866 21.809 1.00 95.75 364 LYS A CA 1
ATOM 2845 C C . LYS A 1 364 ? -29.916 7.743 22.033 1.00 95.75 364 LYS A C 1
ATOM 2847 O O . LYS A 1 364 ? -28.909 7.688 21.335 1.00 95.75 364 LYS A O 1
ATOM 2852 N N . ARG A 1 365 ? -30.188 6.816 22.954 1.00 96.94 365 ARG A N 1
ATOM 2853 C CA . ARG A 1 365 ? -29.353 5.628 23.187 1.00 96.94 365 ARG A CA 1
ATOM 2854 C C . ARG A 1 365 ? -29.219 4.779 21.925 1.00 96.94 365 ARG A C 1
ATOM 2856 O O . ARG A 1 365 ? -28.110 4.356 21.623 1.00 96.94 365 ARG A O 1
ATOM 2863 N N . GLN A 1 366 ? -30.299 4.555 21.175 1.00 97.50 366 GLN A N 1
ATOM 2864 C CA . GLN A 1 366 ? -30.258 3.819 19.907 1.00 97.50 366 GLN A CA 1
ATOM 2865 C C . GLN A 1 366 ? -29.342 4.505 18.886 1.00 97.50 366 GLN A C 1
ATOM 2867 O O . GLN A 1 366 ? -28.549 3.830 18.233 1.00 97.50 366 GLN A O 1
ATOM 2872 N N . GLN A 1 367 ? -29.380 5.839 18.799 1.00 97.19 367 GLN A N 1
ATOM 2873 C CA . GLN A 1 367 ? -28.446 6.599 17.967 1.00 97.19 367 GLN A CA 1
ATOM 2874 C C . GLN A 1 367 ? -26.988 6.382 18.399 1.00 97.19 367 GLN A C 1
ATOM 2876 O O . GLN A 1 367 ? -26.161 6.017 17.566 1.00 97.19 367 GLN A O 1
ATOM 2881 N N . VAL A 1 368 ? -26.685 6.524 19.695 1.00 97.69 368 VAL A N 1
ATOM 2882 C CA . VAL A 1 368 ? -25.322 6.298 20.212 1.00 97.69 368 VAL A CA 1
ATOM 2883 C C . VAL A 1 368 ? -24.881 4.847 19.990 1.00 97.69 368 VAL A C 1
ATOM 2885 O O . VAL A 1 368 ? -23.741 4.598 19.607 1.00 97.69 368 VAL A O 1
ATOM 2888 N N . GLN A 1 369 ? -25.781 3.878 20.169 1.00 98.06 369 GLN A N 1
ATOM 2889 C CA . GLN A 1 369 ? -25.518 2.458 19.932 1.00 98.06 369 GLN A CA 1
ATOM 2890 C C . GLN A 1 369 ? -25.098 2.191 18.485 1.00 98.06 369 GLN A C 1
ATOM 2892 O O . GLN A 1 369 ? -24.179 1.396 18.274 1.00 98.06 369 GLN A O 1
ATOM 2897 N N . MET A 1 370 ? -25.732 2.834 17.497 1.00 97.88 370 MET A N 1
ATOM 2898 C CA . MET A 1 370 ? -25.317 2.713 16.094 1.00 97.88 370 MET A CA 1
ATOM 2899 C C . MET A 1 370 ? -23.878 3.204 15.916 1.00 97.88 370 MET A C 1
ATOM 2901 O O . MET A 1 370 ? -23.036 2.435 15.460 1.00 97.88 370 MET A O 1
ATOM 2905 N N . THR A 1 371 ? -23.559 4.407 16.399 1.00 98.00 371 THR A N 1
ATOM 2906 C CA . THR A 1 371 ? -22.211 4.992 16.304 1.00 98.00 371 THR A CA 1
ATOM 2907 C C . THR A 1 371 ? -21.141 4.150 17.017 1.00 98.00 371 THR A C 1
ATOM 2909 O O . THR A 1 371 ? -20.044 3.955 16.486 1.00 98.00 371 THR A O 1
ATOM 2912 N N . VAL A 1 372 ? -21.436 3.613 18.210 1.00 98.19 372 VAL A N 1
ATOM 2913 C CA . VAL A 1 372 ? -20.533 2.700 18.944 1.00 98.19 372 VAL A CA 1
ATOM 2914 C C . VAL A 1 372 ? -20.293 1.421 18.144 1.00 98.19 372 VAL A C 1
ATOM 2916 O O . VAL A 1 372 ? -19.160 0.949 18.043 1.00 98.19 372 VAL A O 1
ATOM 2919 N N . THR A 1 373 ? -21.351 0.868 17.552 1.00 98.00 373 THR A N 1
ATOM 2920 C CA . THR A 1 373 ? -21.276 -0.365 16.763 1.00 98.00 373 THR A CA 1
ATOM 2921 C C . THR A 1 373 ? -20.461 -0.156 15.487 1.00 98.00 373 THR A C 1
ATOM 2923 O O . THR A 1 373 ? -19.581 -0.966 15.207 1.00 98.00 373 THR A O 1
ATOM 2926 N N . GLU A 1 374 ? -20.692 0.939 14.759 1.00 96.62 374 GLU A N 1
ATOM 2927 C CA . GLU A 1 374 ? -19.929 1.327 13.563 1.00 96.62 374 GLU A CA 1
ATOM 2928 C C . GLU A 1 374 ? -18.439 1.513 13.888 1.00 96.62 374 GLU A C 1
ATOM 2930 O O . GLU A 1 374 ? -17.583 0.866 13.285 1.00 96.62 374 GLU A O 1
ATOM 2935 N N . THR A 1 375 ? -18.124 2.301 14.924 1.00 97.81 375 THR A N 1
ATOM 2936 C CA . THR A 1 375 ? -16.736 2.545 15.362 1.00 97.81 375 THR A CA 1
ATOM 2937 C C . THR A 1 375 ? -16.029 1.241 15.755 1.00 97.81 375 THR A C 1
ATOM 2939 O O . THR A 1 375 ? -14.868 1.021 15.402 1.00 97.81 375 THR A O 1
ATOM 2942 N N . ASN A 1 376 ? -16.724 0.343 16.466 1.00 97.69 376 ASN A N 1
ATOM 2943 C CA . ASN A 1 376 ? -16.187 -0.966 16.843 1.00 97.69 376 ASN A CA 1
ATOM 2944 C C . ASN A 1 376 ? -15.929 -1.855 15.622 1.00 97.69 376 ASN A C 1
ATOM 2946 O O . ASN A 1 376 ? -14.896 -2.518 15.543 1.00 97.69 376 ASN A O 1
ATOM 2950 N N . GLN A 1 377 ? -16.849 -1.872 14.657 1.00 96.19 377 GLN A N 1
ATOM 2951 C CA . GLN A 1 377 ? -16.694 -2.656 13.435 1.00 96.19 377 GLN A CA 1
ATOM 2952 C C . GLN A 1 377 ? -15.490 -2.184 12.614 1.00 96.19 377 GLN A C 1
ATOM 2954 O O . GLN A 1 377 ? -14.677 -3.018 12.208 1.00 96.19 377 GLN A O 1
ATOM 2959 N N . GLU A 1 378 ? -15.327 -0.873 12.424 1.00 94.75 378 GLU A N 1
ATOM 2960 C CA . GLU A 1 378 ? -14.165 -0.307 11.730 1.00 94.75 378 GLU A CA 1
ATOM 2961 C C . GLU A 1 378 ? -12.853 -0.668 12.434 1.00 94.75 378 GLU A C 1
ATOM 2963 O O . GLU A 1 378 ? -11.919 -1.175 11.801 1.00 94.75 378 GLU A O 1
ATOM 2968 N N . TRP A 1 379 ? -12.800 -0.502 13.761 1.00 97.12 379 TRP A N 1
ATOM 2969 C CA . TRP A 1 379 ? -11.636 -0.885 14.557 1.00 97.12 379 TRP A CA 1
ATOM 2970 C C . TRP A 1 379 ? -11.298 -2.376 14.408 1.00 97.12 379 TRP A C 1
ATOM 2972 O O . TRP A 1 379 ? -10.145 -2.724 14.151 1.00 97.12 379 TRP A O 1
ATOM 2982 N N . GLN A 1 380 ? -12.294 -3.265 14.501 1.00 96.12 380 GLN A N 1
ATOM 2983 C CA . GLN A 1 380 ? -12.099 -4.712 14.362 1.00 96.12 380 GLN A CA 1
ATOM 2984 C C . GLN A 1 380 ? -11.588 -5.110 12.975 1.00 96.12 380 GLN A C 1
ATOM 2986 O O . GLN A 1 380 ? -10.782 -6.038 12.860 1.00 96.12 380 GLN A O 1
ATOM 2991 N N . VAL A 1 381 ? -12.052 -4.443 11.913 1.00 94.44 381 VAL A N 1
ATOM 2992 C CA . VAL A 1 381 ? -11.571 -4.686 10.546 1.00 94.44 381 VAL A CA 1
ATOM 2993 C C . VAL A 1 381 ? -10.097 -4.310 10.428 1.00 94.44 381 VAL A C 1
ATOM 2995 O O . VAL A 1 381 ? -9.305 -5.119 9.937 1.00 94.44 381 VAL A O 1
ATOM 2998 N N . LEU A 1 382 ? -9.710 -3.127 10.912 1.00 96.12 382 LEU A N 1
ATOM 2999 C CA . LEU A 1 382 ? -8.317 -2.676 10.887 1.00 96.12 382 LEU A CA 1
ATOM 3000 C C . LEU A 1 382 ? -7.416 -3.578 11.730 1.00 96.12 382 LEU A C 1
ATOM 3002 O O . LEU A 1 382 ? -6.389 -4.046 11.240 1.00 96.12 382 LEU A O 1
ATOM 3006 N N . GLN A 1 383 ? -7.838 -3.890 12.955 1.00 96.88 383 GLN A N 1
ATOM 3007 C CA . GLN A 1 383 ? -7.117 -4.767 13.872 1.00 96.88 383 GLN A CA 1
ATOM 3008 C C . GLN A 1 383 ? -6.852 -6.138 13.245 1.00 96.88 383 GLN A C 1
ATOM 3010 O O . GLN A 1 383 ? -5.711 -6.605 13.214 1.00 96.88 383 GLN A O 1
ATOM 3015 N N . LEU A 1 384 ? -7.890 -6.764 12.680 1.00 96.00 384 LEU A N 1
ATOM 3016 C CA . LEU A 1 384 ? -7.758 -8.061 12.026 1.00 96.00 384 LEU A CA 1
ATOM 3017 C C . LEU A 1 384 ? -6.808 -7.990 10.825 1.00 96.00 384 LEU A C 1
ATOM 3019 O O . LEU A 1 384 ? -5.989 -8.893 10.651 1.00 96.00 384 LEU A O 1
ATOM 3023 N N . ARG A 1 385 ? -6.884 -6.936 10.001 1.00 96.12 385 ARG A N 1
ATOM 3024 C CA . ARG A 1 385 ? -5.988 -6.756 8.845 1.00 96.12 385 ARG A CA 1
ATOM 3025 C C . ARG A 1 385 ? -4.534 -6.592 9.279 1.00 96.12 385 ARG A C 1
ATOM 3027 O O . ARG A 1 385 ? -3.680 -7.307 8.760 1.00 96.12 385 ARG A O 1
ATOM 3034 N N . VAL A 1 386 ? -4.257 -5.712 10.243 1.00 98.00 386 VAL A N 1
ATOM 3035 C CA . VAL A 1 386 ? -2.904 -5.486 10.782 1.00 98.00 386 VAL A CA 1
ATOM 3036 C C . VAL A 1 386 ? -2.312 -6.794 11.302 1.00 98.00 386 VAL A C 1
ATOM 3038 O O . VAL A 1 386 ? -1.213 -7.169 10.898 1.00 98.00 386 VAL A O 1
ATOM 3041 N N . HIS A 1 387 ? -3.055 -7.532 12.132 1.00 97.44 387 HIS A N 1
ATOM 3042 C CA . HIS A 1 387 ? -2.598 -8.818 12.666 1.00 97.44 387 HIS A CA 1
ATOM 3043 C C . HIS A 1 387 ? -2.403 -9.875 11.579 1.00 97.44 387 HIS A C 1
ATOM 3045 O O . HIS A 1 387 ? -1.419 -10.608 11.608 1.00 97.44 387 HIS A O 1
ATOM 3051 N N . THR A 1 388 ? -3.300 -9.941 10.595 1.00 97.06 388 THR A N 1
ATOM 3052 C CA . THR A 1 388 ? -3.199 -10.900 9.484 1.00 97.06 388 THR A CA 1
ATOM 3053 C C . THR A 1 388 ? -1.936 -10.658 8.669 1.00 97.06 388 THR A C 1
ATOM 3055 O O . THR A 1 388 ? -1.175 -11.592 8.435 1.00 97.06 388 THR A O 1
ATOM 3058 N N . PHE A 1 389 ? -1.679 -9.418 8.253 1.00 97.38 389 PHE A N 1
ATOM 3059 C CA . PHE A 1 389 ? -0.514 -9.123 7.424 1.00 97.38 389 PHE A CA 1
ATOM 3060 C C . PHE A 1 389 ? 0.794 -9.174 8.215 1.00 97.38 389 PHE A C 1
ATOM 3062 O O . PHE A 1 389 ? 1.789 -9.663 7.684 1.00 97.38 389 PHE A O 1
ATOM 3069 N N . ALA A 1 390 ? 0.796 -8.787 9.496 1.00 97.56 390 ALA A N 1
ATOM 3070 C CA . ALA A 1 390 ? 1.945 -9.016 10.372 1.00 97.56 390 ALA A CA 1
ATOM 3071 C C . ALA A 1 390 ? 2.250 -10.519 10.518 1.00 97.56 390 ALA A C 1
ATOM 3073 O O . ALA A 1 390 ? 3.404 -10.928 10.396 1.00 97.56 390 ALA A O 1
ATOM 3074 N N . ALA A 1 391 ? 1.222 -11.358 10.689 1.00 96.94 391 ALA A N 1
ATOM 3075 C CA . ALA A 1 391 ? 1.375 -12.810 10.745 1.00 96.94 391 ALA A CA 1
ATOM 3076 C C . ALA A 1 391 ? 1.924 -13.371 9.422 1.00 96.94 391 ALA A C 1
ATOM 3078 O O . ALA A 1 391 ? 2.862 -14.167 9.445 1.00 96.94 391 ALA A O 1
ATOM 3079 N N . CYS A 1 392 ? 1.406 -12.920 8.273 1.00 96.19 392 CYS A N 1
ATOM 3080 C CA . CYS A 1 392 ? 1.942 -13.283 6.958 1.00 96.19 392 CYS A CA 1
ATOM 3081 C C . CYS A 1 392 ? 3.421 -12.900 6.816 1.00 96.19 392 CYS A C 1
ATOM 3083 O O . CYS A 1 392 ? 4.203 -13.698 6.299 1.00 96.19 392 CYS A O 1
ATOM 3085 N N . ALA A 1 393 ? 3.820 -11.723 7.303 1.00 96.12 393 ALA A N 1
ATOM 3086 C CA . ALA A 1 393 ? 5.203 -11.261 7.233 1.00 96.12 393 ALA A CA 1
ATOM 3087 C C . ALA A 1 393 ? 6.121 -12.152 8.078 1.00 96.12 393 ALA A C 1
ATOM 3089 O O . ALA A 1 393 ? 7.136 -12.633 7.581 1.00 96.12 393 ALA A O 1
ATOM 3090 N N . VAL A 1 394 ? 5.726 -12.465 9.317 1.00 95.06 394 VAL A N 1
ATOM 3091 C CA . VAL A 1 394 ? 6.477 -13.377 10.199 1.00 95.06 394 VAL A CA 1
ATOM 3092 C C . VAL A 1 394 ? 6.608 -14.775 9.586 1.00 95.06 394 VAL A C 1
ATOM 3094 O O . VAL A 1 394 ? 7.692 -15.360 9.608 1.00 95.06 394 VAL A O 1
ATOM 3097 N N . VAL A 1 395 ? 5.530 -15.304 8.995 1.00 94.50 395 VAL A N 1
ATOM 3098 C CA . VAL A 1 395 ? 5.555 -16.597 8.290 1.00 94.50 395 VAL A CA 1
ATOM 3099 C C . VAL A 1 395 ? 6.495 -16.549 7.085 1.00 94.50 395 VAL A C 1
ATOM 3101 O O . VAL A 1 395 ? 7.284 -17.474 6.892 1.00 94.50 395 VAL A O 1
ATOM 3104 N N . SER A 1 396 ? 6.455 -15.468 6.303 1.00 94.19 396 SER A N 1
ATOM 3105 C CA . SER A 1 396 ? 7.292 -15.299 5.107 1.00 94.19 396 SER A CA 1
ATOM 3106 C C . SER A 1 396 ? 8.779 -15.193 5.458 1.00 94.19 396 SER A C 1
ATOM 3108 O O . SER A 1 396 ? 9.611 -15.763 4.754 1.00 94.19 396 SER A O 1
ATOM 3110 N N . LEU A 1 397 ? 9.107 -14.558 6.589 1.00 93.12 397 LEU A N 1
ATOM 3111 C CA . LEU A 1 397 ? 10.465 -14.503 7.143 1.00 93.12 397 LEU A CA 1
ATOM 3112 C C . LEU A 1 397 ? 10.966 -15.862 7.663 1.00 93.12 397 LEU A C 1
ATOM 3114 O O . LEU A 1 397 ? 12.161 -16.015 7.893 1.00 93.12 397 LEU A O 1
ATOM 3118 N N . GLN A 1 398 ? 10.079 -16.847 7.858 1.00 89.00 398 GLN A N 1
ATOM 3119 C CA . GLN A 1 398 ? 10.393 -18.181 8.393 1.00 89.00 398 GLN A CA 1
ATOM 3120 C C . GLN A 1 398 ? 11.052 -18.175 9.785 1.00 89.00 398 GLN A C 1
ATOM 3122 O O . GLN A 1 398 ? 11.658 -19.162 10.196 1.00 89.00 398 GLN A O 1
ATOM 3127 N N . GLN A 1 399 ? 10.904 -17.085 10.539 1.00 83.06 399 GLN A N 1
ATOM 3128 C CA . GLN A 1 399 ? 11.416 -16.954 11.903 1.00 83.06 399 GLN A CA 1
ATOM 3129 C C . GLN A 1 399 ? 10.249 -16.925 12.889 1.00 83.06 399 GLN A C 1
ATOM 3131 O O . GLN A 1 399 ? 9.866 -15.880 13.419 1.00 83.06 399 GLN A O 1
ATOM 3136 N N . LEU A 1 400 ? 9.640 -18.097 13.069 1.00 87.19 400 LEU A N 1
ATOM 3137 C CA . LEU A 1 400 ? 8.454 -18.267 13.901 1.00 87.19 400 LEU A CA 1
ATOM 3138 C C . LEU A 1 400 ? 8.808 -18.212 15.402 1.00 87.19 400 LEU A C 1
ATOM 3140 O O . LEU A 1 400 ? 9.847 -18.737 15.803 1.00 87.19 400 LEU A O 1
ATOM 3144 N N . PRO A 1 401 ? 7.941 -17.623 16.243 1.00 88.62 401 PRO A N 1
ATOM 3145 C CA . PRO A 1 401 ? 8.065 -17.682 17.693 1.00 88.62 401 PRO A CA 1
ATOM 3146 C C . PRO A 1 401 ? 7.726 -19.088 18.207 1.00 88.62 401 PRO A C 1
ATOM 3148 O O . PRO A 1 401 ? 7.033 -19.858 17.542 1.00 88.62 401 PRO A O 1
ATOM 3151 N N . GLU A 1 402 ? 8.128 -19.397 19.441 1.00 86.81 402 GLU A N 1
ATOM 3152 C CA . GLU A 1 402 ? 7.815 -20.686 20.081 1.00 86.81 402 GLU A CA 1
ATOM 3153 C C . GLU A 1 402 ? 6.302 -20.953 20.172 1.00 86.81 402 GLU A C 1
ATOM 3155 O O . GLU A 1 402 ? 5.834 -22.074 19.978 1.00 86.81 402 GLU A O 1
ATOM 3160 N N . LYS A 1 403 ? 5.514 -19.908 20.457 1.00 89.06 403 LYS A N 1
ATOM 3161 C CA . LYS A 1 403 ? 4.051 -19.984 20.542 1.00 89.06 403 LYS A CA 1
ATOM 3162 C C . LYS A 1 403 ? 3.428 -19.512 19.234 1.00 89.06 403 LYS A C 1
ATOM 3164 O O . LYS A 1 403 ? 3.424 -18.322 18.946 1.00 89.06 403 LYS A O 1
ATOM 3169 N N . LEU A 1 404 ? 2.812 -20.431 18.491 1.00 92.00 404 LEU A N 1
ATOM 3170 C CA . LEU A 1 404 ? 2.207 -20.137 17.182 1.00 92.00 404 LEU A CA 1
ATOM 3171 C C . LEU A 1 404 ? 0.794 -19.533 17.253 1.00 92.00 404 LEU A C 1
ATOM 3173 O O . LEU A 1 404 ? 0.299 -19.016 16.253 1.00 92.00 404 LEU A O 1
ATOM 3177 N N . ASN A 1 405 ? 0.133 -19.567 18.415 1.00 91.19 405 ASN A N 1
ATOM 3178 C CA . ASN A 1 405 ? -1.248 -19.087 18.568 1.00 91.19 405 ASN A CA 1
ATOM 3179 C C . ASN A 1 405 ? -1.471 -17.636 18.085 1.00 91.19 405 ASN A C 1
ATOM 3181 O O . ASN A 1 405 ? -2.458 -17.420 17.377 1.00 91.19 405 ASN A O 1
ATOM 3185 N N . PRO A 1 406 ? -0.586 -16.662 18.390 1.00 89.88 406 PRO A N 1
ATOM 3186 C CA . PRO A 1 406 ? -0.728 -15.285 17.905 1.00 89.88 406 PRO A CA 1
ATOM 3187 C C . PRO A 1 406 ? -0.648 -15.150 16.377 1.00 89.88 406 PRO A C 1
ATOM 3189 O O . PRO A 1 406 ? -1.193 -14.205 15.824 1.00 89.88 406 PRO A O 1
ATOM 3192 N N . ILE A 1 407 ? -0.016 -16.104 15.683 1.00 91.88 407 ILE A N 1
ATOM 3193 C CA . ILE A 1 407 ? 0.080 -16.134 14.213 1.00 91.88 407 ILE A CA 1
ATOM 3194 C C . ILE A 1 407 ? -1.141 -16.833 13.612 1.00 91.88 407 ILE A C 1
ATOM 3196 O O . ILE A 1 407 ? -1.761 -16.332 12.679 1.00 91.88 407 ILE A O 1
ATOM 3200 N N . ILE A 1 408 ? -1.510 -18.000 14.149 1.00 91.94 408 ILE A N 1
ATOM 3201 C CA . ILE A 1 408 ? -2.578 -18.837 13.584 1.00 91.94 408 ILE A CA 1
ATOM 3202 C C . ILE A 1 408 ? -3.943 -18.154 13.711 1.00 91.94 408 ILE A C 1
ATOM 3204 O O . ILE A 1 408 ? -4.747 -18.208 12.779 1.00 91.94 408 ILE A O 1
ATOM 3208 N N . LYS A 1 409 ? -4.223 -17.514 14.852 1.00 91.56 409 LYS A N 1
ATOM 3209 C CA . LYS A 1 409 ? -5.533 -16.920 15.147 1.00 91.56 409 LYS A CA 1
ATOM 3210 C C . LYS A 1 409 ? -5.999 -15.906 14.081 1.00 91.56 409 LYS A C 1
ATOM 3212 O O . LYS A 1 409 ? -7.059 -16.156 13.500 1.00 91.56 409 LYS A O 1
ATOM 3217 N N 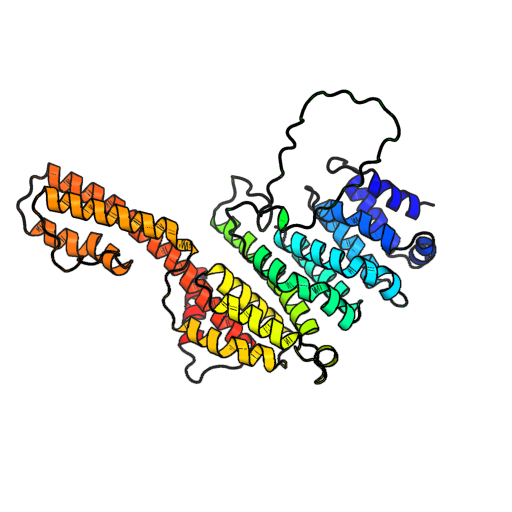. PRO A 1 410 ? -5.252 -14.832 13.757 1.00 92.44 410 PRO A N 1
ATOM 3218 C CA . PRO A 1 410 ? -5.699 -13.851 12.762 1.00 92.44 410 PRO A CA 1
ATOM 3219 C C . PRO A 1 410 ? -5.841 -14.446 11.349 1.00 92.44 410 PRO A C 1
ATOM 3221 O O . PRO A 1 410 ? -6.812 -14.157 10.644 1.00 92.44 410 PRO A O 1
ATOM 3224 N N . LEU A 1 411 ? -4.944 -15.358 10.951 1.00 92.31 411 LEU A N 1
ATOM 3225 C CA . LEU A 1 411 ? -5.033 -16.057 9.661 1.00 92.31 411 LEU A CA 1
ATOM 3226 C C . LEU A 1 411 ? -6.300 -16.924 9.565 1.00 92.31 411 LEU A C 1
ATOM 3228 O O . LEU A 1 411 ? -6.988 -16.938 8.546 1.00 92.31 411 LEU A O 1
ATOM 3232 N N . MET A 1 412 ? -6.660 -17.621 10.642 1.00 90.69 412 MET A N 1
ATOM 3233 C CA . MET A 1 412 ? -7.876 -18.436 10.683 1.00 90.69 412 MET A CA 1
ATOM 3234 C C . MET A 1 412 ? -9.152 -17.589 10.706 1.00 90.69 412 MET A C 1
ATOM 3236 O O . MET A 1 412 ? -10.153 -17.964 10.091 1.00 90.69 412 MET A O 1
ATOM 3240 N N . GLU A 1 413 ? -9.146 -16.458 11.411 1.00 89.88 413 GLU A N 1
ATOM 3241 C CA . GLU A 1 413 ? -10.293 -15.549 11.488 1.00 89.88 413 GLU A CA 1
ATOM 3242 C C . GLU A 1 413 ? -10.644 -14.937 10.127 1.00 89.88 413 GLU A C 1
ATOM 3244 O O . GLU A 1 413 ? -11.824 -14.883 9.769 1.00 89.88 413 GLU A O 1
ATOM 3249 N N . THR A 1 414 ? -9.648 -14.565 9.318 1.00 86.38 414 THR A N 1
ATOM 3250 C CA . THR A 1 414 ? -9.895 -14.064 7.954 1.00 86.38 414 THR A CA 1
ATOM 3251 C C . THR A 1 414 ? -10.483 -15.130 7.031 1.00 86.38 414 THR A C 1
ATOM 3253 O O . THR A 1 414 ? -11.430 -14.842 6.298 1.00 86.38 414 THR A O 1
ATOM 3256 N N . ILE A 1 415 ? -10.009 -16.380 7.105 1.00 81.44 415 ILE A N 1
ATOM 3257 C CA . ILE A 1 415 ? -10.573 -17.497 6.325 1.00 81.44 415 ILE A CA 1
ATOM 3258 C C . ILE A 1 415 ? -12.032 -17.760 6.716 1.00 81.44 415 ILE A C 1
ATOM 3260 O O . ILE A 1 415 ? -12.872 -18.001 5.848 1.00 81.44 415 ILE A O 1
ATOM 3264 N N . LYS A 1 416 ? -12.358 -17.699 8.014 1.00 79.94 416 LYS A N 1
ATOM 3265 C CA . LYS A 1 416 ? -13.737 -17.866 8.498 1.00 79.94 416 LYS A CA 1
ATOM 3266 C C . LYS A 1 416 ? -14.655 -16.748 8.006 1.00 79.94 416 LYS A C 1
ATOM 3268 O O . LYS A 1 416 ? -15.789 -17.039 7.638 1.00 79.94 416 LYS A O 1
ATOM 3273 N N . LYS A 1 417 ? -14.176 -15.498 7.986 1.00 72.69 417 LYS A N 1
ATOM 3274 C CA . LYS A 1 417 ? -14.951 -14.346 7.499 1.00 72.69 417 LYS A CA 1
ATOM 3275 C C . LYS A 1 417 ? -15.167 -14.365 5.982 1.00 72.69 417 LYS A C 1
ATOM 3277 O O . LYS A 1 417 ? -16.237 -13.973 5.565 1.00 72.69 417 LYS A O 1
ATOM 3282 N N . LYS A 1 418 ? -14.225 -14.879 5.176 1.00 59.03 418 LYS A N 1
ATOM 3283 C CA . LYS A 1 418 ? -14.390 -15.017 3.708 1.00 59.03 418 LYS A CA 1
ATOM 3284 C C . LYS A 1 418 ? -15.384 -16.104 3.267 1.00 59.03 418 LYS A C 1
ATOM 3286 O O . LYS A 1 418 ? -15.732 -16.161 2.095 1.00 59.03 418 LYS A O 1
ATOM 3291 N N . LYS A 1 419 ? -15.757 -17.021 4.166 1.00 40.12 419 LYS A N 1
ATOM 3292 C CA . LYS A 1 419 ? -16.724 -18.103 3.897 1.00 40.12 419 LYS A CA 1
ATOM 3293 C C . LYS A 1 419 ? -18.173 -17.722 4.226 1.00 40.12 419 LYS A C 1
ATOM 3295 O O . LYS A 1 419 ? -19.065 -18.518 3.947 1.00 40.12 419 LYS A O 1
ATOM 3300 N N . LYS A 1 420 ? -18.380 -16.577 4.872 1.00 38.56 420 LYS A N 1
ATOM 3301 C CA . LYS A 1 420 ? -19.688 -15.951 5.070 1.00 38.56 420 LYS A CA 1
ATOM 3302 C C . LYS A 1 420 ? -19.845 -14.858 4.031 1.00 38.56 420 LYS A C 1
ATOM 3304 O O . LYS A 1 420 ? -21.003 -14.650 3.625 1.00 38.56 420 LYS A O 1
#

Foldseek 3Di:
DVLVVLLVVLLVDDLPDPCLLVSLQVNLVQLLDPVVVVVVVVDAPLPRLLSLLVQCVRPDPSSVQSSLSSLLSVLVVDDPCCAVNCLVCVLVVLQSLLLSLQQAQDPVSLVSSLSSLVSSCVRYPLVSLCVSPLVCLLLSLVSLLDDQVDFDDCVSHDDSPSPPPPPPDDDDDPDDDPPPPPPTTGGNHDPPVPDDPVSSVVSSVSSLLSSLLSLLVNLCSQLDVVQQDPPDPDRSLLVVLVSLLVLLPALALSSLLSSLSNLLNNLLPDQPRPNNCVSCQVSLVVLLVDQGDGPVLPVLQVVLLVLLVVLQVLCVVVVQHLPPLQVDNGDDLVSSLCSLPVSLCVSVVVDPDDPVSVVVSNVSSVVSNVSSVVSVVVSVVSSLSSQQSSLSSNVSSVPDDPDCCSSVVSVVVVVVVVVD

Sequence (420 aa):
FIINTLWDALLELDDLTASTNSIMTLLSSLLTYPQVQQCSIQQSLTVLVPRVWPFLHHTISSVRRAALETLFTLLSTQDQNSSSWLIPILPDMLRHIFQFCVLESSQEILDLIHKVWMELLSKASVQYVVAAACPWMGAWLCLMMQPSHLPIDLNMLLEVKARAKEKTGGKVRQGQSQNKEVLQEYIAGADTIMEDPATRDFVVMRARMMAAKLLGALCCCICDPGVNVVTQEIKPAESLGQLLLFHLNSKSALQRISVALVICEWAALQKECKAVTLAVQPRLLDILSEHLYYDEIAVPFTRMQNECKQLISSLADVHIEVGNRVNNNVLTIDQASDLVTTVFNEATSSFDLNPQVLQQLDSKRQQVQMTVTETNQEWQVLQLRVHTFAACAVVSLQQLPEKLNPIIKPLMETIKKKKK

pLDDT: mean 86.97, std 15.01, range [30.58, 98.75]

Radius of gyration: 27.45 Å; chains: 1; bounding box: 76×60×80 Å

Secondary structure (DSSP, 8-state):
-HHHHHHHHTTT--TT-TTHHHHHHHHHHHHTSHHHHHHGGGS-HHHHGGGGHHHHT-SSHHHHHHHHHHHHHHHHH--SSHHHHHGGGHHHHHHHHHHHHHH---HHHHHHHHHHHHHHHHHS-HHHHHHHHGGGHHHHHHHHTS-TTSPPPGGGS-----------------------------TTS---TTS-HHHHHHHHHHHHHHHHHHHHHHHHHHT-TTTS-TT-SS-HHHHHHHHHHHHHTSS-HHHHHHHHHHHHHHHHH----HHHHHHHHHHHHHHTT-----GGGHHHHHHHHHHHHHHHHHHHHTT---GGGG--SS--HHHHHHIIIIIHHHHHHTS---HHHHHHHHHHHHHHHHHHHHHHHHHHHHHHHHHHHHHHHHHHTT---S--HHHHHHHHHHHHHHT-